Protein 8HBT (pdb70)

Sequence (431 aa):
MSSLRLVSSSTIQAANSQLIDLTVWDLIGLERESIQQGLLYHHPNQVDTPNQIQHLKHSLSSTLSFFPPFAGRLVITEYEDNTATCFIACNNAGALFVHAVAENTTISDILQPNKYVPPIVNSLFSLNGVKNREGTIQPLLVVQVTELVDGIFIGLTVNHVVADGKSFWLFVNSWAEISRGFQKPSKLPTLERWFLNDTDHPIRFSFSMKFQSGQLTTRFFHFTRENIAHLKSKANGEVTGNTERRISSLQALLAHVWRSVVRCERIDPQEVLYYILLIDARTRLIPPLEDDYFGNAGDAGVVIMKAGELLEGGLGNVAWNMNKVISLNSDEKIKNRYKSWLRTPQLPSMGMHTTFASQLLIIANSPRFNVYGNDFGWGKPLAVRSSAENKRDCKIVLFAGAEEGSIDIEVCLPYEILEALGNDAEFLDNH

Foldseek 3Di:
DKDKDWDDKDFAFAPAPDKAAFAQLLVLQQQDFWFKKKFFAFAPDDDPVVVVLVLLRVLLNPLCNLVLQQQWFKDWDADPVQKIFIITDSPRVGEMEIEMETGPAAPCNQVPPQDFGDLVLLVQDPPQPDGLNVRNPHGQKYWYWYDDPGTIMTMITHRQSFFAQQQVLLSLQQSLCSLQPDPGRPDGADRHDDDPDPVCPPQIAHEDPFACFVQKTKGKFKFDLVNLVVQLCQLCVLVVVPDPSPLDSVLSLVLLVLLLLLVLQDDDQQAKAKEWDWAFQQVAAVVHHDPRHGGGGTDIQIQIDRNNCSHVVGSNVSSVSVVVSNVVPHNVVSNVVSVVCSVHVYNDDPDDYDHFQRRYEYEGHDQPRDQQSSRSNSHTGPDMDGSRSGQGHFYWYWYNDPDDNMIMIMTITRPSSVVSLVVDVSNPTDD

Structure (mmCIF, N/CA/C/O backbone):
data_8HBT
#
_entry.id   8HBT
#
_cell.length_a   136.020
_cell.length_b   136.020
_cell.length_c   192.120
_cell.angle_alpha   90.00
_cell.angle_beta   90.00
_cell.angle_gamma   120.00
#
_symmetry.space_group_name_H-M   'H 3 2'
#
loop_
_entity.id
_entity.type
_entity.pdbx_description
1 polymer AmAT7-3-A310G
2 non-polymer 'Astragaloside IV'
3 water water
#
loop_
_atom_site.group_PDB
_atom_site.id
_atom_site.type_symbol
_atom_site.label_atom_id
_atom_site.label_alt_id
_atom_site.label_comp_id
_atom_site.label_asym_id
_atom_site.label_entity_id
_atom_site.label_seq_id
_atom_site.pdbx_PDB_ins_code
_atom_site.Cartn_x
_atom_site.Cartn_y
_atom_site.Cartn_z
_atom_site.occupancy
_atom_site.B_iso_or_equiv
_atom_site.auth_seq_id
_atom_site.auth_comp_id
_atom_site.auth_asym_id
_atom_site.auth_atom_id
_atom_site.pdbx_PDB_model_num
ATOM 1 N N . MET A 1 1 ? 28.638 47.375 61.663 1.00 55.13 1 MET A N 1
ATOM 2 C CA . MET A 1 1 ? 27.870 47.915 60.531 1.00 55.01 1 MET A CA 1
ATOM 3 C C . MET A 1 1 ? 27.516 46.793 59.553 1.00 51.45 1 MET A C 1
ATOM 4 O O . MET A 1 1 ? 28.326 45.909 59.303 1.00 50.61 1 MET A O 1
ATOM 9 N N . SER A 1 2 ? 26.305 46.807 59.016 1.00 45.93 2 SER A N 1
ATOM 10 C CA . SER A 1 2 ? 25.891 45.717 58.151 1.00 47.35 2 SER A CA 1
ATOM 11 C C . SER A 1 2 ? 26.332 45.987 56.707 1.00 49.27 2 SER A C 1
ATOM 12 O O . SER A 1 2 ? 26.601 47.129 56.318 1.00 49.03 2 SER A O 1
ATOM 15 N N . SER A 1 3 ? 26.443 44.912 55.923 1.00 44.64 3 SER A N 1
ATOM 16 C CA . SER A 1 3 ? 26.853 45.043 54.527 1.00 45.61 3 SER A CA 1
ATOM 17 C C . SER A 1 3 ? 26.267 43.888 53.738 1.00 45.67 3 SER A C 1
ATOM 18 O O . SER A 1 3 ? 25.725 42.934 54.299 1.00 46.60 3 SER A O 1
ATOM 21 N N . LEU A 1 4 ? 26.387 43.981 52.414 1.00 46.46 4 LEU A N 1
ATOM 22 C CA . LEU A 1 4 ? 25.865 42.950 51.531 1.00 44.56 4 LEU A CA 1
ATOM 23 C C . LEU A 1 4 ? 26.835 42.754 50.377 1.00 50.87 4 LEU A C 1
ATOM 24 O O . LEU A 1 4 ? 27.222 43.730 49.727 1.00 47.29 4 LEU A O 1
ATOM 29 N N . ARG A 1 5 ? 27.237 41.502 50.141 1.00 48.58 5 ARG A N 1
ATOM 30 C CA . ARG A 1 5 ? 28.197 41.170 49.100 1.00 49.40 5 ARG A CA 1
ATOM 31 C C . ARG A 1 5 ? 27.796 39.845 48.465 1.00 51.30 5 ARG A C 1
ATOM 32 O O . ARG A 1 5 ? 27.058 39.046 49.053 1.00 47.26 5 ARG A O 1
ATOM 40 N N . LEU A 1 6 ? 28.282 39.627 47.242 1.00 51.63 6 LEU A N 1
ATOM 41 C CA . LEU A 1 6 ? 28.075 38.374 46.528 1.00 50.79 6 LEU A CA 1
ATOM 42 C C . LEU A 1 6 ? 29.277 37.470 46.750 1.00 50.99 6 LEU A C 1
ATOM 43 O O . LEU A 1 6 ? 30.419 37.877 46.521 1.00 57.85 6 LEU A O 1
ATOM 48 N N . VAL A 1 7 ? 29.020 36.242 47.178 1.00 50.48 7 VAL A N 1
ATOM 49 C CA . VAL A 1 7 ? 30.104 35.285 47.369 1.00 50.26 7 VAL A CA 1
ATOM 50 C C . VAL A 1 7 ? 30.396 34.516 46.079 1.00 52.83 7 VAL A C 1
ATOM 51 O O . VAL A 1 7 ? 31.555 34.296 45.725 1.00 51.29 7 VAL A O 1
ATOM 55 N N . SER A 1 8 ? 29.367 34.109 45.349 1.00 46.71 8 SER A N 1
ATOM 56 C CA . SER A 1 8 ? 29.580 33.311 44.155 1.00 48.41 8 SER A CA 1
ATOM 57 C C . SER A 1 8 ? 28.340 33.376 43.281 1.00 50.24 8 SER A C 1
ATOM 58 O O . SER A 1 8 ? 27.228 33.640 43.750 1.00 45.18 8 SER A O 1
ATOM 61 N N . SER A 1 9 ? 28.554 33.105 42.002 1.00 44.79 9 SER A N 1
ATOM 62 C CA . SER A 1 9 ? 27.489 32.960 41.030 1.00 46.43 9 SER A CA 1
ATOM 63 C C . SER A 1 9 ? 27.813 31.739 40.179 1.00 52.53 9 SER A C 1
ATOM 64 O O . SER A 1 9 ? 28.918 31.643 39.643 1.00 53.92 9 SER A O 1
ATOM 67 N N . SER A 1 10 ? 26.871 30.800 40.071 1.00 49.81 10 SER A N 1
ATOM 68 C CA . SER A 1 10 ? 27.126 29.528 39.407 1.00 46.84 10 SER A CA 1
ATOM 69 C C . SER A 1 10 ? 25.987 29.160 38.474 1.00 49.04 10 SER A C 1
ATOM 70 O O . SER A 1 10 ? 24.817 29.404 38.779 1.00 46.81 10 SER A O 1
ATOM 73 N N . THR A 1 11 ? 26.341 28.537 37.352 1.00 49.22 11 THR A N 1
ATOM 74 C CA . THR A 1 11 ? 25.356 28.008 36.423 1.00 46.19 11 THR A CA 1
ATOM 75 C C . THR A 1 11 ? 24.864 26.659 36.928 1.00 49.94 11 THR A C 1
ATOM 76 O O . THR A 1 11 ? 25.667 25.806 37.317 1.00 50.39 11 THR A O 1
ATOM 80 N N . ILE A 1 12 ? 23.546 26.468 36.931 1.00 46.30 12 ILE A N 1
ATOM 81 C CA . ILE A 1 12 ? 22.929 25.221 37.374 1.00 48.16 12 ILE A CA 1
ATOM 82 C C . ILE A 1 12 ? 22.152 24.651 36.200 1.00 48.84 12 ILE A C 1
ATOM 83 O O . ILE A 1 12 ? 21.158 25.247 35.762 1.00 48.46 12 ILE A O 1
ATOM 88 N N . GLN A 1 13 ? 22.590 23.504 35.695 1.00 46.84 13 GLN A N 1
ATOM 89 C CA . GLN A 1 13 ? 21.881 22.825 34.623 1.00 50.65 13 GLN A CA 1
ATOM 90 C C . GLN A 1 13 ? 20.990 21.725 35.176 1.00 52.77 13 GLN A C 1
ATOM 91 O O . GLN A 1 13 ? 21.129 21.290 36.327 1.00 53.55 13 GLN A O 1
ATOM 97 N N . ALA A 1 14 ? 20.062 21.278 34.333 1.00 49.58 14 ALA A N 1
ATOM 98 C CA . ALA A 1 14 ? 19.156 20.213 34.736 1.00 53.43 14 ALA A CA 1
ATOM 99 C C . ALA A 1 14 ? 19.949 18.935 34.952 1.00 59.89 14 ALA A C 1
ATOM 100 O O . ALA A 1 14 ? 20.807 18.583 34.134 1.00 61.86 14 ALA A O 1
ATOM 102 N N . ALA A 1 15 ? 19.676 18.254 36.072 1.00 62.45 15 ALA A N 1
ATOM 103 C CA . ALA A 1 15 ? 20.416 17.041 36.410 1.00 62.63 15 ALA A CA 1
ATOM 104 C C . ALA A 1 15 ? 20.324 16.009 35.294 1.00 64.15 15 ALA A C 1
ATOM 105 O O . ALA A 1 15 ? 21.307 15.326 34.989 1.00 67.54 15 ALA A O 1
ATOM 107 N N . ASN A 1 16 ? 19.150 15.886 34.677 1.00 65.09 16 ASN A N 1
ATOM 108 C CA . ASN A 1 16 ? 18.966 15.068 33.480 1.00 76.00 16 ASN A CA 1
ATOM 109 C C . ASN A 1 16 ? 17.615 15.353 32.826 1.00 73.72 16 ASN A C 1
ATOM 110 O O . ASN A 1 16 ? 17.534 16.085 31.840 1.00 75.09 16 ASN A O 1
ATOM 115 N N . SER A 1 23 ? 17.701 20.174 20.487 1.00 82.64 23 SER A N 1
ATOM 116 C CA . SER A 1 23 ? 16.703 19.428 21.251 1.00 85.00 23 SER A CA 1
ATOM 117 C C . SER A 1 23 ? 15.327 20.126 21.289 1.00 78.07 23 SER A C 1
ATOM 118 O O . SER A 1 23 ? 14.965 20.865 20.375 1.00 77.32 23 SER A O 1
ATOM 121 N N . GLN A 1 24 ? 14.569 19.884 22.355 1.00 78.97 24 GLN A N 1
ATOM 122 C CA . GLN A 1 24 ? 13.148 20.198 22.372 1.00 74.63 24 GLN A CA 1
ATOM 123 C C . GLN A 1 24 ? 12.886 21.706 22.376 1.00 70.50 24 GLN A C 1
ATOM 124 O O . GLN A 1 24 ? 13.714 22.518 22.799 1.00 66.04 24 GLN A O 1
ATOM 130 N N . LEU A 1 25 ? 11.705 22.067 21.879 1.00 71.07 25 LEU A N 1
ATOM 131 C CA . LEU A 1 25 ? 11.230 23.440 21.803 1.00 64.03 25 LEU A CA 1
ATOM 132 C C . LEU A 1 25 ? 9.847 23.521 22.434 1.00 61.56 25 LEU A C 1
ATOM 133 O O . LEU A 1 25 ? 9.126 22.525 22.528 1.00 61.96 25 LEU A O 1
ATOM 138 N N . ILE A 1 26 ? 9.478 24.722 22.864 1.00 55.41 26 ILE A N 1
ATOM 139 C CA . ILE A 1 26 ? 8.133 24.992 23.357 1.00 51.91 26 ILE A CA 1
ATOM 140 C C . ILE A 1 26 ? 7.618 26.221 22.633 1.00 51.97 26 ILE A C 1
ATOM 141 O O . ILE A 1 26 ? 8.275 27.268 22.637 1.00 53.89 26 ILE A O 1
ATOM 146 N N . ASP A 1 27 ? 6.454 26.097 22.011 1.00 49.55 27 ASP A N 1
ATOM 147 C CA . ASP A 1 27 ? 5.834 27.237 21.361 1.00 51.02 27 ASP A CA 1
ATOM 148 C C . ASP A 1 27 ? 5.049 28.044 22.385 1.00 49.92 27 ASP A C 1
ATOM 149 O O . ASP A 1 27 ? 4.413 27.488 23.283 1.00 49.67 27 ASP A O 1
ATOM 154 N N . LEU A 1 28 ? 5.106 29.360 22.246 1.00 49.67 28 LEU A N 1
ATOM 155 C CA . LEU A 1 28 ? 4.510 30.282 23.198 1.00 48.54 28 LEU A CA 1
ATOM 156 C C . LEU A 1 28 ? 3.202 30.812 22.638 1.00 48.08 28 LEU A C 1
ATOM 157 O O . LEU A 1 28 ? 3.079 31.051 21.432 1.00 47.11 28 LEU A O 1
ATOM 162 N N . THR A 1 29 ? 2.227 30.989 23.506 1.00 44.08 29 THR A N 1
ATOM 163 C CA . THR A 1 29 ? 0.927 31.464 23.068 1.00 44.92 29 THR A CA 1
ATOM 164 C C . THR A 1 29 ? 0.727 32.914 23.512 1.00 43.82 29 THR A C 1
ATOM 165 O O . THR A 1 29 ? 1.605 33.526 24.133 1.00 41.37 29 THR A O 1
ATOM 169 N N . VAL A 1 30 ? -0.445 33.461 23.169 1.00 41.26 30 VAL A N 1
ATOM 170 C CA . VAL A 1 30 ? -0.705 34.893 23.355 1.00 40.77 30 VAL A CA 1
ATOM 171 C C . VAL A 1 30 ? -0.459 35.319 24.807 1.00 42.59 30 VAL A C 1
ATOM 172 O O . VAL A 1 30 ? 0.194 36.340 25.069 1.00 42.95 30 VAL A O 1
ATOM 176 N N . TRP A 1 31 ? -0.981 34.550 25.770 1.00 41.38 31 TRP A N 1
ATOM 177 C CA . TRP A 1 31 ? -0.770 34.887 27.183 1.00 41.49 31 TRP A CA 1
ATOM 178 C C . TRP A 1 31 ? 0.709 35.032 27.511 1.00 43.22 31 TRP A C 1
ATOM 179 O O . TRP A 1 31 ? 1.091 35.879 28.330 1.00 43.52 31 TRP A O 1
ATOM 190 N N . ASP A 1 32 ? 1.560 34.198 26.899 1.00 38.54 32 ASP A N 1
ATOM 191 C CA . ASP A 1 32 ? 2.985 34.251 27.210 1.00 38.69 32 ASP A CA 1
ATOM 192 C C . ASP A 1 32 ? 3.642 35.455 26.555 1.00 39.97 32 ASP A C 1
ATOM 193 O O . ASP A 1 32 ? 4.457 36.146 27.178 1.00 39.97 32 ASP A O 1
ATOM 198 N N . LEU A 1 33 ? 3.306 35.715 25.291 1.00 41.4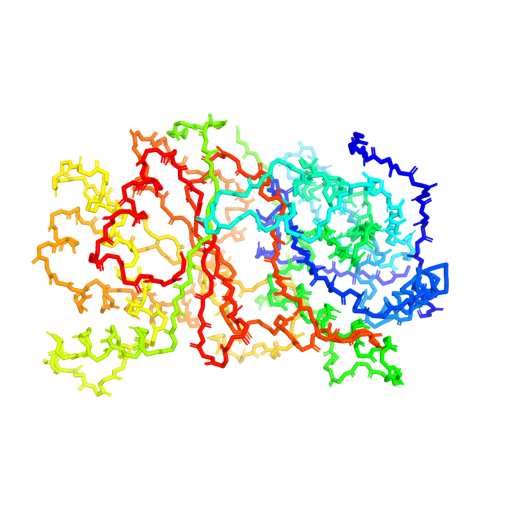1 33 LEU A N 1
ATOM 199 C CA . LEU A 1 33 ? 3.962 36.779 24.540 1.00 40.86 33 LEU A CA 1
ATOM 200 C C . LEU A 1 33 ? 3.726 38.148 25.163 1.00 39.37 33 LEU A C 1
ATOM 201 O O . LEU A 1 33 ? 4.588 39.033 25.078 1.00 36.92 33 LEU A O 1
ATOM 206 N N . ILE A 1 34 ? 2.554 38.346 25.767 1.00 39.22 34 ILE A N 1
ATOM 207 C CA . ILE A 1 34 ? 2.180 39.642 26.323 1.00 41.27 34 ILE A CA 1
ATOM 208 C C . ILE A 1 34 ? 3.195 40.115 27.366 1.00 44.76 34 ILE A C 1
ATOM 209 O O . ILE A 1 34 ? 3.382 41.323 27.559 1.00 42.10 34 ILE A O 1
ATOM 214 N N . GLY A 1 35 ? 3.916 39.186 27.998 1.00 40.55 35 GLY A N 1
ATOM 215 C CA . GLY A 1 35 ? 4.903 39.558 28.994 1.00 44.86 35 GLY A CA 1
ATOM 216 C C . GLY A 1 35 ? 6.288 39.892 28.481 1.00 42.42 35 GLY A C 1
ATOM 217 O O . GLY A 1 35 ? 7.159 40.226 29.288 1.00 39.87 35 GLY A O 1
ATOM 218 N N . LEU A 1 36 ? 6.527 39.853 27.163 1.00 38.98 36 LEU A N 1
ATOM 219 C CA . LEU A 1 36 ? 7.897 39.933 26.660 1.00 35.69 36 LEU A CA 1
ATOM 220 C C . LEU A 1 36 ? 8.570 41.249 27.031 1.00 36.97 36 LEU A C 1
ATOM 221 O O . LEU A 1 36 ? 9.783 41.282 27.262 1.00 41.59 36 LEU A O 1
ATOM 226 N N . GLU A 1 37 ? 7.826 42.354 27.025 1.00 36.27 37 GLU A N 1
ATOM 227 C CA . GLU A 1 37 ? 8.407 43.655 27.339 1.00 40.82 37 GLU A CA 1
ATOM 228 C C . GLU A 1 37 ? 8.159 44.085 28.787 1.00 43.40 37 GLU A C 1
ATOM 229 O O . GLU A 1 37 ? 8.415 45.243 29.130 1.00 43.51 37 GLU A O 1
ATOM 235 N N . ARG A 1 38 ? 7.675 43.186 29.638 1.00 42.98 38 ARG A N 1
ATOM 236 C CA . ARG A 1 38 ? 7.416 43.503 31.044 1.00 46.46 38 ARG A CA 1
ATOM 237 C C . ARG A 1 38 ? 8.440 42.819 31.951 1.00 44.29 38 ARG A C 1
ATOM 238 O O . ARG A 1 38 ? 9.467 42.303 31.490 1.00 39.05 38 ARG A O 1
ATOM 246 N N . GLU A 1 39 ? 8.167 42.836 33.257 1.00 44.22 39 GLU A N 1
ATOM 247 C CA . GLU A 1 39 ? 9.141 42.436 34.259 1.00 44.91 39 GLU A CA 1
ATOM 248 C C . GLU A 1 39 ? 9.009 40.960 34.611 1.00 40.90 39 GLU A C 1
ATOM 249 O O . GLU A 1 39 ? 8.009 40.297 34.318 1.00 38.81 39 GLU A O 1
ATOM 255 N N . SER A 1 40 ? 10.048 40.466 35.277 1.00 38.39 40 SER A N 1
ATOM 256 C CA . SER A 1 40 ? 10.104 39.129 35.845 1.00 43.47 40 SER A CA 1
ATOM 257 C C . SER A 1 40 ? 9.254 39.050 37.113 1.00 40.59 40 SER A C 1
ATOM 258 O O . SER A 1 40 ? 8.910 40.063 37.718 1.00 41.32 40 SER A O 1
ATOM 261 N N . ILE A 1 41 ? 8.897 37.826 37.501 1.00 41.45 41 ILE A N 1
ATOM 262 C CA . ILE A 1 41 ? 8.336 37.583 38.835 1.00 40.54 41 ILE A CA 1
ATOM 263 C C . ILE A 1 41 ? 9.484 37.448 39.820 1.00 38.58 41 ILE A C 1
ATOM 264 O O . ILE A 1 41 ? 10.414 36.665 39.593 1.00 39.11 41 ILE A O 1
ATOM 269 N N . GLN A 1 42 ? 9.435 38.212 40.917 1.00 34.80 42 GLN A N 1
ATOM 270 C CA . GLN A 1 42 ? 10.526 38.229 41.885 1.00 35.40 42 GLN A CA 1
ATOM 271 C C . GLN A 1 42 ? 9.889 38.065 43.261 1.00 38.40 42 GLN A C 1
ATOM 272 O O . GLN A 1 42 ? 9.409 39.043 43.832 1.00 36.80 42 GLN A O 1
ATOM 278 N N . GLN A 1 43 ? 9.838 36.832 43.747 1.00 36.07 43 GLN A N 1
ATOM 279 C CA . GLN A 1 43 ? 9.324 36.533 45.086 1.00 36.46 43 GLN A CA 1
ATOM 280 C C . GLN A 1 43 ? 10.289 35.592 45.792 1.00 38.11 43 GLN A C 1
ATOM 281 O O . GLN A 1 43 ? 10.986 34.807 45.146 1.00 35.18 43 GLN A O 1
ATOM 287 N N . GLY A 1 44 ? 10.330 35.674 47.130 1.00 37.04 44 GLY A N 1
ATOM 288 C CA . GLY A 1 44 ? 11.268 34.844 47.864 1.00 37.13 44 GLY A CA 1
ATOM 289 C C . GLY A 1 44 ? 10.792 34.581 49.283 1.00 42.31 44 GLY A C 1
ATOM 290 O O . GLY A 1 44 ? 9.857 35.214 49.780 1.00 35.99 44 GLY A O 1
ATOM 291 N N . LEU A 1 45 ? 11.483 33.646 49.939 1.00 39.31 45 LEU A N 1
ATOM 292 C CA . LEU A 1 45 ? 11.060 33.078 51.212 1.00 40.31 45 LEU A CA 1
ATOM 293 C C . LEU A 1 45 ? 12.117 33.321 52.286 1.00 41.53 45 LEU A C 1
ATOM 294 O O . LEU A 1 45 ? 13.311 33.085 52.058 1.00 42.12 45 LEU A O 1
ATOM 299 N N . LEU A 1 46 ? 11.667 33.773 53.456 1.00 41.57 46 LEU A N 1
ATOM 300 C CA . LEU A 1 46 ? 12.513 34.104 54.594 1.00 42.44 46 LEU A CA 1
ATOM 301 C C . LEU A 1 46 ? 12.390 33.013 55.654 1.00 44.36 46 LEU A C 1
ATOM 302 O O . LEU A 1 46 ? 11.277 32.615 56.004 1.00 42.88 46 LEU A O 1
ATOM 307 N N . TYR A 1 47 ? 13.530 32.531 56.155 1.00 43.44 47 TYR A N 1
ATOM 308 C CA . TYR A 1 47 ? 13.585 31.434 57.118 1.00 44.51 47 TYR A CA 1
ATOM 309 C C . TYR A 1 47 ? 14.398 31.855 58.328 1.00 44.62 47 TYR A C 1
ATOM 310 O O . TYR A 1 47 ? 15.395 32.570 58.201 1.00 43.25 47 TYR A O 1
ATOM 319 N N . HIS A 1 48 ? 13.984 31.394 59.497 1.00 48.09 48 HIS A N 1
ATOM 320 C CA . HIS A 1 48 ? 14.713 31.645 60.732 1.00 45.33 48 HIS A CA 1
ATOM 321 C C . HIS A 1 48 ? 15.464 30.381 61.140 1.00 46.02 48 HIS A C 1
ATOM 322 O O . HIS A 1 48 ? 14.923 29.274 61.067 1.00 48.09 48 HIS A O 1
ATOM 329 N N . HIS A 1 49 ? 16.718 30.546 61.542 1.00 42.68 49 HIS A N 1
ATOM 330 C CA . HIS A 1 49 ? 17.497 29.414 62.032 1.00 49.08 49 HIS A CA 1
ATOM 331 C C . HIS A 1 49 ? 17.611 29.440 63.558 1.00 50.34 49 HIS A C 1
ATOM 332 O O . HIS A 1 49 ? 18.588 29.981 64.087 1.00 49.44 49 HIS A O 1
ATOM 339 N N . PRO A 1 50 ? 16.655 28.862 64.296 1.00 50.14 50 PRO A N 1
ATOM 340 C CA . PRO A 1 50 ? 16.773 28.874 65.772 1.00 54.01 50 PRO A CA 1
ATOM 341 C C . PRO A 1 50 ? 18.058 28.241 66.279 1.00 56.22 50 PRO A C 1
ATOM 342 O O . PRO A 1 50 ? 18.687 28.775 67.203 1.00 56.68 50 PRO A O 1
ATOM 346 N N . ASN A 1 51 ? 18.473 27.125 65.689 1.00 53.87 51 ASN A N 1
ATOM 347 C CA . ASN A 1 51 ? 19.713 26.454 66.051 1.00 54.76 51 ASN A CA 1
ATOM 348 C C . ASN A 1 51 ? 20.791 26.731 65.020 1.00 59.74 51 ASN A C 1
ATOM 349 O O . ASN A 1 51 ? 20.547 27.316 63.961 1.00 54.61 51 ASN A O 1
ATOM 354 N N . GLN A 1 52 ? 21.996 26.269 65.330 1.00 56.65 52 GLN A N 1
ATOM 355 C CA . GLN A 1 52 ? 23.091 26.431 64.389 1.00 61.43 52 GLN A CA 1
ATOM 356 C C . GLN A 1 52 ? 22.895 25.518 63.181 1.00 60.26 52 GLN A C 1
ATOM 357 O O . GLN A 1 52 ? 22.319 24.428 63.272 1.00 60.17 52 GLN A O 1
ATOM 363 N N . VAL A 1 53 ? 23.363 25.987 62.035 1.00 57.60 53 VAL A N 1
ATOM 364 C CA . VAL A 1 53 ? 23.200 25.289 60.767 1.00 57.27 53 VAL A CA 1
ATOM 365 C C . VAL A 1 53 ? 24.565 25.188 60.106 1.00 58.06 53 VAL A C 1
ATOM 366 O O . VAL A 1 53 ? 25.348 26.145 60.132 1.00 61.08 53 VAL A O 1
ATOM 370 N N . ASP A 1 54 ? 24.862 24.026 59.535 1.00 55.58 54 ASP A N 1
ATOM 371 C CA . ASP A 1 54 ? 26.017 23.898 58.653 1.00 59.00 54 ASP A CA 1
ATOM 372 C C . ASP A 1 54 ? 25.658 24.603 57.348 1.00 59.32 54 ASP A C 1
ATOM 373 O O . ASP A 1 54 ? 24.995 24.034 56.478 1.00 57.51 54 ASP A O 1
ATOM 378 N N . THR A 1 55 ? 26.081 25.858 57.219 1.00 59.54 55 THR A N 1
ATOM 379 C CA . THR A 1 55 ? 25.668 26.713 56.113 1.00 59.98 55 THR A CA 1
ATOM 380 C C . THR A 1 55 ? 26.276 26.301 54.775 1.00 60.41 55 THR A C 1
ATOM 381 O O . THR A 1 55 ? 25.555 26.286 53.768 1.00 61.79 55 THR A O 1
ATOM 385 N N . PRO A 1 56 ? 27.575 25.975 54.689 1.00 62.92 56 PRO A N 1
ATOM 386 C CA . PRO A 1 56 ? 28.075 25.460 53.401 1.00 58.68 56 PRO A CA 1
ATOM 387 C C . PRO A 1 56 ? 27.319 24.230 52.939 1.00 59.55 56 PRO A C 1
ATOM 388 O O . PRO A 1 56 ? 27.056 24.075 51.740 1.00 56.36 56 PRO A O 1
ATOM 392 N N . ASN A 1 57 ? 26.927 23.361 53.869 1.00 55.73 57 ASN A N 1
ATOM 393 C CA . ASN A 1 57 ? 26.170 22.182 53.474 1.00 58.39 57 ASN A CA 1
ATOM 394 C C . ASN A 1 57 ? 24.763 22.557 53.026 1.00 55.65 57 ASN A C 1
ATOM 395 O O . ASN A 1 57 ? 24.220 21.950 52.098 1.00 53.49 57 ASN A O 1
ATOM 400 N N . GLN A 1 58 ? 24.159 23.556 53.670 1.00 53.81 58 GLN A N 1
ATOM 401 C CA . GLN A 1 58 ? 22.832 24.005 53.258 1.00 54.10 58 GLN A CA 1
ATOM 402 C C . GLN A 1 58 ? 22.854 24.586 51.848 1.00 52.07 58 GLN A C 1
ATOM 403 O O . GLN A 1 58 ? 21.985 24.276 51.025 1.00 50.44 58 GLN A O 1
ATOM 409 N N . ILE A 1 59 ? 23.833 25.449 51.563 1.00 52.09 59 ILE A N 1
ATOM 410 C CA . ILE A 1 59 ? 23.930 26.075 50.246 1.00 53.11 59 ILE A CA 1
ATOM 411 C C . ILE A 1 59 ? 24.149 25.017 49.175 1.00 53.06 59 ILE A C 1
ATOM 412 O O . ILE A 1 59 ? 23.495 25.023 48.124 1.00 52.43 59 ILE A O 1
ATOM 417 N N . GLN A 1 60 ? 25.076 24.089 49.430 1.00 53.06 60 GLN A N 1
ATOM 418 C CA . GLN A 1 60 ? 25.315 22.996 48.495 1.00 52.89 60 GLN A CA 1
ATOM 419 C C . GLN A 1 60 ? 24.058 22.157 48.277 1.00 52.91 60 GLN A C 1
ATOM 420 O O . GLN A 1 60 ? 23.771 21.744 47.145 1.00 52.45 60 GLN A O 1
ATOM 426 N N . HIS A 1 61 ? 23.289 21.902 49.343 1.00 48.26 61 HIS A N 1
ATOM 427 C CA . HIS A 1 61 ? 22.075 21.092 49.214 1.00 51.05 61 HIS A CA 1
ATOM 428 C C . HIS A 1 61 ? 21.021 21.805 48.374 1.00 45.85 61 HIS A C 1
ATOM 429 O O . HIS A 1 61 ? 20.297 21.165 47.602 1.00 49.36 61 HIS A O 1
ATOM 436 N N . LEU A 1 62 ? 20.909 23.125 48.521 1.00 44.56 62 LEU A N 1
ATOM 437 C CA . LEU A 1 62 ? 19.982 23.872 47.676 1.00 48.51 62 LEU A CA 1
ATOM 438 C C . LEU A 1 62 ? 20.434 23.836 46.224 1.00 46.35 62 LEU A C 1
ATOM 439 O O . LEU A 1 62 ? 19.612 23.647 45.317 1.00 49.82 62 LEU A O 1
ATOM 444 N N . LYS A 1 63 ? 21.744 23.963 45.986 1.00 48.28 63 LYS A N 1
ATOM 445 C CA . LYS A 1 63 ? 22.264 23.923 44.619 1.00 52.71 63 LYS A CA 1
ATOM 446 C C . LYS A 1 63 ? 21.933 22.600 43.942 1.00 53.78 63 LYS A C 1
ATOM 447 O O . LYS A 1 63 ? 21.408 22.578 42.823 1.00 46.32 63 LYS A O 1
ATOM 453 N N . HIS A 1 64 ? 22.232 21.477 44.610 1.00 54.94 64 HIS A N 1
ATOM 454 C CA . HIS A 1 64 ? 22.021 20.178 43.968 1.00 56.48 64 HIS A CA 1
ATOM 455 C C . HIS A 1 64 ? 20.539 19.844 43.838 1.00 52.04 64 HIS A C 1
ATOM 456 O O . HIS A 1 64 ? 20.123 19.256 42.834 1.00 55.11 64 HIS A O 1
ATOM 463 N N . SER A 1 65 ? 19.724 20.183 44.846 1.00 49.48 65 SER A N 1
ATOM 464 C CA . SER A 1 65 ? 18.293 19.928 44.713 1.00 47.07 65 SER A CA 1
ATOM 465 C C . SER A 1 65 ? 17.665 20.815 43.645 1.00 48.20 65 SER A C 1
ATOM 466 O O . SER A 1 65 ? 16.675 20.417 43.020 1.00 45.62 65 SER A O 1
ATOM 469 N N . LEU A 1 66 ? 18.203 22.019 43.437 1.00 47.49 66 LEU A N 1
ATOM 470 C CA . LEU A 1 66 ? 17.729 22.849 42.330 1.00 49.15 66 LEU A CA 1
ATOM 471 C C . LEU A 1 66 ? 17.981 22.159 40.994 1.00 47.92 66 LEU A C 1
ATOM 472 O O . LEU A 1 66 ? 17.088 22.076 40.140 1.00 48.03 66 LEU A O 1
ATOM 477 N N . SER A 1 67 ? 19.193 21.632 40.805 1.00 49.51 67 SER A N 1
ATOM 478 C CA . SER A 1 67 ? 19.507 20.920 39.572 1.00 49.39 67 SER A CA 1
ATOM 479 C C . SER A 1 67 ? 18.604 19.704 39.383 1.00 50.59 67 SER A C 1
ATOM 480 O O . SER A 1 67 ? 18.172 19.413 38.263 1.00 49.88 67 SER A O 1
ATOM 483 N N . SER A 1 68 ? 18.293 18.989 40.470 1.00 51.42 68 SER A N 1
ATOM 484 C CA . SER A 1 68 ? 17.406 17.833 40.356 1.00 51.56 68 SER A CA 1
ATOM 485 C C . SER A 1 68 ? 15.994 18.253 39.969 1.00 48.31 68 SER A C 1
ATOM 486 O O . SER A 1 68 ? 15.311 17.543 39.224 1.00 50.66 68 SER A O 1
ATOM 489 N N . THR A 1 69 ? 15.531 19.394 40.480 1.00 45.86 69 THR A N 1
ATOM 490 C CA . THR A 1 69 ? 14.181 19.845 40.162 1.00 45.97 69 THR A CA 1
ATOM 491 C C . THR A 1 69 ? 14.086 20.324 38.726 1.00 47.95 69 THR A C 1
ATOM 492 O O . THR A 1 69 ? 13.046 20.147 38.083 1.00 48.74 69 THR A O 1
ATOM 496 N N . LEU A 1 70 ? 15.168 20.908 38.205 1.00 48.76 70 LEU A N 1
ATOM 497 C CA . LEU A 1 70 ? 15.161 21.417 36.842 1.00 46.63 70 LEU A CA 1
ATOM 498 C C . LEU A 1 70 ? 14.957 20.301 35.824 1.00 48.96 70 LEU A C 1
ATOM 499 O O . LEU A 1 70 ? 14.452 20.562 34.732 1.00 49.32 70 LEU A O 1
ATOM 504 N N . SER A 1 71 ? 15.315 19.054 36.165 1.00 49.96 71 SER A N 1
ATOM 505 C CA . SER A 1 71 ? 15.025 17.935 35.266 1.00 53.94 71 SER A CA 1
ATOM 506 C C . SER A 1 71 ? 13.539 17.838 34.962 1.00 54.00 71 SER A C 1
ATOM 507 O O . SER A 1 71 ? 13.154 17.458 33.848 1.00 51.81 71 SER A O 1
ATOM 510 N N . PHE A 1 72 ? 12.691 18.184 35.929 1.00 47.30 72 PHE A N 1
ATOM 511 C CA . PHE A 1 72 ? 11.248 18.114 35.748 1.00 49.21 72 PHE A CA 1
ATOM 512 C C . PHE A 1 72 ? 10.653 19.389 35.172 1.00 49.80 72 PHE A C 1
ATOM 513 O O . PHE A 1 72 ? 9.500 19.366 34.727 1.00 49.72 72 PHE A O 1
ATOM 521 N N . PHE A 1 73 ? 11.402 20.493 35.179 1.00 48.18 73 PHE A N 1
ATOM 522 C CA . PHE A 1 73 ? 10.966 21.764 34.595 1.00 49.54 73 PHE A CA 1
ATOM 523 C C . PHE A 1 73 ? 12.053 22.296 33.661 1.00 51.10 73 PHE A C 1
ATOM 524 O O . PHE A 1 73 ? 12.680 23.321 33.945 1.00 47.81 73 PHE A O 1
ATOM 532 N N . PRO A 1 74 ? 12.296 21.626 32.533 1.00 49.31 74 PRO A N 1
ATOM 533 C CA . PRO A 1 74 ? 13.394 22.036 31.628 1.00 51.48 74 PRO A CA 1
ATOM 534 C C . PRO A 1 74 ? 13.285 23.471 31.123 1.00 50.84 74 PRO A C 1
ATOM 535 O O . PRO A 1 74 ? 14.325 24.069 30.803 1.00 51.85 74 PRO A O 1
ATOM 539 N N . PRO A 1 75 ? 12.080 24.060 30.971 1.00 48.56 75 PRO A N 1
ATOM 540 C CA . PRO A 1 75 ? 12.046 25.477 30.552 1.00 47.45 75 PRO A CA 1
ATOM 541 C C . PRO A 1 75 ? 12.885 26.403 31.419 1.00 48.47 75 PRO A C 1
ATOM 542 O O . PRO A 1 75 ? 13.516 27.324 30.881 1.00 48.28 75 PRO A O 1
ATOM 546 N N . PHE A 1 76 ? 12.935 26.178 32.741 1.00 45.81 76 PHE A N 1
ATOM 547 C CA . PHE A 1 76 ? 13.718 27.055 33.600 1.00 46.06 76 PHE A CA 1
ATOM 548 C C . PHE A 1 76 ? 15.218 26.896 33.385 1.00 44.96 76 PHE A C 1
ATOM 549 O O . PHE A 1 76 ? 15.985 27.768 33.802 1.00 42.27 76 PHE A O 1
ATOM 557 N N . ALA A 1 77 ? 15.661 25.834 32.719 1.00 44.80 77 ALA A N 1
ATOM 558 C CA . ALA A 1 77 ? 17.064 25.724 32.346 1.00 44.60 77 ALA A CA 1
ATOM 559 C C . ALA A 1 77 ? 17.345 26.149 30.899 1.00 45.97 77 ALA A C 1
ATOM 560 O O . ALA A 1 77 ? 18.506 26.106 30.472 1.00 44.93 77 ALA A O 1
ATOM 562 N N . GLY A 1 78 ? 16.335 26.579 30.141 1.00 42.66 78 GLY A N 1
ATOM 563 C CA . GLY A 1 78 ? 16.501 26.907 28.729 1.00 39.94 78 GLY A CA 1
ATOM 564 C C . GLY A 1 78 ? 16.719 28.387 28.464 1.00 41.87 78 GLY A C 1
ATOM 565 O O . GLY A 1 78 ? 17.118 29.156 29.347 1.00 41.30 78 GLY A O 1
ATOM 566 N N . ARG A 1 79 ? 16.487 28.791 27.210 1.00 45.02 79 ARG A N 1
ATOM 567 C CA . ARG A 1 79 ? 16.585 30.188 26.801 1.00 41.51 79 ARG A CA 1
ATOM 568 C C . ARG A 1 79 ? 15.456 30.505 25.833 1.00 43.59 79 ARG A C 1
ATOM 569 O O . ARG A 1 79 ? 14.873 29.612 25.215 1.00 44.88 79 ARG A O 1
ATOM 577 N N . LEU A 1 80 ? 15.153 31.793 25.700 1.00 42.53 80 LEU A N 1
ATOM 578 C CA . LEU A 1 80 ? 14.215 32.224 24.682 1.00 44.08 80 LEU A CA 1
ATOM 579 C C . LEU A 1 80 ? 14.940 32.326 23.342 1.00 44.18 80 LEU A C 1
ATOM 580 O O . LEU A 1 80 ? 16.145 32.600 23.287 1.00 42.83 80 LEU A O 1
ATOM 585 N N . VAL A 1 81 ? 14.197 32.088 22.258 1.00 40.86 81 VAL A N 1
ATOM 586 C CA . VAL A 1 81 ? 14.697 32.267 20.886 1.00 43.70 81 VAL A CA 1
ATOM 587 C C . VAL A 1 81 ? 13.780 33.261 20.190 1.00 40.68 81 VAL A C 1
ATOM 588 O O . VAL A 1 81 ? 12.609 32.958 19.927 1.00 44.80 81 VAL A O 1
ATOM 592 N N . ILE A 1 82 ? 14.291 34.449 19.905 1.00 37.99 82 ILE A N 1
ATOM 593 C CA . ILE A 1 82 ? 13.509 35.481 19.244 1.00 39.98 82 ILE A CA 1
ATOM 594 C C . ILE A 1 82 ? 14.092 35.684 17.854 1.00 45.58 82 ILE A C 1
ATOM 595 O O . ILE A 1 82 ? 15.313 35.817 17.698 1.00 43.61 82 ILE A O 1
ATOM 600 N N . THR A 1 83 ? 13.223 35.679 16.853 1.00 43.03 83 THR A N 1
ATOM 601 C CA . THR A 1 83 ? 13.584 35.991 15.473 1.00 42.22 83 THR A CA 1
ATOM 602 C C . THR A 1 83 ? 12.819 37.234 15.051 1.00 41.75 83 THR A C 1
ATOM 603 O O . THR A 1 83 ? 11.585 37.231 15.058 1.00 41.54 83 THR A O 1
ATOM 607 N N . GLU A 1 84 ? 13.543 38.300 14.711 1.00 39.11 84 GLU A N 1
ATOM 608 C CA . GLU A 1 84 ? 12.922 39.544 14.282 1.00 40.41 84 GLU A CA 1
ATOM 609 C C . GLU A 1 84 ? 12.982 39.657 12.763 1.00 47.29 84 GLU A C 1
ATOM 610 O O . GLU A 1 84 ? 14.018 39.373 12.156 1.00 43.77 84 GLU A O 1
ATOM 616 N N . TYR A 1 85 ? 11.875 40.078 12.158 1.00 45.03 85 TYR A N 1
ATOM 617 C CA . TYR A 1 85 ? 11.747 40.112 10.706 1.00 44.84 85 TYR A CA 1
ATOM 618 C C . TYR A 1 85 ? 11.659 41.543 10.193 1.00 48.28 85 TYR A C 1
ATOM 619 O O . TYR A 1 85 ? 11.292 42.481 10.914 1.00 43.49 85 TYR A O 1
ATOM 628 N N . GLU A 1 86 ? 11.961 41.678 8.897 1.00 47.21 86 GLU A N 1
ATOM 629 C CA . GLU A 1 86 ? 12.091 42.987 8.273 1.00 46.09 86 GLU A CA 1
ATOM 630 C C . GLU A 1 86 ? 10.795 43.776 8.335 1.00 44.11 86 GLU A C 1
ATOM 631 O O . GLU A 1 86 ? 10.822 45.009 8.442 1.00 45.42 86 GLU A O 1
ATOM 637 N N . ASP A 1 87 ? 9.656 43.098 8.259 1.00 44.19 87 ASP A N 1
ATOM 638 C CA . ASP A 1 87 ? 8.376 43.782 8.350 1.00 48.03 87 ASP A CA 1
ATOM 639 C C . ASP A 1 87 ? 7.994 44.128 9.793 1.00 50.41 87 ASP A C 1
ATOM 640 O O . ASP A 1 87 ? 6.803 44.284 10.069 1.00 52.17 87 ASP A O 1
ATOM 645 N N . ASN A 1 88 ? 8.969 44.218 10.702 1.00 49.86 88 ASN A N 1
ATOM 646 C CA . ASN A 1 88 ? 8.749 44.614 12.097 1.00 54.26 88 ASN A CA 1
ATOM 647 C C . ASN A 1 88 ? 7.799 43.674 12.844 1.00 51.48 88 ASN A C 1
ATOM 648 O O . ASN A 1 88 ? 7.050 44.097 13.731 1.00 53.61 88 ASN A O 1
ATOM 653 N N . THR A 1 89 ? 7.839 42.392 12.520 1.00 48.12 89 THR A N 1
ATOM 654 C CA . THR A 1 89 ? 7.209 41.361 13.323 1.00 49.51 89 THR A CA 1
ATOM 655 C C . THR A 1 89 ? 8.292 40.444 13.874 1.00 49.83 89 THR A C 1
ATOM 656 O O . THR A 1 89 ? 9.477 40.588 13.558 1.00 48.50 89 THR A O 1
ATOM 660 N N . ALA A 1 90 ? 7.876 39.503 14.719 1.00 47.00 90 ALA A N 1
ATOM 661 C CA . ALA A 1 90 ? 8.821 38.629 15.399 1.00 42.37 90 ALA A CA 1
ATOM 662 C C . ALA A 1 90 ? 8.110 37.354 15.817 1.00 41.06 90 ALA A C 1
ATOM 663 O O . ALA A 1 90 ? 6.880 37.301 15.906 1.00 45.64 90 ALA A O 1
ATOM 665 N N . THR A 1 91 ? 8.904 36.322 16.062 1.00 42.49 91 THR A N 1
ATOM 666 C CA . THR A 1 91 ? 8.439 35.105 16.697 1.00 39.64 91 THR A CA 1
ATOM 667 C C . THR A 1 91 ? 9.279 34.856 17.941 1.00 42.92 91 THR A C 1
ATOM 668 O O . THR A 1 91 ? 10.370 35.408 18.099 1.00 44.66 91 THR A O 1
ATOM 672 N N . CYS A 1 92 ? 8.779 33.981 18.804 1.00 42.46 92 CYS A N 1
ATOM 673 C CA . CYS A 1 92 ? 9.473 33.674 20.048 1.00 43.62 92 CYS A CA 1
ATOM 674 C C . CYS A 1 92 ? 9.118 32.254 20.462 1.00 45.00 92 CYS A C 1
ATOM 675 O O . CYS A 1 92 ? 7.957 31.843 20.363 1.00 47.83 92 CYS A O 1
ATOM 678 N N . PHE A 1 93 ? 10.114 31.496 20.906 1.00 43.41 93 PHE A N 1
ATOM 679 C CA . PHE A 1 93 ? 9.819 30.241 21.582 1.00 46.79 93 PHE A CA 1
ATOM 680 C C . PHE A 1 93 ? 10.866 29.990 22.660 1.00 46.96 93 PHE A C 1
ATOM 681 O O . PHE A 1 93 ? 11.853 30.725 22.782 1.00 47.20 93 PHE A O 1
ATOM 689 N N . ILE A 1 94 ? 10.630 28.949 23.457 1.00 43.74 94 ILE A N 1
ATOM 690 C CA . ILE A 1 94 ? 11.576 28.495 24.466 1.00 47.88 94 ILE A CA 1
ATOM 691 C C . ILE A 1 94 ? 12.351 27.319 23.892 1.00 49.50 94 ILE A C 1
ATOM 692 O O . ILE A 1 94 ? 11.756 26.307 23.508 1.00 47.36 94 ILE A O 1
ATOM 697 N N . ALA A 1 95 ? 13.677 27.437 23.864 1.00 47.07 95 ALA A N 1
ATOM 698 C CA . ALA A 1 95 ? 14.550 26.307 23.578 1.00 50.07 95 ALA A CA 1
ATOM 699 C C . ALA A 1 95 ? 14.999 25.679 24.891 1.00 49.93 95 ALA A C 1
ATOM 700 O O . ALA A 1 95 ? 15.644 26.337 25.718 1.00 49.02 95 ALA A O 1
ATOM 702 N N . CYS A 1 96 ? 14.648 24.408 25.087 1.00 49.47 96 CYS A N 1
ATOM 703 C CA . CYS A 1 96 ? 15.069 23.656 26.261 1.00 48.89 96 CYS A CA 1
ATOM 704 C C . CYS A 1 96 ? 16.479 23.116 26.002 1.00 48.65 96 CYS A C 1
ATOM 705 O O . CYS A 1 96 ? 16.709 21.918 25.830 1.00 53.96 96 CYS A O 1
ATOM 708 N N . ASN A 1 97 ? 17.451 24.027 25.971 1.00 45.44 97 ASN A N 1
ATOM 709 C CA . ASN A 1 97 ? 18.815 23.679 25.590 1.00 47.20 97 ASN A CA 1
ATOM 710 C C . ASN A 1 97 ? 19.732 23.443 26.788 1.00 47.66 97 ASN A C 1
ATOM 711 O O . ASN A 1 97 ? 20.940 23.283 26.608 1.00 45.33 97 ASN A O 1
ATOM 716 N N . ASN A 1 98 ? 19.186 23.428 28.005 1.00 50.22 98 ASN A N 1
ATOM 717 C CA . ASN A 1 98 ? 19.961 23.208 29.228 1.00 44.85 98 ASN A CA 1
ATOM 718 C C . ASN A 1 98 ? 21.177 24.128 29.334 1.00 47.97 98 ASN A C 1
ATOM 719 O O . ASN A 1 98 ? 22.214 23.745 29.875 1.00 47.92 98 ASN A O 1
ATOM 724 N N . ALA A 1 99 ? 21.051 25.364 28.831 1.00 47.73 99 ALA A N 1
ATOM 725 C CA . ALA A 1 99 ? 22.068 26.374 29.131 1.00 45.53 99 ALA A CA 1
ATOM 726 C C . ALA A 1 99 ? 22.161 26.651 30.633 1.00 50.77 99 ALA A C 1
ATOM 727 O O . ALA A 1 99 ? 23.237 26.999 31.135 1.00 49.80 99 ALA A O 1
ATOM 729 N N . GLY A 1 100 ? 21.061 26.530 31.356 1.00 44.91 100 GLY A N 1
ATOM 730 C CA . GLY A 1 100 ? 21.155 26.497 32.805 1.00 48.25 100 GLY A CA 1
ATOM 731 C C . GLY A 1 100 ? 20.560 27.730 33.473 1.00 47.96 100 GLY A C 1
ATOM 732 O O . GLY A 1 100 ? 20.538 28.838 32.910 1.00 44.06 100 GLY A O 1
ATOM 733 N N . ALA A 1 101 ? 20.074 27.533 34.701 1.00 49.10 101 ALA A N 1
ATOM 734 C CA . ALA A 1 101 ? 19.677 28.628 35.566 1.00 42.02 101 ALA A CA 1
ATOM 735 C C . ALA A 1 101 ? 20.915 29.238 36.219 1.00 46.61 101 ALA A C 1
ATOM 736 O O . ALA A 1 101 ? 22.043 28.774 36.030 1.00 48.26 101 ALA A O 1
ATOM 738 N N . LEU A 1 102 ? 20.704 30.276 37.027 1.00 41.97 102 LEU A N 1
ATOM 739 C CA . LEU A 1 102 ? 21.782 30.958 37.722 1.00 42.92 102 LEU A CA 1
ATOM 740 C C . LEU A 1 102 ? 21.536 30.883 39.226 1.00 40.84 102 LEU A C 1
ATOM 741 O O . LEU A 1 102 ? 20.433 31.186 39.692 1.00 39.34 102 LEU A O 1
ATOM 746 N N . PHE A 1 103 ? 22.556 30.487 39.981 1.00 41.62 103 PHE A N 1
ATOM 747 C CA . PHE A 1 103 ? 22.463 30.393 41.439 1.00 40.93 103 PHE A CA 1
ATOM 748 C C . PHE A 1 103 ? 23.434 31.401 42.036 1.00 42.28 103 PHE A C 1
ATOM 749 O O . PHE A 1 103 ? 24.645 31.300 41.815 1.00 42.59 103 PHE A O 1
ATOM 757 N N . VAL A 1 104 ? 22.907 32.368 42.788 1.00 40.26 104 VAL A N 1
ATOM 758 C CA . VAL A 1 104 ? 23.705 33.447 43.357 1.00 38.30 104 VAL A CA 1
ATOM 759 C C . VAL A 1 104 ? 23.739 33.266 44.873 1.00 41.50 104 VAL A C 1
ATOM 760 O O . VAL A 1 104 ? 22.689 33.173 45.514 1.00 42.13 104 VAL A O 1
ATOM 764 N N . HIS A 1 105 ? 24.940 33.196 45.435 1.00 41.85 105 HIS A N 1
ATOM 765 C CA . HIS A 1 105 ? 25.157 33.050 46.874 1.00 41.67 105 HIS A CA 1
ATOM 766 C C . HIS A 1 105 ? 25.647 34.389 47.406 1.00 44.57 105 HIS A C 1
ATOM 767 O O . HIS A 1 105 ? 26.708 34.869 46.992 1.00 44.70 105 HIS A O 1
ATOM 774 N N . ALA A 1 106 ? 24.868 35.002 48.299 1.00 40.95 106 ALA A N 1
ATOM 775 C CA . ALA A 1 106 ? 25.180 36.313 48.849 1.00 41.56 106 ALA A CA 1
ATOM 776 C C . ALA A 1 106 ? 25.245 36.244 50.372 1.00 42.97 106 ALA A C 1
ATOM 777 O O . ALA A 1 106 ? 24.630 35.372 50.995 1.00 39.70 106 ALA A O 1
ATOM 779 N N . VAL A 1 107 ? 25.978 37.180 50.973 1.00 41.63 107 VAL A N 1
ATOM 780 C CA . VAL A 1 107 ? 26.085 37.259 52.430 1.00 45.56 107 VAL A CA 1
ATOM 781 C C . VAL A 1 107 ? 25.744 38.675 52.876 1.00 45.43 107 VAL A C 1
ATOM 782 O O . VAL A 1 107 ? 26.398 39.641 52.459 1.00 42.06 107 VAL A O 1
ATOM 786 N N . ALA A 1 108 ? 24.744 38.792 53.748 1.00 42.97 108 ALA A N 1
ATOM 787 C CA . ALA A 1 108 ? 24.358 40.065 54.350 1.00 41.91 108 ALA A CA 1
ATOM 788 C C . ALA A 1 108 ? 24.908 40.073 55.774 1.00 45.69 108 ALA A C 1
ATOM 789 O O . ALA A 1 108 ? 24.242 39.635 56.710 1.00 42.81 108 ALA A O 1
ATOM 791 N N . GLU A 1 109 ? 26.132 40.576 55.928 1.00 47.79 109 GLU A N 1
ATOM 792 C CA . GLU A 1 109 ? 26.790 40.633 57.232 1.00 47.50 109 GLU A CA 1
ATOM 793 C C . GLU A 1 109 ? 26.037 41.537 58.198 1.00 46.46 109 GLU A C 1
ATOM 794 O O . GLU A 1 109 ? 25.673 42.668 57.855 1.00 43.27 109 GLU A O 1
ATOM 800 N N . ASN A 1 110 ? 25.839 41.049 59.430 1.00 47.13 110 ASN A N 1
ATOM 801 C CA . ASN A 1 110 ? 25.225 41.845 60.498 1.00 41.41 110 ASN A CA 1
ATOM 802 C C . ASN A 1 110 ? 23.797 42.256 60.157 1.00 43.98 110 ASN A C 1
ATOM 803 O O . ASN A 1 110 ? 23.317 43.291 60.628 1.00 46.17 110 ASN A O 1
ATOM 808 N N . THR A 1 111 ? 23.122 41.473 59.318 1.00 41.62 111 THR A N 1
ATOM 809 C CA . THR A 1 111 ? 21.745 41.730 58.914 1.00 40.79 111 THR A CA 1
ATOM 810 C C . THR A 1 111 ? 20.870 40.580 59.389 1.00 41.37 111 THR A C 1
ATOM 811 O O . THR A 1 111 ? 21.248 39.408 59.256 1.00 41.68 111 THR A O 1
ATOM 815 N N . THR A 1 112 ? 19.699 40.910 59.929 1.00 38.58 112 THR A N 1
ATOM 816 C CA . THR A 1 112 ? 18.862 39.919 60.583 1.00 44.61 112 THR A CA 1
ATOM 817 C C . THR A 1 112 ? 17.479 39.847 59.946 1.00 47.44 112 THR A C 1
ATOM 818 O O . THR A 1 112 ? 17.061 40.741 59.206 1.00 45.67 112 THR A O 1
ATOM 822 N N . ILE A 1 113 ? 16.762 38.768 60.293 1.00 47.18 113 ILE A N 1
ATOM 823 C CA . ILE A 1 113 ? 15.328 38.607 60.058 1.00 46.03 113 ILE A CA 1
ATOM 824 C C . ILE A 1 113 ? 14.573 39.905 60.323 1.00 50.69 113 ILE A C 1
ATOM 825 O O . ILE A 1 113 ? 13.887 40.423 59.439 1.00 44.47 113 ILE A O 1
ATOM 830 N N . SER A 1 114 ? 14.657 40.421 61.557 1.00 42.93 114 SER A N 1
ATOM 831 C CA . SER A 1 114 ? 13.881 41.608 61.911 1.00 46.83 114 SER A CA 1
ATOM 832 C C . SER A 1 114 ? 14.305 42.860 61.143 1.00 47.64 114 SER A C 1
ATOM 833 O O . SER A 1 114 ? 13.490 43.777 60.980 1.00 47.76 114 SER A O 1
ATOM 836 N N . ASP A 1 115 ? 15.561 42.942 60.700 1.00 43.90 115 ASP A N 1
ATOM 837 C CA . ASP A 1 115 ? 15.937 44.017 59.787 1.00 48.66 115 ASP A CA 1
ATOM 838 C C . ASP A 1 115 ? 15.109 43.944 58.504 1.00 47.48 115 ASP A C 1
ATOM 839 O O . ASP A 1 115 ? 14.710 44.972 57.948 1.00 49.50 115 ASP A O 1
ATOM 844 N N . ILE A 1 116 ? 14.812 42.731 58.043 1.00 44.81 116 ILE A N 1
ATOM 845 C CA . ILE A 1 116 ? 14.101 42.559 56.779 1.00 48.19 116 ILE A CA 1
ATOM 846 C C . ILE A 1 116 ? 12.602 42.787 56.950 1.00 52.70 116 ILE A C 1
ATOM 847 O O . ILE A 1 116 ? 11.962 43.404 56.092 1.00 50.26 116 ILE A O 1
ATOM 852 N N . LEU A 1 117 ? 12.024 42.311 58.059 1.00 49.16 117 LEU A N 1
ATOM 853 C CA . LEU A 1 117 ? 10.612 42.519 58.387 1.00 49.73 117 LEU A CA 1
ATOM 854 C C . LEU A 1 117 ? 10.508 43.650 59.403 1.00 55.87 117 LEU A C 1
ATOM 855 O O . LEU A 1 117 ? 10.294 43.427 60.595 1.00 66.73 117 LEU A O 1
ATOM 860 N N . GLN A 1 118 ? 10.670 44.872 58.935 1.00 57.79 118 GLN A N 1
ATOM 861 C CA . GLN A 1 118 ? 10.515 46.011 59.822 1.00 59.07 118 GLN A CA 1
ATOM 862 C C . GLN A 1 118 ? 9.122 45.988 60.441 1.00 69.35 118 GLN A C 1
ATOM 863 O O . GLN A 1 118 ? 8.132 45.776 59.721 1.00 65.57 118 GLN A O 1
ATOM 869 N N . PRO A 1 119 ? 9.000 46.184 61.781 1.00 74.32 119 PRO A N 1
ATOM 870 C CA . PRO A 1 119 ? 7.726 45.926 62.480 1.00 73.85 119 PRO A CA 1
ATOM 871 C C . PRO A 1 119 ? 6.526 46.711 61.964 1.00 72.41 119 PRO A C 1
ATOM 872 O O . PRO A 1 119 ? 6.442 47.925 62.178 1.00 75.51 119 PRO A O 1
ATOM 876 N N . ASN A 1 120 ? 5.584 46.022 61.308 1.00 75.76 120 ASN A N 1
ATOM 877 C CA . ASN A 1 120 ? 4.355 46.644 60.794 1.00 77.95 120 ASN A CA 1
ATOM 878 C C . ASN A 1 120 ? 4.659 47.945 60.052 1.00 77.12 120 ASN A C 1
ATOM 879 O O . ASN A 1 120 ? 3.918 48.929 60.137 1.00 80.58 120 ASN A O 1
ATOM 881 N N . LYS A 1 121 ? 5.775 47.956 59.329 1.00 66.21 121 LYS A N 1
ATOM 882 C CA . LYS A 1 121 ? 6.220 49.168 58.664 1.00 64.40 121 LYS A CA 1
ATOM 883 C C . LYS A 1 121 ? 6.300 48.965 57.156 1.00 65.55 121 LYS A C 1
ATOM 884 O O . LYS A 1 121 ? 5.611 48.116 56.575 1.00 61.34 121 LYS A O 1
ATOM 890 N N . TYR A 1 122 ? 7.170 49.730 56.526 1.00 57.19 122 TYR A N 1
ATOM 891 C CA . TYR A 1 122 ? 7.347 49.685 55.090 1.00 55.58 122 TYR A CA 1
ATOM 892 C C . TYR A 1 122 ? 8.437 48.679 54.741 1.00 52.78 122 TYR A C 1
ATOM 893 O O . TYR A 1 122 ? 9.226 48.271 55.593 1.00 52.16 122 TYR A O 1
ATOM 902 N N . VAL A 1 123 ? 8.441 48.232 53.489 1.00 44.92 123 VAL A N 1
ATOM 903 C CA . VAL A 1 123 ? 9.452 47.267 53.076 1.00 45.22 123 VAL A CA 1
ATOM 904 C C . VAL A 1 123 ? 10.782 48.005 53.009 1.00 45.24 123 VAL A C 1
ATOM 905 O O . VAL A 1 123 ? 10.892 49.013 52.299 1.00 48.56 123 VAL A O 1
ATOM 909 N N . PRO A 1 124 ? 11.793 47.582 53.755 1.00 47.15 124 PRO A N 1
ATOM 910 C CA . PRO A 1 124 ? 13.056 48.318 53.767 1.00 46.11 124 PRO A CA 1
ATOM 911 C C . PRO A 1 124 ? 13.790 48.147 52.447 1.00 45.15 124 PRO A C 1
ATOM 912 O O . PRO A 1 124 ? 13.541 47.188 51.703 1.00 41.43 124 PRO A O 1
ATOM 916 N N . PRO A 1 125 ? 14.695 49.065 52.118 1.00 43.89 125 PRO A N 1
ATOM 917 C CA . PRO A 1 125 ? 15.397 48.958 50.825 1.00 49.51 125 PRO A CA 1
ATOM 918 C C . PRO A 1 125 ? 16.237 47.699 50.685 1.00 47.28 125 PRO A C 1
ATOM 919 O O . PRO A 1 125 ? 16.463 47.248 49.558 1.00 47.23 125 PRO A O 1
ATOM 923 N N . ILE A 1 126 ? 16.682 47.092 51.789 1.00 45.04 126 ILE A N 1
ATOM 924 C CA . ILE A 1 126 ? 17.532 45.902 51.701 1.00 45.88 126 ILE A CA 1
ATOM 925 C C . ILE A 1 126 ? 16.822 44.771 50.963 1.00 39.65 126 ILE A C 1
ATOM 926 O O . ILE A 1 126 ? 17.470 43.920 50.342 1.00 42.91 126 ILE A O 1
ATOM 931 N N . VAL A 1 127 ? 15.488 44.746 51.007 1.00 37.85 127 VAL A N 1
ATOM 932 C CA . VAL A 1 127 ? 14.734 43.628 50.440 1.00 37.38 127 VAL A CA 1
ATOM 933 C C . VAL A 1 127 ? 14.962 43.536 48.927 1.00 42.42 127 VAL A C 1
ATOM 934 O O . VAL A 1 127 ? 15.113 42.441 48.366 1.00 35.81 127 VAL A O 1
ATOM 938 N N . ASN A 1 128 ? 15.032 44.686 48.257 1.00 37.59 128 ASN A N 1
ATOM 939 C CA . ASN A 1 128 ? 15.252 44.696 46.813 1.00 44.33 128 ASN A CA 1
ATOM 940 C C . ASN A 1 128 ? 16.614 44.099 46.450 1.00 43.46 128 ASN A C 1
ATOM 941 O O . ASN A 1 128 ? 16.757 43.487 45.389 1.00 43.14 128 ASN A O 1
ATOM 946 N N . SER A 1 129 ? 17.613 44.214 47.327 1.00 41.09 129 SER A N 1
ATOM 947 C CA . SER A 1 129 ? 18.913 43.611 47.034 1.00 42.48 129 SER A CA 1
ATOM 948 C C . SER A 1 129 ? 18.978 42.116 47.332 1.00 39.04 129 SER A C 1
ATOM 949 O O . SER A 1 129 ? 20.034 41.510 47.114 1.00 40.45 129 SER A O 1
ATOM 952 N N . LEU A 1 130 ? 17.892 41.499 47.806 1.00 39.41 130 LEU A N 1
ATOM 953 C CA . LEU A 1 130 ? 17.863 40.050 48.001 1.00 39.02 130 LEU A CA 1
ATOM 954 C C . LEU A 1 130 ? 17.532 39.282 46.724 1.00 42.27 130 LEU A C 1
ATOM 955 O O . LEU A 1 130 ? 17.392 38.047 46.773 1.00 37.09 130 LEU A O 1
ATOM 960 N N . PHE A 1 131 ? 17.402 39.986 45.594 1.00 38.96 131 PHE A N 1
ATOM 961 C CA . PHE A 1 131 ? 17.090 39.394 44.303 1.00 38.58 131 PHE A CA 1
ATOM 962 C C . PHE A 1 131 ? 18.118 39.878 43.295 1.00 40.03 131 PHE A C 1
ATOM 963 O O . PHE A 1 131 ? 18.643 40.991 43.411 1.00 37.00 131 PHE A O 1
ATOM 971 N N . SER A 1 132 ? 18.382 39.040 42.300 1.00 38.52 132 SER A N 1
ATOM 972 C CA . SER A 1 132 ? 19.342 39.340 41.254 1.00 40.07 132 SER A CA 1
ATOM 973 C C . SER A 1 132 ? 18.618 39.578 39.931 1.00 41.24 132 SER A C 1
ATOM 974 O O . SER A 1 132 ? 17.474 39.155 39.738 1.00 37.99 132 SER A O 1
ATOM 977 N N . LEU A 1 133 ? 19.296 40.286 39.025 1.00 44.01 133 LEU A N 1
ATOM 978 C CA . LEU A 1 133 ? 18.749 40.656 37.717 1.00 44.74 133 LEU A CA 1
ATOM 979 C C . LEU A 1 133 ? 17.521 41.554 37.835 1.00 47.43 133 LEU A C 1
ATOM 980 O O . LEU A 1 133 ? 16.607 41.460 37.009 1.00 43.09 133 LEU A O 1
ATOM 985 N N . ASN A 1 134 ? 17.483 42.418 38.860 1.00 39.15 134 ASN A N 1
ATOM 986 C CA . ASN A 1 134 ? 16.414 43.405 38.967 1.00 39.69 134 ASN A CA 1
ATOM 987 C C . ASN A 1 134 ? 16.392 44.293 37.723 1.00 42.23 134 ASN A C 1
ATOM 988 O O . ASN A 1 134 ? 17.437 44.720 37.230 1.00 40.12 134 ASN A O 1
ATOM 993 N N . GLY A 1 135 ? 15.191 44.580 37.230 1.00 42.10 135 GLY A N 1
ATOM 994 C CA . GLY A 1 135 ? 15.008 45.493 36.119 1.00 43.50 135 GLY A CA 1
ATOM 995 C C . GLY A 1 135 ? 15.113 44.883 34.736 1.00 44.67 135 GLY A C 1
ATOM 996 O O . GLY A 1 135 ? 14.881 45.597 33.752 1.00 45.37 135 GLY A O 1
ATOM 997 N N . VAL A 1 136 ? 15.459 43.604 34.618 1.00 41.26 136 VAL A N 1
ATOM 998 C CA . VAL A 1 136 ? 15.666 42.994 33.306 1.00 47.71 136 VAL A CA 1
ATOM 999 C C . VAL A 1 136 ? 14.328 42.550 32.724 1.00 48.43 136 VAL A C 1
ATOM 1000 O O . VAL A 1 136 ? 13.589 41.791 33.358 1.00 43.65 136 VAL A O 1
ATOM 1004 N N . LYS A 1 137 ? 14.027 42.990 31.498 1.00 44.88 137 LYS A N 1
ATOM 1005 C CA . LYS A 1 137 ? 12.768 42.600 30.878 1.00 42.34 137 LYS A CA 1
ATOM 1006 C C . LYS A 1 137 ? 12.835 41.157 30.380 1.00 40.89 137 LYS A C 1
ATOM 1007 O O . LYS A 1 137 ? 13.904 40.609 30.097 1.00 41.77 137 LYS A O 1
ATOM 1013 N N . ASN A 1 138 ? 11.657 40.563 30.214 1.00 34.78 138 ASN A N 1
ATOM 1014 C CA . ASN A 1 138 ? 11.583 39.144 29.914 1.00 37.84 138 ASN A CA 1
ATOM 1015 C C . ASN A 1 138 ? 12.168 38.805 28.539 1.00 40.28 138 ASN A C 1
ATOM 1016 O O . ASN A 1 138 ? 12.786 37.747 28.382 1.00 38.39 138 ASN A O 1
ATOM 1021 N N . ARG A 1 139 ? 12.032 39.694 27.550 1.00 35.68 139 ARG A N 1
ATOM 1022 C CA . ARG A 1 139 ? 12.629 39.420 26.243 1.00 42.12 139 ARG A CA 1
ATOM 1023 C C . ARG A 1 139 ? 14.144 39.311 26.301 1.00 44.10 139 ARG A C 1
ATOM 1024 O O . ARG A 1 139 ? 14.742 38.835 25.333 1.00 40.55 139 ARG A O 1
ATOM 1032 N N . GLU A 1 140 ? 14.788 39.722 27.402 1.00 39.39 140 GLU A N 1
ATOM 1033 C CA . GLU A 1 140 ? 16.235 39.560 27.440 1.00 40.74 140 GLU A CA 1
ATOM 1034 C C . GLU A 1 140 ? 16.640 38.132 27.768 1.00 39.24 140 GLU A C 1
ATOM 1035 O O . GLU A 1 140 ? 17.839 37.835 27.789 1.00 40.86 140 GLU A O 1
ATOM 1041 N N . GLY A 1 141 ? 15.666 37.240 27.984 1.00 37.49 141 GLY A N 1
ATOM 1042 C CA . GLY A 1 141 ? 15.908 35.819 28.160 1.00 38.81 141 GLY A CA 1
ATOM 1043 C C . GLY A 1 141 ? 16.496 35.097 26.959 1.00 43.34 141 GLY A C 1
ATOM 1044 O O . GLY A 1 141 ? 16.759 33.892 27.054 1.00 42.54 141 GLY A O 1
ATOM 1045 N N . THR A 1 142 ? 16.682 35.781 25.823 1.00 41.64 142 THR A N 1
ATOM 1046 C CA . THR A 1 142 ? 17.460 35.193 24.736 1.00 41.25 142 THR A CA 1
ATOM 1047 C C . THR A 1 142 ? 18.869 34.863 25.193 1.00 42.16 142 THR A C 1
ATOM 1048 O O . THR A 1 142 ? 19.461 33.885 24.725 1.00 45.94 142 THR A O 1
ATOM 1052 N N . ILE A 1 143 ? 19.409 35.662 26.116 1.00 40.65 143 ILE A N 1
ATOM 1053 C CA . ILE A 1 143 ? 20.751 35.488 26.647 1.00 41.34 143 ILE A CA 1
ATOM 1054 C C . ILE A 1 143 ? 20.743 35.232 28.150 1.00 41.36 143 ILE A C 1
ATOM 1055 O O . ILE A 1 143 ? 21.510 34.399 28.646 1.00 41.54 143 ILE A O 1
ATOM 1060 N N . GLN A 1 144 ? 19.892 35.935 28.896 1.00 41.80 144 GLN A N 1
ATOM 1061 C CA . GLN A 1 144 ? 19.873 35.818 30.354 1.00 39.78 144 GLN A CA 1
ATOM 1062 C C . GLN A 1 144 ? 19.158 34.541 30.791 1.00 42.90 144 GLN A C 1
ATOM 1063 O O . GLN A 1 144 ? 18.229 34.084 30.119 1.00 40.61 144 GLN A O 1
ATOM 1069 N N . PRO A 1 145 ? 19.548 33.965 31.933 1.00 42.93 145 PRO A N 1
ATOM 1070 C CA . PRO A 1 145 ? 18.830 32.788 32.442 1.00 37.71 145 PRO A CA 1
ATOM 1071 C C . PRO A 1 145 ? 17.357 33.104 32.630 1.00 36.70 145 PRO A C 1
ATOM 1072 O O . PRO A 1 145 ? 16.973 34.245 32.888 1.00 38.65 145 PRO A O 1
ATOM 1076 N N . LEU A 1 146 ? 16.523 32.083 32.472 1.00 37.27 146 LEU A N 1
ATOM 1077 C CA . LEU A 1 146 ? 15.097 32.250 32.709 1.00 37.71 146 LEU A CA 1
ATOM 1078 C C . LEU A 1 146 ? 14.737 32.103 34.186 1.00 40.20 146 LEU A C 1
ATOM 1079 O O . LEU A 1 146 ? 13.614 32.444 34.581 1.00 38.84 146 LEU A O 1
ATOM 1084 N N . LEU A 1 147 ? 15.667 31.617 34.999 1.00 38.56 147 LEU A N 1
ATOM 1085 C CA . LEU A 1 147 ? 15.474 31.465 36.440 1.00 38.41 147 LEU A CA 1
ATOM 1086 C C . LEU A 1 147 ? 16.777 31.839 37.116 1.00 38.09 147 LEU A C 1
ATOM 1087 O O . LEU A 1 147 ? 17.828 31.276 36.791 1.00 39.65 147 LEU A O 1
ATOM 1092 N N . VAL A 1 148 ? 16.716 32.794 38.036 1.00 39.19 148 VAL A N 1
ATOM 1093 C CA . VAL A 1 148 ? 17.832 33.128 38.910 1.00 37.24 148 VAL A CA 1
ATOM 1094 C C . VAL A 1 148 ? 17.386 32.887 40.351 1.00 42.83 148 VAL A C 1
ATOM 1095 O O . VAL A 1 148 ? 16.300 33.323 40.748 1.00 40.72 148 VAL A O 1
ATOM 1099 N N . VAL A 1 149 ? 18.209 32.184 41.125 1.00 40.13 149 VAL A N 1
ATOM 1100 C CA . VAL A 1 149 ? 17.967 31.972 42.550 1.00 41.40 149 VAL A CA 1
ATOM 1101 C C . VAL A 1 149 ? 19.078 32.677 43.307 1.00 41.80 149 VAL A C 1
ATOM 1102 O O . VAL A 1 149 ? 20.262 32.403 43.067 1.00 42.73 149 VAL A O 1
ATOM 1106 N N . GLN A 1 150 ? 18.712 33.582 44.215 1.00 35.93 150 GLN A N 1
ATOM 1107 C CA . GLN A 1 150 ? 19.680 34.189 45.114 1.00 39.63 150 GLN A CA 1
ATOM 1108 C C . GLN A 1 150 ? 19.402 33.713 46.541 1.00 40.37 150 GLN A C 1
ATOM 1109 O O . GLN A 1 150 ? 18.295 33.896 47.059 1.00 40.25 150 GLN A O 1
ATOM 1115 N N . VAL A 1 151 ? 20.393 33.092 47.167 1.00 39.02 151 VAL A N 1
ATOM 1116 C CA . VAL A 1 151 ? 20.289 32.685 48.568 1.00 42.04 151 VAL A CA 1
ATOM 1117 C C . VAL A 1 151 ? 21.200 33.596 49.362 1.00 37.97 151 VAL A C 1
ATOM 1118 O O . VAL A 1 151 ? 22.413 33.625 49.125 1.00 43.02 151 VAL A O 1
ATOM 1122 N N . THR A 1 152 ? 20.619 34.376 50.264 1.00 37.84 152 THR A N 1
ATOM 1123 C CA . THR A 1 152 ? 21.360 35.359 51.036 1.00 37.66 152 THR A CA 1
ATOM 1124 C C . THR A 1 152 ? 21.446 34.876 52.479 1.00 41.79 152 THR A C 1
ATOM 1125 O O . THR A 1 152 ? 20.422 34.532 53.075 1.00 37.17 152 THR A O 1
ATOM 1129 N N . GLU A 1 153 ? 22.663 34.846 53.024 1.00 40.88 153 GLU A N 1
ATOM 1130 C CA . GLU A 1 153 ? 22.871 34.491 54.422 1.00 43.59 153 GLU A CA 1
ATOM 1131 C C . GLU A 1 153 ? 22.618 35.699 55.295 1.00 41.81 153 GLU A C 1
ATOM 1132 O O . GLU A 1 153 ? 23.098 36.801 54.998 1.00 40.20 153 GLU A O 1
ATOM 1138 N N . LEU A 1 154 ? 21.887 35.478 56.383 1.00 40.81 154 LEU A N 1
ATOM 1139 C CA . LEU A 1 154 ? 21.617 36.464 57.417 1.00 41.81 154 LEU A CA 1
ATOM 1140 C C . LEU A 1 154 ? 22.179 35.950 58.733 1.00 42.59 154 LEU A C 1
ATOM 1141 O O . LEU A 1 154 ? 22.549 34.783 58.857 1.00 42.81 154 LEU A O 1
ATOM 1146 N N . VAL A 1 155 ? 22.228 36.825 59.732 1.00 42.70 155 VAL A N 1
ATOM 1147 C CA . VAL A 1 155 ? 22.747 36.404 61.034 1.00 46.00 155 VAL A CA 1
ATOM 1148 C C . VAL A 1 155 ? 21.920 35.240 61.582 1.00 45.03 155 VAL A C 1
ATOM 1149 O O . VAL A 1 155 ? 22.470 34.217 62.001 1.00 43.22 155 VAL A O 1
ATOM 1153 N N . ASP A 1 156 ? 20.588 35.340 61.502 1.00 41.36 156 ASP A N 1
ATOM 1154 C CA . ASP A 1 156 ? 19.712 34.368 62.152 1.00 43.46 156 ASP A CA 1
ATOM 1155 C C . ASP A 1 156 ? 18.889 33.537 61.165 1.00 45.66 156 ASP A C 1
ATOM 1156 O O . ASP A 1 156 ? 17.897 32.914 61.566 1.00 40.94 156 ASP A O 1
ATOM 1161 N N . GLY A 1 157 ? 19.278 33.484 59.892 1.00 41.91 157 GLY A N 1
ATOM 1162 C CA . GLY A 1 157 ? 18.514 32.689 58.950 1.00 38.96 157 GLY A CA 1
ATOM 1163 C C . GLY A 1 157 ? 19.034 32.874 57.534 1.00 42.12 157 GLY A C 1
ATOM 1164 O O . GLY A 1 157 ? 20.205 33.204 57.332 1.00 43.14 157 GLY A O 1
ATOM 1165 N N . ILE A 1 158 ? 18.142 32.652 56.560 1.00 41.91 158 ILE A N 1
ATOM 1166 C CA . ILE A 1 158 ? 18.466 32.838 55.144 1.00 38.61 158 ILE A CA 1
ATOM 1167 C C . ILE A 1 158 ? 17.244 33.358 54.401 1.00 42.40 158 ILE A C 1
ATOM 1168 O O . ILE A 1 158 ? 16.107 33.230 54.859 1.00 42.68 158 ILE A O 1
ATOM 1173 N N . PHE A 1 159 ? 17.494 33.906 53.205 1.00 43.91 159 PHE A N 1
ATOM 1174 C CA . PHE A 1 159 ? 16.440 34.306 52.279 1.00 43.28 159 PHE A CA 1
ATOM 1175 C C . PHE A 1 159 ? 16.702 33.658 50.929 1.00 42.25 159 PHE A C 1
ATOM 1176 O O . PHE A 1 159 ? 17.831 33.694 50.424 1.00 40.82 159 PHE A O 1
ATOM 1184 N N . ILE A 1 160 ? 15.669 33.054 50.358 1.00 40.40 160 ILE A N 1
ATOM 1185 C CA . ILE A 1 160 ? 15.753 32.377 49.076 1.00 39.63 160 ILE A CA 1
ATOM 1186 C C . ILE A 1 160 ? 14.925 33.212 48.108 1.00 41.87 160 ILE A C 1
ATOM 1187 O O . ILE A 1 160 ? 13.691 33.180 48.163 1.00 42.39 160 ILE A O 1
ATOM 1192 N N . GLY A 1 161 ? 15.586 33.979 47.238 1.00 39.34 161 GLY A N 1
ATOM 1193 C CA . GLY A 1 161 ? 14.865 34.856 46.325 1.00 39.98 161 GLY A CA 1
ATOM 1194 C C . GLY A 1 161 ? 14.981 34.474 44.860 1.00 41.10 161 GLY A C 1
ATOM 1195 O O . GLY A 1 161 ? 16.085 34.405 44.319 1.00 39.22 161 GLY A O 1
ATOM 1196 N N . LEU A 1 162 ? 13.849 34.228 44.209 1.00 40.78 162 LEU A N 1
ATOM 1197 C CA . LEU A 1 162 ? 13.816 33.744 42.839 1.00 40.54 162 LEU A CA 1
ATOM 1198 C C . LEU A 1 162 ? 13.421 34.874 41.895 1.00 40.73 162 LEU A C 1
ATOM 1199 O O . LEU A 1 162 ? 12.506 35.655 42.188 1.00 38.88 162 LEU A O 1
ATOM 1204 N N . THR A 1 163 ? 14.125 34.953 40.768 1.00 39.89 163 THR A N 1
ATOM 1205 C CA . THR A 1 163 ? 13.776 35.827 39.646 1.00 39.13 163 THR A CA 1
ATOM 1206 C C . THR A 1 163 ? 13.388 34.926 38.479 1.00 40.20 163 THR A C 1
ATOM 1207 O O . THR A 1 163 ? 14.229 34.183 37.961 1.00 36.53 163 THR A O 1
ATOM 1211 N N . VAL A 1 164 ? 12.116 34.975 38.081 1.00 38.64 164 VAL A N 1
ATOM 1212 C CA . VAL A 1 164 ? 11.549 34.049 37.104 1.00 38.20 164 VAL A CA 1
ATOM 1213 C C . VAL A 1 164 ? 11.022 34.836 35.906 1.00 36.49 164 VAL A C 1
ATOM 1214 O O . VAL A 1 164 ? 10.250 35.790 36.065 1.00 36.38 164 VAL A O 1
ATOM 1218 N N . ASN A 1 165 ? 11.426 34.419 34.711 1.00 37.45 165 ASN A N 1
ATOM 1219 C CA . ASN A 1 165 ? 10.980 35.064 33.476 1.00 35.57 165 ASN A CA 1
ATOM 1220 C C . ASN A 1 165 ? 9.472 34.879 33.302 1.00 35.54 165 ASN A C 1
ATOM 1221 O O . ASN A 1 165 ? 8.975 33.749 33.255 1.00 35.57 165 ASN A O 1
ATOM 1226 N N . HIS A 1 166 ? 8.737 35.987 33.236 1.00 34.48 166 HIS A N 1
ATOM 1227 C CA . HIS A 1 166 ? 7.278 35.920 33.199 1.00 35.78 166 HIS A CA 1
ATOM 1228 C C . HIS A 1 166 ? 6.730 35.401 31.865 1.00 41.00 166 HIS A C 1
ATOM 1229 O O . HIS A 1 166 ? 5.539 35.068 31.794 1.00 43.14 166 HIS A O 1
ATOM 1236 N N . VAL A 1 167 ? 7.547 35.313 30.810 1.00 39.26 167 VAL A N 1
ATOM 1237 C CA . VAL A 1 167 ? 7.071 34.666 29.582 1.00 40.37 167 VAL A CA 1
ATOM 1238 C C . VAL A 1 167 ? 7.009 33.154 29.779 1.00 42.27 167 VAL A C 1
ATOM 1239 O O . VAL A 1 167 ? 6.135 32.472 29.221 1.00 40.09 167 VAL A O 1
ATOM 1243 N N . VAL A 1 168 ? 7.904 32.614 30.607 1.00 38.40 168 VAL A N 1
ATOM 1244 C CA . VAL A 1 168 ? 7.923 31.179 30.864 1.00 40.48 168 VAL A CA 1
ATOM 1245 C C . VAL A 1 168 ? 6.811 30.761 31.827 1.00 44.04 168 VAL A C 1
ATOM 1246 O O . VAL A 1 168 ? 6.170 29.721 31.633 1.00 45.63 168 VAL A O 1
ATOM 1250 N N . ALA A 1 169 ? 6.554 31.550 32.880 1.00 44.79 169 ALA A N 1
ATOM 1251 C CA . ALA A 1 169 ? 5.693 31.100 33.967 1.00 43.18 169 ALA A CA 1
ATOM 1252 C C . ALA A 1 169 ? 4.880 32.245 34.556 1.00 43.80 169 ALA A C 1
ATOM 1253 O O . ALA A 1 169 ? 5.396 33.353 34.723 1.00 41.75 169 ALA A O 1
ATOM 1255 N N . ASP A 1 170 ? 3.617 31.967 34.896 1.00 42.02 170 ASP A N 1
ATOM 1256 C CA . ASP A 1 170 ? 2.806 32.891 35.680 1.00 39.80 170 ASP A CA 1
ATOM 1257 C C . ASP A 1 170 ? 3.007 32.619 37.175 1.00 41.33 170 ASP A C 1
ATOM 1258 O O . ASP A 1 170 ? 3.854 31.820 37.578 1.00 39.81 170 ASP A O 1
ATOM 1263 N N . GLY A 1 171 ? 2.207 33.277 38.014 1.00 41.71 171 GLY A N 1
ATOM 1264 C CA . GLY A 1 171 ? 2.329 33.071 39.450 1.00 40.03 171 GLY A CA 1
ATOM 1265 C C . GLY A 1 171 ? 2.062 31.632 39.851 1.00 43.67 171 GLY A C 1
ATOM 1266 O O . GLY A 1 171 ? 2.819 31.042 40.624 1.00 41.95 171 GLY A O 1
ATOM 1267 N N . LYS A 1 172 ? 0.985 31.041 39.321 1.00 41.24 172 LYS A N 1
ATOM 1268 C CA . LYS A 1 172 ? 0.676 29.660 39.676 1.00 45.22 172 LYS A CA 1
ATOM 1269 C C . LYS A 1 172 ? 1.847 28.737 39.368 1.00 45.29 172 LYS A C 1
ATOM 1270 O O . LYS A 1 172 ? 2.217 27.893 40.199 1.00 43.85 172 LYS A O 1
ATOM 1276 N N . SER A 1 173 ? 2.465 28.910 38.194 1.00 41.61 173 SER A N 1
ATOM 1277 C CA . SER A 1 173 ? 3.567 28.048 37.783 1.00 42.67 173 SER A CA 1
ATOM 1278 C C . SER A 1 173 ? 4.827 28.352 38.566 1.00 39.65 173 SER A C 1
ATOM 1279 O O . SER A 1 173 ? 5.632 27.451 38.823 1.00 41.16 173 SER A O 1
ATOM 1282 N N . PHE A 1 174 ? 5.046 29.627 38.897 1.00 39.88 174 PHE A N 1
ATOM 1283 C CA . PHE A 1 174 ? 6.134 29.992 39.801 1.00 39.33 174 PHE A CA 1
ATOM 1284 C C . PHE A 1 174 ? 6.073 29.163 41.079 1.00 43.03 174 PHE A C 1
ATOM 1285 O O . PHE A 1 174 ? 7.076 28.576 41.509 1.00 40.83 174 PHE A O 1
ATOM 1293 N N . TRP A 1 175 ? 4.899 29.110 41.705 1.00 40.12 175 TRP A N 1
ATOM 1294 C CA . TRP A 1 175 ? 4.809 28.457 43.007 1.00 41.31 175 TRP A CA 1
ATOM 1295 C C . TRP A 1 175 ? 4.691 26.946 42.879 1.00 44.70 175 TRP A C 1
ATOM 1296 O O . TRP A 1 175 ? 5.047 26.234 43.821 1.00 45.21 175 TRP A O 1
ATOM 1307 N N . LEU A 1 176 ? 4.248 26.445 41.722 1.00 41.25 176 LEU A N 1
ATOM 1308 C CA . LEU A 1 176 ? 4.402 25.024 41.434 1.00 43.74 176 LEU A CA 1
ATOM 1309 C C . LEU A 1 176 ? 5.871 24.623 41.494 1.00 46.86 176 LEU A C 1
ATOM 1310 O O . LEU A 1 176 ? 6.234 23.622 42.130 1.00 47.53 176 LEU A O 1
ATOM 1315 N N . PHE A 1 177 ? 6.739 25.414 40.862 1.00 43.06 177 PHE A N 1
ATOM 1316 C CA . PHE A 1 177 ? 8.159 25.092 40.866 1.00 42.27 177 PHE A CA 1
ATOM 1317 C C . PHE A 1 177 ? 8.743 25.175 42.269 1.00 44.03 177 PHE A C 1
ATOM 1318 O O . PHE A 1 177 ? 9.536 24.315 42.668 1.00 44.25 177 PHE A O 1
ATOM 1326 N N . VAL A 1 178 ? 8.397 26.219 43.024 1.00 41.66 178 VAL A N 1
ATOM 1327 C CA . VAL A 1 178 ? 8.958 26.342 44.364 1.00 42.96 178 VAL A CA 1
ATOM 1328 C C . VAL A 1 178 ? 8.493 25.176 45.232 1.00 42.07 178 VAL A C 1
ATOM 1329 O O . VAL A 1 178 ? 9.298 24.554 45.930 1.00 42.38 178 VAL A O 1
ATOM 1333 N N . ASN A 1 179 ? 7.196 24.842 45.173 1.00 43.48 179 ASN A N 1
ATOM 1334 C CA . ASN A 1 179 ? 6.688 23.697 45.924 1.00 45.85 179 ASN A CA 1
ATOM 1335 C C . ASN A 1 179 ? 7.448 22.430 45.556 1.00 46.92 179 ASN A C 1
ATOM 1336 O O . ASN A 1 179 ? 7.788 21.622 46.428 1.00 46.88 179 ASN A O 1
ATOM 1341 N N . SER A 1 180 ? 7.716 22.239 44.263 1.00 44.28 180 SER A N 1
ATOM 1342 C CA . SER A 1 180 ? 8.364 21.017 43.789 1.00 47.41 180 SER A CA 1
ATOM 1343 C C . SER A 1 180 ? 9.837 20.978 44.187 1.00 50.17 180 SER A C 1
ATOM 1344 O O . SER A 1 180 ? 10.365 19.915 44.541 1.00 47.61 180 SER A O 1
ATOM 1347 N N . TRP A 1 181 ? 10.522 22.121 44.102 1.00 45.48 181 TRP A N 1
ATOM 1348 C CA . TRP A 1 181 ? 11.901 22.200 44.565 1.00 42.73 181 TRP A CA 1
ATOM 1349 C C . TRP A 1 181 ? 11.995 21.879 46.059 1.00 46.11 181 TRP A C 1
ATOM 1350 O O . TRP A 1 181 ? 12.869 21.114 46.486 1.00 47.10 181 TRP A O 1
ATOM 1361 N N . ALA A 1 182 ? 11.094 22.436 46.868 1.00 42.97 182 ALA A N 1
ATOM 1362 C CA . ALA A 1 182 ? 11.124 22.129 48.299 1.00 48.90 182 ALA A CA 1
ATOM 1363 C C . ALA A 1 182 ? 10.938 20.635 48.553 1.00 48.83 182 ALA A C 1
ATOM 1364 O O . ALA A 1 182 ? 11.615 20.060 49.413 1.00 50.67 182 ALA A O 1
ATOM 1366 N N . GLU A 1 183 ? 10.040 19.985 47.801 1.00 46.95 183 GLU A N 1
ATOM 1367 C CA . GLU A 1 183 ? 9.808 18.553 47.975 1.00 52.53 183 GLU A CA 1
ATOM 1368 C C . GLU A 1 183 ? 11.066 17.748 47.674 1.00 55.77 183 GLU A C 1
ATOM 1369 O O . GLU A 1 183 ? 11.465 16.871 48.453 1.00 54.88 183 GLU A O 1
ATOM 1375 N N . ILE A 1 184 ? 11.689 18.026 46.530 1.00 52.47 184 ILE A N 1
ATOM 1376 C CA . ILE A 1 184 ? 12.920 17.341 46.144 1.00 53.01 184 ILE A CA 1
ATOM 1377 C C . ILE A 1 184 ? 13.984 17.533 47.210 1.00 50.86 184 ILE A C 1
ATOM 1378 O O . ILE A 1 184 ? 14.683 16.586 47.588 1.00 54.49 184 ILE A O 1
ATOM 1383 N N . SER A 1 185 ? 14.118 18.763 47.714 1.00 50.09 185 SER A N 1
ATOM 1384 C CA . SER A 1 185 ? 15.072 19.051 48.782 1.00 49.25 185 SER A CA 1
ATOM 1385 C C . SER A 1 185 ? 14.757 18.267 50.057 1.00 53.37 185 SER A C 1
ATOM 1386 O O . SER A 1 185 ? 15.674 17.857 50.774 1.00 48.57 185 SER A O 1
ATOM 1389 N N . ARG A 1 186 ? 13.467 18.071 50.367 1.00 53.41 186 ARG A N 1
ATOM 1390 C CA . ARG A 1 186 ? 13.043 17.299 51.538 1.00 56.39 186 ARG A CA 1
ATOM 1391 C C . ARG A 1 186 ? 13.316 15.816 51.399 1.00 55.23 186 ARG A C 1
ATOM 1392 O O . ARG A 1 186 ? 13.123 15.083 52.369 1.00 63.75 186 ARG A O 1
ATOM 1400 N N . GLY A 1 187 ? 13.703 15.349 50.220 1.00 55.42 187 GLY A N 1
ATOM 1401 C CA . GLY A 1 187 ? 13.920 13.938 49.993 1.00 54.56 187 GLY A CA 1
ATOM 1402 C C . GLY A 1 187 ? 12.994 13.294 48.983 1.00 61.70 187 GLY A C 1
ATOM 1403 O O . GLY A 1 187 ? 13.160 12.100 48.706 1.00 63.50 187 GLY A O 1
ATOM 1404 N N . PHE A 1 188 ? 12.029 14.022 48.420 1.00 58.54 188 PHE A N 1
ATOM 1405 C CA . PHE A 1 188 ? 11.142 13.397 47.449 1.00 58.05 188 PHE A CA 1
ATOM 1406 C C . PHE A 1 188 ? 11.938 12.916 46.249 1.00 62.07 188 PHE A C 1
ATOM 1407 O O . PHE A 1 188 ? 12.913 13.540 45.824 1.00 63.15 188 PHE A O 1
ATOM 1415 N N . GLN A 1 189 ? 11.512 11.784 45.707 1.00 63.38 189 GLN A N 1
ATOM 1416 C CA . GLN A 1 189 ? 12.131 11.264 44.501 1.00 64.97 189 GLN A CA 1
ATOM 1417 C C . GLN A 1 189 ? 11.746 12.109 43.293 1.00 68.04 189 GLN A C 1
ATOM 1418 O O . GLN A 1 189 ? 12.615 12.570 42.541 1.00 67.04 189 GLN A O 1
ATOM 1424 N N . LYS A 1 190 ? 10.448 12.328 43.103 1.00 68.04 190 LYS A N 1
ATOM 1425 C CA . LYS A 1 190 ? 9.855 13.150 42.064 1.00 62.95 190 LYS A CA 1
ATOM 1426 C C . LYS A 1 190 ? 8.917 14.156 42.721 1.00 64.24 190 LYS A C 1
ATOM 1427 O O . LYS A 1 190 ? 8.400 13.902 43.812 1.00 61.19 190 LYS A O 1
ATOM 1433 N N . PRO A 1 191 ? 8.695 15.308 42.094 1.00 62.65 191 PRO A N 1
ATOM 1434 C CA . PRO A 1 191 ? 7.678 16.230 42.614 1.00 58.54 191 PRO A CA 1
ATOM 1435 C C . PRO A 1 191 ? 6.305 15.569 42.638 1.00 57.11 191 PRO A C 1
ATOM 1436 O O . PRO A 1 191 ? 5.993 14.703 41.820 1.00 61.57 191 PRO A O 1
ATOM 1440 N N . SER A 1 192 ? 5.475 15.978 43.598 1.00 56.28 192 SER A N 1
ATOM 1441 C CA . SER A 1 192 ? 4.139 15.394 43.683 1.00 57.40 192 SER A CA 1
ATOM 1442 C C . SER A 1 192 ? 3.214 15.882 42.572 1.00 58.72 192 SER A C 1
ATOM 1443 O O . SER A 1 192 ? 2.257 15.180 42.227 1.00 57.49 192 SER A O 1
ATOM 1446 N N . LYS A 1 193 ? 3.472 17.055 42.002 1.00 54.39 193 LYS A N 1
ATOM 1447 C CA . LYS A 1 193 ? 2.706 17.564 40.871 1.00 54.83 193 LYS A CA 1
ATOM 1448 C C . LYS A 1 193 ? 3.661 17.763 39.703 1.00 57.96 193 LYS A C 1
ATOM 1449 O O . LYS A 1 193 ? 4.635 18.516 39.819 1.00 58.49 193 LYS A O 1
ATOM 1455 N N . LEU A 1 194 ? 3.394 17.076 38.590 1.00 54.58 194 LEU A N 1
ATOM 1456 C CA . LEU A 1 194 ? 4.234 17.210 37.407 1.00 54.60 194 LEU A CA 1
ATOM 1457 C C . LEU A 1 194 ? 3.635 18.219 36.443 1.00 54.21 194 LEU A C 1
ATOM 1458 O O . LEU A 1 194 ? 2.422 18.212 36.218 1.00 55.18 194 LEU A O 1
ATOM 1463 N N . PRO A 1 195 ? 4.458 19.079 35.847 1.00 54.50 195 PRO A N 1
ATOM 1464 C CA . PRO A 1 195 ? 3.920 20.112 34.958 1.00 52.90 195 PRO A CA 1
ATOM 1465 C C . PRO A 1 195 ? 3.439 19.538 33.640 1.00 54.07 195 PRO A C 1
ATOM 1466 O O . PRO A 1 195 ? 3.962 18.541 33.141 1.00 53.82 195 PRO A O 1
ATOM 1470 N N . THR A 1 196 ? 2.424 20.189 33.082 1.00 52.11 196 THR A N 1
ATOM 1471 C CA . THR A 1 196 ? 2.063 20.025 31.680 1.00 52.56 196 THR A CA 1
ATOM 1472 C C . THR A 1 196 ? 2.775 21.120 30.898 1.00 53.14 196 THR A C 1
ATOM 1473 O O . THR A 1 196 ? 2.542 22.307 31.143 1.00 49.82 196 THR A O 1
ATOM 1477 N N . LEU A 1 197 ? 3.650 20.732 29.969 1.00 52.04 197 LEU A N 1
ATOM 1478 C CA . LEU A 1 197 ? 4.534 21.707 29.345 1.00 52.38 197 LEU A CA 1
ATOM 1479 C C . LEU A 1 197 ? 4.105 22.134 27.950 1.00 53.47 197 LEU A C 1
ATOM 1480 O O . LEU A 1 197 ? 4.640 23.123 27.442 1.00 54.35 197 LEU A O 1
ATOM 1485 N N . GLU A 1 198 ? 3.165 21.438 27.320 1.00 52.45 198 GLU A N 1
ATOM 1486 C CA . GLU A 1 198 ? 2.666 21.883 26.028 1.00 56.10 198 GLU A CA 1
ATOM 1487 C C . GLU A 1 198 ? 1.606 22.956 26.238 1.00 56.62 198 GLU A C 1
ATOM 1488 O O . GLU A 1 198 ? 0.698 22.789 27.056 1.00 54.17 198 GLU A O 1
ATOM 1494 N N . ARG A 1 199 ? 1.716 24.056 25.499 1.00 52.61 199 ARG A N 1
ATOM 1495 C CA . ARG A 1 199 ? 0.892 25.226 25.761 1.00 51.41 199 ARG A CA 1
ATOM 1496 C C . ARG A 1 199 ? -0.279 25.298 24.787 1.00 55.71 199 ARG A C 1
ATOM 1497 O O . ARG A 1 199 ? -0.363 24.539 23.822 1.00 51.03 199 ARG A O 1
ATOM 1505 N N . TRP A 1 200 ? -1.202 26.217 25.064 1.00 53.42 200 TRP A N 1
ATOM 1506 C CA . TRP A 1 200 ? -2.521 26.192 24.442 1.00 51.97 200 TRP A CA 1
ATOM 1507 C C . TRP A 1 200 ? -2.581 27.077 23.204 1.00 54.69 200 TRP A C 1
ATOM 1508 O O . TRP A 1 200 ? -2.195 28.248 23.248 1.00 50.91 200 TRP A O 1
ATOM 1519 N N . PHE A 1 201 ? -3.095 26.512 22.112 1.00 54.27 201 PHE A N 1
ATOM 1520 C CA . PHE A 1 201 ? -3.452 27.262 20.918 1.00 56.63 201 PHE A CA 1
ATOM 15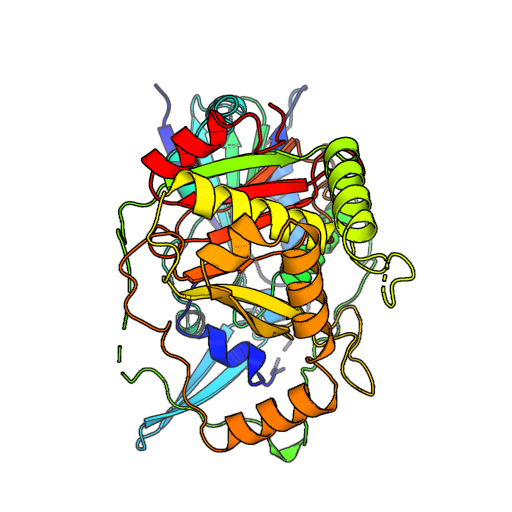21 C C . PHE A 1 201 ? -4.814 26.770 20.446 1.00 60.14 201 PHE A C 1
ATOM 1522 O O . PHE A 1 201 ? -5.131 25.584 20.575 1.00 58.84 201 PHE A O 1
ATOM 1530 N N . LEU A 1 202 ? -5.629 27.685 19.924 1.00 59.45 202 LEU A N 1
ATOM 1531 C CA . LEU A 1 202 ? -6.919 27.265 19.388 1.00 64.16 202 LEU A CA 1
ATOM 1532 C C . LEU A 1 202 ? -6.753 26.348 18.179 1.00 64.23 202 LEU A C 1
ATOM 1533 O O . LEU A 1 202 ? -7.593 25.473 17.947 1.00 65.48 202 LEU A O 1
ATOM 1538 N N . ASN A 1 203 ? -5.684 26.519 17.407 1.00 61.52 203 ASN A N 1
ATOM 1539 C CA . ASN A 1 203 ? -5.410 25.644 16.277 1.00 64.76 203 ASN A CA 1
ATOM 1540 C C . ASN A 1 203 ? -3.923 25.347 16.222 1.00 66.48 203 ASN A C 1
ATOM 1541 O O . ASN A 1 203 ? -3.098 26.229 16.486 1.00 64.20 203 ASN A O 1
ATOM 1546 N N . ASP A 1 204 ? -3.591 24.101 15.862 1.00 66.36 204 ASP A N 1
ATOM 1547 C CA . ASP A 1 204 ? -2.192 23.716 15.700 1.00 68.41 204 ASP A CA 1
ATOM 1548 C C . ASP A 1 204 ? -1.481 24.587 14.673 1.00 65.32 204 ASP A C 1
ATOM 1549 O O . AS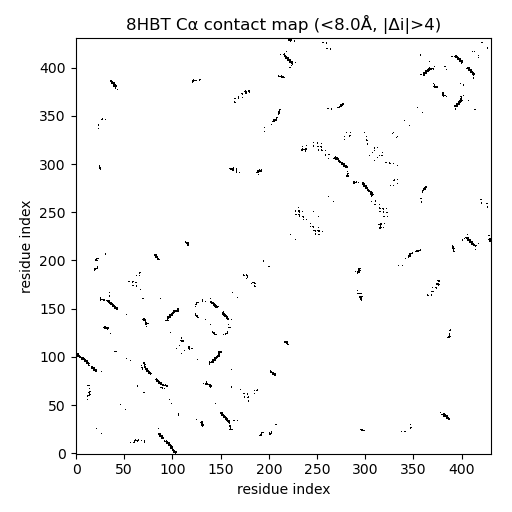P A 1 204 ? -0.257 24.740 14.735 1.00 67.32 204 ASP A O 1
ATOM 1551 N N . THR A 1 205 ? -2.224 25.177 13.733 1.00 63.05 205 THR A N 1
ATOM 1552 C CA . THR A 1 205 ? -1.613 26.014 12.707 1.00 64.25 205 THR A CA 1
ATOM 1553 C C . THR A 1 205 ? -1.215 27.395 13.214 1.00 61.98 205 THR A C 1
ATOM 1554 O O . THR A 1 205 ? -0.543 28.131 12.483 1.00 61.49 205 THR A O 1
ATOM 1558 N N . ASP A 1 206 ? -1.591 27.758 14.444 1.00 61.86 206 ASP A N 1
ATOM 1559 C CA . ASP A 1 206 ? -1.370 29.122 14.920 1.00 60.73 206 ASP A CA 1
ATOM 1560 C C . ASP A 1 206 ? 0.100 29.406 15.217 1.00 54.84 206 ASP A C 1
ATOM 1561 O O . ASP A 1 206 ? 0.555 30.543 15.041 1.00 54.34 206 ASP A O 1
ATOM 1566 N N . HIS A 1 207 ? 0.859 28.395 15.675 1.00 54.94 207 HIS A N 1
ATOM 1567 C CA . HIS A 1 207 ? 2.220 28.732 16.068 1.00 55.48 207 HIS A CA 1
ATOM 1568 C C . HIS A 1 207 ? 3.203 28.462 14.931 1.00 59.03 207 HIS A C 1
ATOM 1569 O O . HIS A 1 207 ? 2.977 27.570 14.109 1.00 57.74 207 HIS A O 1
ATOM 1576 N N . PRO A 1 208 ? 4.318 29.220 14.854 1.00 58.16 208 PRO A N 1
ATOM 1577 C CA . PRO A 1 208 ? 4.632 30.304 15.790 1.00 55.61 208 PRO A CA 1
ATOM 1578 C C . PRO A 1 208 ? 3.828 31.553 15.473 1.00 56.97 208 PRO A C 1
ATOM 1579 O O . PRO A 1 208 ? 3.654 31.894 14.290 1.00 47.44 208 PRO A O 1
ATOM 1583 N N . ILE A 1 209 ? 3.317 32.206 16.520 1.00 43.86 209 ILE A N 1
ATOM 1584 C CA . ILE A 1 209 ? 2.571 33.440 16.335 1.00 46.74 209 ILE A CA 1
ATOM 1585 C C . ILE A 1 209 ? 3.539 34.541 15.935 1.00 49.44 209 ILE A C 1
ATOM 1586 O O . ILE A 1 209 ? 4.584 34.727 16.571 1.00 47.37 209 ILE A O 1
ATOM 1591 N N . ARG A 1 210 ? 3.194 35.285 14.883 1.00 46.02 210 ARG A N 1
ATOM 1592 C CA . ARG A 1 210 ? 4.009 36.402 14.428 1.00 45.75 210 ARG A CA 1
ATOM 1593 C C . ARG A 1 210 ? 3.413 37.712 14.941 1.00 48.42 210 ARG A C 1
ATOM 1594 O O . ARG A 1 210 ? 2.320 38.109 14.524 1.00 49.29 210 ARG A O 1
ATOM 1602 N N . PHE A 1 211 ? 4.134 38.379 15.847 1.00 46.87 211 PHE A N 1
ATOM 1603 C CA . PHE A 1 211 ? 3.645 39.517 16.620 1.00 44.64 211 PHE A CA 1
ATOM 1604 C C . PHE A 1 211 ? 4.562 40.715 16.416 1.00 45.51 211 PHE A C 1
ATOM 1605 O O . PHE A 1 211 ? 5.688 40.588 15.930 1.00 49.53 211 PHE A O 1
ATOM 1613 N N . SER A 1 212 ? 4.095 41.886 16.835 1.00 41.09 212 SER A N 1
ATOM 1614 C CA . SER A 1 212 ? 4.913 43.092 16.849 1.00 43.16 212 SER A CA 1
ATOM 1615 C C . SER A 1 212 ? 5.149 43.576 18.279 1.00 49.40 212 SER A C 1
ATOM 1616 O O . SER A 1 212 ? 4.247 43.529 19.121 1.00 46.02 212 SER A O 1
ATOM 1619 N N . PHE A 1 213 ? 6.366 44.045 18.543 1.00 45.84 213 PHE A N 1
ATOM 1620 C CA . PHE A 1 213 ? 6.655 44.730 19.786 1.00 49.38 213 PHE A CA 1
ATOM 1621 C C . PHE A 1 213 ? 6.059 46.130 19.767 1.00 55.19 213 PHE A C 1
ATOM 1622 O O . PHE A 1 213 ? 5.524 46.596 18.757 1.00 48.56 213 PHE A O 1
ATOM 1630 N N . SER A 1 214 ? 6.143 46.778 20.926 1.00 54.68 214 SER A N 1
ATOM 1631 C CA . SER A 1 214 ? 6.369 48.224 21.101 1.00 62.27 214 SER A CA 1
ATOM 1632 C C . SER A 1 214 ? 5.294 49.019 20.371 1.00 62.92 214 SER A C 1
ATOM 1633 O O . SER A 1 214 ? 4.149 48.562 20.262 1.00 68.99 214 SER A O 1
ATOM 1636 N N . MET A 1 215 ? 5.640 50.219 19.915 1.00 68.03 215 MET A N 1
ATOM 1637 C CA . MET A 1 215 ? 4.646 51.195 19.475 1.00 70.04 215 MET A CA 1
ATOM 1638 C C . MET A 1 215 ? 5.288 52.329 18.683 1.00 76.82 215 MET A C 1
ATOM 1639 O O . MET A 1 215 ? 5.757 53.313 19.261 1.00 77.13 215 MET A O 1
ATOM 1644 N N . LYS A 1 221 ? 2.333 57.816 34.231 1.00 54.95 221 LYS A N 1
ATOM 1645 C CA . LYS A 1 221 ? 1.824 57.184 35.460 1.00 53.39 221 LYS A CA 1
ATOM 1646 C C . LYS A 1 221 ? 2.090 58.022 36.729 1.00 52.02 221 LYS A C 1
ATOM 1647 O O . LYS A 1 221 ? 3.231 58.347 37.054 1.00 49.99 221 LYS A O 1
ATOM 1653 N N . PHE A 1 222 ? 1.004 58.349 37.424 1.00 49.93 222 PHE A N 1
ATOM 1654 C CA . PHE A 1 222 ? 1.012 59.184 38.623 1.00 55.32 222 PHE A CA 1
ATOM 1655 C C . PHE A 1 222 ? 2.099 58.773 39.608 1.00 55.46 222 PHE A C 1
ATOM 1656 O O . PHE A 1 222 ? 2.138 57.623 40.058 1.00 52.69 222 PHE A O 1
ATOM 1664 N N . GLN A 1 223 ? 2.983 59.726 39.922 1.00 54.44 223 GLN A N 1
ATOM 1665 C CA . GLN A 1 223 ? 4.040 59.573 40.923 1.00 52.07 223 GLN A CA 1
ATOM 1666 C C . GLN A 1 223 ? 4.939 58.378 40.631 1.00 55.23 223 GLN A C 1
ATOM 1667 O O . GLN A 1 223 ? 5.461 57.742 41.553 1.00 55.50 223 GLN A O 1
ATOM 1673 N N . SER A 1 224 ? 5.122 58.075 39.344 1.00 50.87 224 SER A N 1
ATOM 1674 C CA . SER A 1 224 ? 6.026 57.012 38.925 1.00 51.26 224 SER A CA 1
ATOM 1675 C C . SER A 1 224 ? 7.432 57.271 39.459 1.00 55.41 224 SER A C 1
ATOM 1676 O O . SER A 1 224 ? 7.938 58.395 39.414 1.00 55.11 224 SER A O 1
ATOM 1679 N N . GLY A 1 225 ? 8.062 56.222 39.986 1.00 56.05 225 GLY A N 1
ATOM 1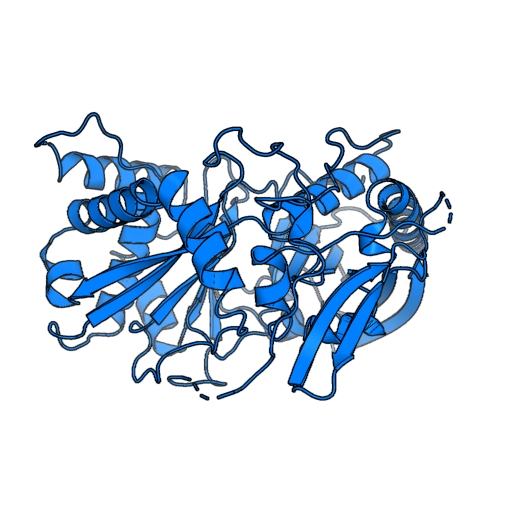680 C CA . GLY A 1 225 ? 9.321 56.359 40.686 1.00 54.38 225 GLY A CA 1
ATOM 1681 C C . GLY A 1 225 ? 9.221 56.762 42.149 1.00 57.15 225 GLY A C 1
ATOM 1682 O O . GLY A 1 225 ? 10.204 56.609 42.882 1.00 58.88 225 GLY A O 1
ATOM 1683 N N . GLN A 1 226 ? 8.075 57.272 42.605 1.00 54.98 226 GLN A N 1
ATOM 1684 C CA . GLN A 1 226 ? 7.932 57.776 43.968 1.00 59.46 226 GLN A CA 1
ATOM 1685 C C . GLN A 1 226 ? 7.058 56.891 44.858 1.00 57.06 226 GLN A C 1
ATOM 1686 O O . GLN A 1 226 ? 6.771 57.272 45.997 1.00 59.57 226 GLN A O 1
ATOM 1692 N N . LEU A 1 227 ? 6.619 55.731 44.377 1.00 53.08 227 LEU A N 1
ATOM 1693 C CA . LEU A 1 227 ? 5.740 54.901 45.188 1.00 53.57 227 LEU A CA 1
ATOM 1694 C C . LEU A 1 227 ? 6.551 54.138 46.229 1.00 50.56 227 LEU A C 1
ATOM 1695 O O . LEU A 1 227 ? 7.759 53.937 46.092 1.00 53.35 227 LEU A O 1
ATOM 1700 N N . THR A 1 228 ? 5.875 53.700 47.277 1.00 47.42 228 THR A N 1
ATOM 1701 C CA . THR A 1 228 ? 6.520 52.874 48.288 1.00 47.17 228 THR A CA 1
ATOM 1702 C C . THR A 1 228 ? 5.607 51.689 48.580 1.00 46.93 228 THR A C 1
ATOM 1703 O O . THR A 1 228 ? 4.486 51.606 48.067 1.00 46.16 228 THR A O 1
ATOM 1707 N N . THR A 1 229 ? 6.107 50.742 49.368 1.00 37.85 229 THR A N 1
ATOM 1708 C CA . THR A 1 229 ? 5.476 49.440 49.511 1.00 39.51 229 THR A CA 1
ATOM 1709 C C . THR A 1 229 ? 5.334 49.100 50.996 1.00 45.68 229 THR A C 1
ATOM 1710 O O . THR A 1 229 ? 6.264 49.315 51.776 1.00 45.34 229 THR A O 1
ATOM 1714 N N . ARG A 1 230 ? 4.162 48.590 51.380 1.00 41.77 230 ARG A N 1
ATOM 1715 C CA . ARG A 1 230 ? 3.841 48.237 52.757 1.00 44.84 230 ARG A CA 1
ATOM 1716 C C . ARG A 1 230 ? 2.945 47.006 52.753 1.00 45.48 230 ARG A C 1
ATOM 1717 O O . ARG A 1 230 ? 2.107 46.841 51.860 1.00 43.05 230 ARG A O 1
ATOM 1725 N N . PHE A 1 231 ? 3.130 46.139 53.751 1.00 43.32 231 PHE A N 1
ATOM 1726 C CA . PHE A 1 231 ? 2.307 44.946 53.923 1.00 42.59 231 PHE A CA 1
ATOM 1727 C C . PHE A 1 231 ? 1.189 45.193 54.924 1.00 45.69 231 PHE A C 1
ATOM 1728 O O . PHE A 1 231 ? 1.382 45.874 55.935 1.00 45.88 231 PHE A O 1
ATOM 1736 N N . PHE A 1 232 ? 0.030 44.615 54.648 1.00 45.61 232 PHE A N 1
ATOM 1737 C CA . PHE A 1 232 ? -1.107 44.641 55.555 1.00 48.21 232 PHE A CA 1
ATOM 1738 C C . PHE A 1 232 ? -1.600 43.217 55.714 1.00 47.91 232 PHE A C 1
ATOM 1739 O O . PHE A 1 232 ? -1.646 42.460 54.735 1.00 44.92 232 PHE A O 1
ATOM 1747 N N . HIS A 1 233 ? -1.970 42.857 56.942 1.00 41.96 233 HIS A N 1
ATOM 1748 C CA . HIS A 1 233 ? -2.367 41.498 57.278 1.00 47.07 233 HIS A CA 1
ATOM 1749 C C . HIS A 1 233 ? -3.867 41.428 57.558 1.00 46.96 233 HIS A C 1
ATOM 1750 O O . HIS A 1 233 ? -4.413 42.257 58.292 1.00 49.49 233 HIS A O 1
ATOM 1757 N N . PHE A 1 234 ? -4.531 40.420 57.001 1.00 44.47 234 PHE A N 1
ATOM 1758 C CA . PHE A 1 234 ? -5.965 40.243 57.197 1.00 42.94 234 PHE A CA 1
ATOM 1759 C C . PHE A 1 234 ? -6.208 38.858 57.774 1.00 44.66 234 PHE A C 1
ATOM 1760 O O . PHE A 1 234 ? -5.908 37.852 57.123 1.00 41.65 234 PHE A O 1
ATOM 1768 N N . THR A 1 235 ? -6.736 38.812 59.001 1.00 45.27 235 THR A N 1
ATOM 1769 C CA . THR A 1 235 ? -7.037 37.551 59.659 1.00 45.30 235 THR A CA 1
ATOM 1770 C C . THR A 1 235 ? -8.229 36.877 58.992 1.00 48.12 235 THR A C 1
ATOM 1771 O O . THR A 1 235 ? -9.055 37.524 58.345 1.00 45.10 235 THR A O 1
ATOM 1775 N N . ARG A 1 236 ? -8.324 35.558 59.185 1.00 48.35 236 ARG A N 1
ATOM 1776 C CA . ARG A 1 236 ? -9.470 34.796 58.687 1.00 51.90 236 ARG A CA 1
ATOM 1777 C C . ARG A 1 236 ? -10.790 35.383 59.169 1.00 55.83 236 ARG A C 1
ATOM 1778 O O . ARG A 1 236 ? -11.779 35.401 58.424 1.00 54.02 236 ARG A O 1
ATOM 1786 N N . GLU A 1 237 ? -10.823 35.852 60.419 1.00 53.29 237 GLU A N 1
ATOM 1787 C CA . GLU A 1 237 ? -12.054 36.370 61.006 1.00 56.37 237 GLU A CA 1
ATOM 1788 C C . GLU A 1 237 ? -12.514 37.627 60.284 1.00 54.84 237 GLU A C 1
ATOM 1789 O O . GLU A 1 237 ? -13.685 37.745 59.899 1.00 54.12 237 GLU A O 1
ATOM 1795 N N . ASN A 1 238 ? -11.604 38.591 60.109 1.00 52.87 238 ASN A N 1
ATOM 1796 C CA . ASN A 1 238 ? -11.963 39.825 59.416 1.00 56.24 238 ASN A CA 1
ATOM 1797 C C . ASN A 1 238 ? -12.398 39.545 57.982 1.00 51.44 238 ASN A C 1
ATOM 1798 O O . ASN A 1 238 ? -13.327 40.181 57.475 1.00 53.28 238 ASN A O 1
ATOM 1803 N N . ILE A 1 239 ? -11.755 38.583 57.318 1.00 52.13 239 ILE A N 1
ATOM 1804 C CA . ILE A 1 239 ? -12.179 38.200 55.972 1.00 46.95 239 ILE A CA 1
ATOM 1805 C C . ILE A 1 239 ? -13.592 37.625 56.003 1.00 52.08 239 ILE A C 1
ATOM 1806 O O . ILE A 1 239 ? -14.466 38.023 55.223 1.00 51.98 239 ILE A O 1
ATOM 1811 N N . ALA A 1 240 ? -13.831 36.660 56.892 1.00 52.12 240 ALA A N 1
ATOM 1812 C CA . ALA A 1 240 ? -15.169 36.089 57.032 1.00 52.02 240 ALA A CA 1
ATOM 1813 C C . ALA A 1 240 ? -16.200 37.167 57.357 1.00 50.99 240 ALA A C 1
ATOM 1814 O O . ALA A 1 240 ? -17.345 37.101 56.895 1.00 51.75 240 ALA A O 1
ATOM 1816 N N . HIS A 1 241 ? -15.807 38.170 58.142 1.00 51.57 241 HIS A N 1
ATOM 1817 C CA . HIS A 1 241 ? -16.696 39.293 58.426 1.00 50.08 241 HIS A CA 1
ATOM 1818 C C . HIS A 1 241 ? -17.084 40.040 57.151 1.00 53.32 241 HIS A C 1
ATOM 1819 O O . HIS A 1 241 ? -18.257 40.382 56.947 1.00 53.61 241 HIS A O 1
ATOM 1826 N N . LEU A 1 242 ? -16.109 40.307 56.275 1.00 50.56 242 LEU A N 1
ATOM 1827 C CA . LEU A 1 242 ? -16.403 41.069 55.062 1.00 49.32 242 LEU A CA 1
ATOM 1828 C C . LEU A 1 242 ? -17.255 40.267 54.079 1.00 48.81 242 LEU A C 1
ATOM 1829 O O . LEU A 1 242 ? -18.122 40.833 53.401 1.00 49.01 242 LEU A O 1
ATOM 1834 N N . LYS A 1 243 ? -17.028 38.953 53.983 1.00 48.86 243 LYS A N 1
ATOM 1835 C CA . LYS A 1 243 ? -17.854 38.127 53.099 1.00 50.49 243 LYS A CA 1
ATOM 1836 C C . LYS A 1 243 ? -19.319 38.168 53.525 1.00 54.59 243 LYS A C 1
ATOM 1837 O O . LYS A 1 243 ? -20.214 38.362 52.691 1.00 49.88 243 LYS A O 1
ATOM 1843 N N . SER A 1 244 ? -19.575 38.004 54.834 1.00 53.49 244 SER A N 1
ATOM 1844 C CA . SER A 1 244 ? -20.939 38.048 55.365 1.00 52.90 244 SER A CA 1
ATOM 1845 C C . SER A 1 244 ? -21.585 39.399 55.116 1.00 48.75 244 SER A C 1
ATOM 1846 O O . SER A 1 244 ? -22.725 39.477 54.647 1.00 57.04 244 SER A O 1
ATOM 1849 N N . LYS A 1 245 ? -20.876 40.477 55.455 1.00 49.81 245 LYS A N 1
ATOM 1850 C CA . LYS A 1 245 ? -21.369 41.820 55.171 1.00 50.95 245 LYS A CA 1
ATOM 1851 C C . LYS A 1 245 ? -21.724 41.972 53.694 1.00 54.01 245 LYS A C 1
ATOM 1852 O O . LYS A 1 245 ? -22.853 42.343 53.349 1.00 55.04 245 LYS A O 1
ATOM 1858 N N . ALA A 1 246 ? -20.778 41.660 52.803 1.00 51.43 246 ALA A N 1
ATOM 1859 C CA . ALA A 1 246 ? -21.018 41.855 51.375 1.00 50.00 246 ALA A CA 1
ATOM 1860 C C . ALA A 1 246 ? -22.219 41.045 50.896 1.00 50.86 246 ALA A C 1
ATOM 1861 O O . ALA A 1 246 ? -23.080 41.562 50.173 1.00 55.64 246 ALA A O 1
ATOM 1863 N N . ASN A 1 247 ? -22.293 39.772 51.282 1.00 48.97 247 ASN A N 1
ATOM 1864 C CA . ASN A 1 247 ? -23.423 38.947 50.868 1.00 54.29 247 ASN A CA 1
ATOM 1865 C C . ASN A 1 247 ? -24.717 39.375 51.556 1.00 59.25 247 ASN A C 1
ATOM 1866 O O . ASN A 1 247 ? -25.801 39.230 50.979 1.00 60.58 247 ASN A O 1
ATOM 1871 N N . GLY A 1 248 ? -24.626 39.904 52.779 1.00 56.19 248 GLY A N 1
ATOM 1872 C CA . GLY A 1 248 ? -25.811 40.397 53.460 1.00 60.50 248 GLY A CA 1
ATOM 1873 C C . GLY A 1 248 ? -26.407 41.636 52.828 1.00 61.12 248 GLY A C 1
ATOM 1874 O O . GLY A 1 248 ? -27.605 41.892 52.999 1.00 64.49 248 GLY A O 1
ATOM 1875 N N . GLU A 1 249 ? -25.600 42.407 52.098 1.00 60.63 249 GLU A N 1
ATOM 1876 C CA . GLU A 1 249 ? -26.063 43.627 51.445 1.00 61.05 249 GLU A CA 1
ATOM 1877 C C . GLU A 1 249 ? -26.688 43.381 50.081 1.00 59.08 249 GLU A C 1
ATOM 1878 O O . GLU A 1 249 ? -27.449 44.229 49.604 1.00 61.69 249 GLU A O 1
ATOM 1884 N N . VAL A 1 250 ? -26.386 42.247 49.468 1.00 61.40 250 VAL A N 1
ATOM 1885 C CA . VAL A 1 250 ? -27.035 41.842 48.190 1.00 65.87 250 VAL A CA 1
ATOM 1886 C C . VAL A 1 250 ? -27.791 40.573 48.557 1.00 68.59 250 VAL A C 1
ATOM 1887 O O . VAL A 1 250 ? -27.168 39.529 48.554 1.00 69.87 250 VAL A O 1
ATOM 1891 N N . THR A 1 251 ? -29.084 40.682 48.844 1.00 71.00 251 THR A N 1
ATOM 1892 C CA . THR A 1 251 ? -29.829 39.545 49.458 1.00 73.56 251 THR A CA 1
ATOM 1893 C C . THR A 1 251 ? -29.911 38.283 48.599 1.00 73.97 251 THR A C 1
ATOM 1894 O O . THR A 1 251 ? -30.820 38.174 47.797 1.00 76.62 251 THR A O 1
ATOM 1898 N N . GLY A 1 253 ? -31.542 40.391 46.754 1.00 70.30 253 GLY A N 1
ATOM 1899 C CA . GLY A 1 253 ? -32.107 39.929 45.474 1.00 70.97 253 GLY A CA 1
ATOM 1900 C C . GLY A 1 253 ? -31.110 39.076 44.712 1.00 75.09 253 GLY A C 1
ATOM 1901 O O . GLY A 1 253 ? -30.056 39.597 44.396 1.00 70.82 253 GLY A O 1
ATOM 1902 N N . ASN A 1 254 ? -31.439 37.801 44.488 1.00 80.01 254 ASN A N 1
ATOM 1903 C CA . ASN A 1 254 ? -30.669 36.805 43.683 1.00 80.17 254 ASN A CA 1
ATOM 1904 C C . ASN A 1 254 ? -29.336 36.384 44.314 1.00 82.14 254 ASN A C 1
ATOM 1905 O O . ASN A 1 254 ? -28.370 36.406 43.587 1.00 87.90 254 ASN A O 1
ATOM 1910 N N . THR A 1 255 ? -29.255 36.003 45.602 1.00 81.71 255 THR A N 1
ATOM 1911 C CA . THR A 1 255 ? -27.966 35.614 46.160 1.00 81.95 255 THR A CA 1
ATOM 1912 C C . THR A 1 255 ? -28.154 34.360 47.001 1.00 85.77 255 THR A C 1
ATOM 1913 O O . THR A 1 255 ? -29.083 34.271 47.812 1.00 82.25 255 THR A O 1
ATOM 1917 N N . GLU A 1 256 ? -27.297 33.379 46.745 1.00 88.99 256 GLU A N 1
ATOM 1918 C CA . GLU A 1 256 ? -27.127 32.175 47.545 1.00 80.56 256 GLU A CA 1
ATOM 1919 C C . GLU A 1 256 ? -25.810 32.308 48.294 1.00 76.66 256 GLU A C 1
ATOM 1920 O O . GLU A 1 256 ? -25.066 31.345 48.499 1.00 72.83 256 GLU A O 1
ATOM 1926 N N . ARG A 1 257 ? -25.511 33.556 48.646 1.00 72.94 257 ARG A N 1
ATOM 1927 C CA . ARG A 1 257 ? -24.259 33.956 49.262 1.00 69.72 257 ARG A CA 1
ATOM 1928 C C . ARG A 1 257 ? -23.059 33.499 48.440 1.00 67.47 257 ARG A C 1
ATOM 1929 O O . ARG A 1 257 ? -22.173 32.788 48.913 1.00 68.19 257 ARG A O 1
ATOM 1937 N N . ARG A 1 258 ? -23.043 33.950 47.188 1.00 66.20 258 ARG A N 1
ATOM 1938 C CA . ARG A 1 258 ? -22.030 33.561 46.222 1.00 69.24 258 ARG A CA 1
ATOM 1939 C C . ARG A 1 258 ? -20.941 34.608 46.018 1.00 62.59 258 ARG A C 1
ATOM 1940 O O . ARG A 1 258 ? -20.078 34.422 45.158 1.00 59.54 258 ARG A O 1
ATOM 1948 N N . ILE A 1 259 ? -20.952 35.697 46.775 1.00 57.50 259 ILE A N 1
ATOM 1949 C CA . ILE A 1 259 ? -19.784 36.567 46.827 1.00 54.96 259 ILE A CA 1
ATOM 1950 C C . ILE A 1 259 ? -18.725 35.873 47.675 1.00 54.02 259 ILE A C 1
ATOM 1951 O O . ILE A 1 259 ? -18.971 35.549 48.842 1.00 53.65 259 ILE A O 1
ATOM 1956 N N . SER A 1 260 ? -17.550 35.645 47.091 1.00 49.79 260 SER A N 1
ATOM 1957 C CA . SER A 1 260 ? -16.494 34.865 47.718 1.00 50.03 260 SER A CA 1
ATOM 1958 C C . SER A 1 260 ? -15.717 35.707 48.728 1.00 48.55 260 SER A C 1
ATOM 1959 O O . SER A 1 260 ? -15.823 36.936 48.768 1.00 48.89 260 SER A O 1
ATOM 1962 N N . SER A 1 261 ? -14.904 35.027 49.541 1.00 47.06 261 SER A N 1
ATOM 1963 C CA . SER A 1 261 ? -14.079 35.740 50.517 1.00 49.81 261 SER A CA 1
ATOM 1964 C C . SER A 1 261 ? -13.118 36.701 49.834 1.00 50.36 261 SER A C 1
ATOM 1965 O O . SER A 1 261 ? -12.918 37.828 50.304 1.00 45.51 261 SER A O 1
ATOM 1968 N N . LEU A 1 262 ? -12.513 36.272 48.717 1.00 46.86 262 LEU A N 1
ATOM 1969 C CA . LEU A 1 262 ? -11.538 37.118 48.040 1.00 46.00 262 LEU A CA 1
ATOM 1970 C C . LEU A 1 262 ? -12.211 38.325 47.407 1.00 46.03 262 LEU A C 1
ATOM 1971 O O . LEU A 1 262 ? -11.692 39.443 47.489 1.00 44.91 262 LEU A O 1
ATOM 1976 N N . GLN A 1 263 ? -13.371 38.120 46.779 1.00 45.86 263 GLN A N 1
ATOM 1977 C CA . GLN A 1 263 ? -14.091 39.236 46.180 1.00 44.49 263 GLN A CA 1
ATOM 1978 C C . GLN A 1 263 ? -14.438 40.294 47.216 1.00 48.05 263 GLN A C 1
ATOM 1979 O O . GLN A 1 263 ? -14.263 41.494 46.968 1.00 48.57 263 GLN A O 1
ATOM 1985 N N . ALA A 1 264 ? -14.910 39.874 48.395 1.00 45.99 264 ALA A N 1
ATOM 1986 C CA . ALA A 1 264 ? -15.281 40.841 49.422 1.00 45.75 264 ALA A CA 1
ATOM 1987 C C . ALA A 1 264 ? -14.062 41.610 49.912 1.00 46.37 264 ALA A C 1
ATOM 1988 O O . ALA A 1 264 ? -14.111 42.835 50.073 1.00 45.27 264 ALA A O 1
ATOM 1990 N N . LEU A 1 265 ? -12.949 40.909 50.146 1.00 44.05 265 LEU A N 1
ATOM 1991 C CA . LEU A 1 265 ? -11.740 41.590 50.605 1.00 42.84 265 LEU A CA 1
ATOM 1992 C C . LEU A 1 265 ? -11.239 42.580 49.563 1.00 42.99 265 LEU A C 1
ATOM 1993 O O . LEU A 1 265 ? -10.926 43.732 49.884 1.00 42.91 265 LEU A O 1
ATOM 1998 N N . LEU A 1 266 ? -11.166 42.149 48.298 1.00 43.85 266 LEU A N 1
ATOM 1999 C CA . LEU A 1 266 ? -10.693 43.040 47.248 1.00 47.01 266 LEU A CA 1
ATOM 2000 C C . LEU A 1 266 ? -11.614 44.251 47.103 1.00 46.23 266 LEU A C 1
ATOM 2001 O O . LEU A 1 266 ? -11.142 45.377 46.906 1.00 43.99 266 LEU A O 1
ATOM 2006 N N . ALA A 1 267 ? -12.932 44.038 47.209 1.00 46.52 267 ALA A N 1
ATOM 2007 C CA . ALA A 1 267 ? -13.874 45.156 47.203 1.00 46.43 267 ALA A CA 1
ATOM 2008 C C . ALA A 1 267 ? -13.616 46.102 48.364 1.00 45.81 267 ALA A C 1
ATOM 2009 O O . ALA A 1 267 ? -13.663 47.327 48.198 1.00 45.02 267 ALA A O 1
ATOM 2011 N N . HIS A 1 268 ? -13.327 45.549 49.547 1.00 43.39 268 HIS A N 1
ATOM 2012 C CA . HIS A 1 268 ? -13.053 46.373 50.717 1.00 44.05 268 HIS A CA 1
ATOM 2013 C C . HIS A 1 268 ? -11.758 47.162 50.546 1.00 45.24 268 HIS A C 1
ATOM 2014 O O . HIS A 1 268 ? -11.710 48.360 50.836 1.00 44.55 268 HIS A O 1
ATOM 2021 N N . VAL A 1 269 ? -10.699 46.516 50.051 1.00 45.13 269 VAL A N 1
ATOM 2022 C CA . VAL A 1 269 ? -9.444 47.235 49.847 1.00 47.34 269 VAL A CA 1
ATOM 2023 C C . VAL A 1 269 ? -9.629 48.365 48.839 1.00 46.47 269 VAL A C 1
ATOM 2024 O O . VAL A 1 269 ? -9.125 49.479 49.037 1.00 45.08 269 VAL A O 1
ATOM 2028 N N . TRP A 1 270 ? -10.366 48.102 47.755 1.00 41.11 270 TRP A N 1
ATOM 2029 C CA . TRP A 1 270 ? -10.600 49.129 46.739 1.00 46.50 270 TRP A CA 1
ATOM 2030 C C . TRP A 1 270 ? -11.280 50.350 47.344 1.00 44.12 270 TRP A C 1
ATOM 2031 O O . TRP A 1 270 ? -10.805 51.482 47.191 1.00 42.41 270 TRP A O 1
ATOM 2042 N N . ARG A 1 271 ? -12.397 50.129 48.043 1.00 45.66 271 ARG A N 1
ATOM 2043 C CA . ARG A 1 271 ? -13.082 51.209 48.751 1.00 47.41 271 ARG A CA 1
ATOM 2044 C C . ARG A 1 271 ? -12.150 51.935 49.721 1.00 48.78 271 ARG A C 1
ATOM 2045 O O . ARG A 1 271 ? -12.138 53.171 49.767 1.00 47.52 271 ARG A O 1
ATOM 2053 N N . SER A 1 272 ? -11.347 51.194 50.492 1.00 42.65 272 SER A N 1
ATOM 2054 C CA . SER A 1 272 ? -10.486 51.849 51.477 1.00 47.72 272 SER A CA 1
ATOM 2055 C C . SER A 1 272 ? -9.427 52.728 50.818 1.00 45.38 272 SER A C 1
ATOM 2056 O O . SER A 1 272 ? -9.187 53.854 51.272 1.00 46.08 272 SER A O 1
ATOM 2059 N N . VAL A 1 273 ? -8.773 52.238 49.761 1.00 43.03 273 VAL A N 1
ATOM 2060 C CA . VAL A 1 273 ? -7.779 53.056 49.063 1.00 39.71 273 VAL A CA 1
ATOM 2061 C C . VAL A 1 273 ? -8.418 54.339 48.545 1.00 43.76 273 VAL A C 1
ATOM 2062 O O . VAL A 1 273 ? -7.890 55.440 48.731 1.00 44.92 273 VAL A O 1
ATOM 2066 N N . VAL A 1 274 ? -9.563 54.214 47.878 1.00 46.59 274 VAL A N 1
ATOM 2067 C CA . VAL A 1 274 ? -10.229 55.391 47.330 1.00 46.53 274 VAL A CA 1
ATOM 2068 C C . VAL A 1 274 ? -10.659 56.346 48.443 1.00 48.53 274 VAL A C 1
ATOM 2069 O O . VAL A 1 274 ? -10.488 57.566 48.332 1.00 50.32 274 VAL A O 1
ATOM 2073 N N . ARG A 1 275 ? -11.206 55.810 49.540 1.00 46.47 275 ARG A N 1
ATOM 2074 C CA . ARG A 1 275 ? -11.557 56.652 50.685 1.00 51.02 275 ARG A CA 1
ATOM 2075 C C . ARG A 1 275 ? -10.351 57.442 51.189 1.00 51.17 275 ARG A C 1
ATOM 2076 O O . ARG A 1 275 ? -10.443 58.656 51.406 1.00 52.45 275 ARG A O 1
ATOM 2084 N N . CYS A 1 276 ? -9.198 56.781 51.353 1.00 50.17 276 CYS A N 1
ATOM 2085 C CA . CYS A 1 276 ? -8.037 57.472 51.914 1.00 50.31 276 CYS A CA 1
ATOM 2086 C C . CYS A 1 276 ? -7.432 58.496 50.960 1.00 53.64 276 CYS A C 1
ATOM 2087 O O . CYS A 1 276 ? -6.813 59.460 51.424 1.00 53.65 276 CYS A O 1
ATOM 2090 N N . GLU A 1 277 ? -7.561 58.310 49.636 1.00 51.44 277 GLU A N 1
ATOM 2091 C CA . GLU A 1 277 ? -6.992 59.308 48.733 1.00 49.64 277 GLU A CA 1
ATOM 2092 C C . GLU A 1 277 ? -7.863 60.554 48.616 1.00 53.60 277 GLU A C 1
ATOM 2093 O O . GLU A 1 277 ? -7.350 61.609 48.232 1.00 57.66 277 GLU A O 1
ATOM 2099 N N . ARG A 1 278 ? -9.160 60.451 48.917 1.00 50.37 278 ARG A N 1
ATOM 2100 C CA . ARG A 1 278 ? -10.076 61.588 48.887 1.00 54.17 278 ARG A CA 1
ATOM 2101 C C . ARG A 1 278 ? -10.109 62.234 47.509 1.00 58.28 278 ARG A C 1
ATOM 2102 O O . ARG A 1 278 ? -9.403 63.216 47.255 1.00 58.61 278 ARG A O 1
ATOM 2110 N N . ILE A 1 279 ? -10.934 61.693 46.612 1.00 53.72 279 ILE A N 1
ATOM 2111 C CA . ILE A 1 279 ? -10.952 62.120 45.221 1.00 53.22 279 ILE A CA 1
ATOM 2112 C C . ILE A 1 279 ? -12.362 62.545 44.821 1.00 55.91 279 ILE A C 1
ATOM 2113 O O . ILE A 1 279 ? -13.350 62.236 45.490 1.00 57.26 279 ILE A O 1
ATOM 2118 N N . ASP A 1 280 ? -12.435 63.259 43.701 1.00 56.06 280 ASP A N 1
ATOM 2119 C CA . ASP A 1 280 ? -13.709 63.662 43.126 1.00 58.71 280 ASP A CA 1
ATOM 2120 C C . ASP A 1 280 ? -14.603 62.440 42.928 1.00 58.37 280 ASP A C 1
ATOM 2121 O O . ASP A 1 280 ? -14.168 61.449 42.322 1.00 56.74 280 ASP A O 1
ATOM 2126 N N . PRO A 1 281 ? -15.845 62.456 43.426 1.00 58.59 281 PRO A N 1
ATOM 2127 C CA . PRO A 1 281 ? -16.721 61.287 43.263 1.00 56.61 281 PRO A CA 1
ATOM 2128 C C . PRO A 1 281 ? -17.140 61.030 41.829 1.00 57.08 281 PRO A C 1
ATOM 2129 O O . PRO A 1 281 ? -17.816 60.024 41.574 1.00 56.52 281 PRO A O 1
ATOM 2133 N N . GLN A 1 282 ? -16.767 61.895 40.890 1.00 53.16 282 GLN A N 1
ATOM 2134 C CA . GLN A 1 282 ? -17.022 61.663 39.476 1.00 61.14 282 GLN A CA 1
ATOM 2135 C C . GLN A 1 282 ? -15.871 60.957 38.777 1.00 56.71 282 GLN A C 1
ATOM 2136 O O . GLN A 1 282 ? -15.983 60.659 37.585 1.00 57.67 282 GLN A O 1
ATOM 2142 N N . GLU A 1 283 ? -14.764 60.702 39.472 1.00 55.63 283 GLU A N 1
ATOM 2143 C CA . GLU A 1 283 ? -13.647 60.011 38.843 1.00 53.83 283 GLU A CA 1
ATOM 2144 C C . GLU A 1 283 ? -14.058 58.592 38.485 1.00 51.56 283 GLU A C 1
ATOM 2145 O O . GLU A 1 283 ? -14.805 57.937 39.217 1.00 52.02 283 GLU A O 1
ATOM 2151 N N . VAL A 1 284 ? -13.592 58.126 37.345 1.00 50.93 284 VAL A N 1
ATOM 2152 C CA . VAL A 1 284 ? -13.818 56.751 36.930 1.00 49.02 284 VAL A CA 1
ATOM 2153 C C . VAL A 1 284 ? -12.592 55.937 37.313 1.00 44.37 284 VAL A C 1
ATOM 2154 O O . VAL A 1 284 ? -11.455 56.393 37.145 1.00 47.80 284 VAL A O 1
ATOM 2158 N N . LEU A 1 285 ? -12.818 54.742 37.847 1.00 45.05 285 LEU A N 1
ATOM 2159 C CA . LEU A 1 285 ? -11.763 53.936 38.441 1.00 43.66 285 LEU A CA 1
ATOM 2160 C C . LEU A 1 285 ? -11.699 52.588 37.752 1.00 43.16 285 LEU A C 1
ATOM 2161 O O . LEU A 1 285 ? -12.737 52.011 37.410 1.00 41.03 285 LEU A O 1
ATOM 2166 N N . TYR A 1 286 ? -10.482 52.071 37.596 1.00 41.62 286 TYR A N 1
ATOM 2167 C CA . TYR A 1 286 ? -10.244 50.806 36.914 1.00 45.17 286 TYR A CA 1
ATOM 2168 C C . TYR A 1 286 ? -9.491 49.860 37.836 1.00 43.08 286 TYR A C 1
ATOM 2169 O O . TYR A 1 286 ? -8.400 50.191 38.302 1.00 44.02 286 TYR A O 1
ATOM 2178 N N . TYR A 1 287 ? -10.047 48.672 38.044 1.00 41.41 287 TYR A N 1
ATOM 2179 C CA . TYR A 1 287 ? -9.503 47.657 38.935 1.00 41.59 287 TYR A CA 1
ATOM 2180 C C . TYR A 1 287 ? -9.158 46.442 38.093 1.00 43.17 287 TYR A C 1
ATOM 2181 O O . TYR A 1 287 ? -10.051 45.836 37.493 1.00 42.41 287 TYR A O 1
ATOM 2190 N N . ILE A 1 288 ? -7.881 46.080 38.040 1.00 43.33 288 ILE A N 1
ATOM 2191 C CA . ILE A 1 288 ? -7.419 45.065 37.094 1.00 43.76 288 ILE A CA 1
ATOM 2192 C C . ILE A 1 288 ? -7.261 43.737 37.826 1.00 44.40 288 ILE A C 1
ATOM 2193 O O . ILE A 1 288 ? -6.334 43.560 38.624 1.00 46.45 288 ILE A O 1
ATOM 2198 N N . LEU A 1 289 ? -8.164 42.800 37.559 1.00 43.25 289 LEU A N 1
ATOM 2199 C CA . LEU A 1 289 ? -8.027 41.421 38.011 1.00 45.97 289 LEU A CA 1
ATOM 2200 C C . LEU A 1 289 ? -7.443 40.564 36.895 1.00 48.11 289 LEU A C 1
ATOM 2201 O O . LEU A 1 289 ? -7.681 40.815 35.712 1.00 50.58 289 LEU A O 1
ATOM 2206 N N . LEU A 1 290 ? -6.692 39.536 37.276 1.00 46.98 290 LEU A N 1
ATOM 2207 C CA . LEU A 1 290 ? -6.217 38.527 36.335 1.00 48.20 290 LEU A CA 1
ATOM 2208 C C . LEU A 1 290 ? -7.029 37.251 36.521 1.00 47.41 290 LEU A C 1
ATOM 2209 O O . LEU A 1 290 ? -6.982 36.638 37.591 1.00 50.01 290 LEU A O 1
ATOM 2214 N N . ILE A 1 291 ? -7.758 36.840 35.487 1.00 47.00 291 ILE A N 1
ATOM 2215 C CA . ILE A 1 291 ? -8.686 35.717 35.595 1.00 51.08 291 ILE A CA 1
ATOM 2216 C C . ILE A 1 291 ? -8.076 34.497 34.918 1.00 50.10 291 ILE A C 1
ATOM 2217 O O . ILE A 1 291 ? -7.780 34.527 33.717 1.00 47.39 291 ILE A O 1
ATOM 2222 N N . ASP A 1 292 ? -7.916 33.419 35.695 1.00 47.72 292 ASP A N 1
ATOM 2223 C CA . ASP A 1 292 ? -7.296 32.184 35.223 1.00 51.33 292 ASP A CA 1
ATOM 2224 C C . ASP A 1 292 ? -8.146 31.516 34.145 1.00 53.09 292 ASP A C 1
ATOM 2225 O O . ASP A 1 292 ? -9.352 31.311 34.318 1.00 51.34 292 ASP A O 1
ATOM 2230 N N . ALA A 1 293 ? -7.510 31.157 33.033 1.00 51.18 293 ALA A N 1
ATOM 2231 C CA . ALA A 1 293 ? -8.215 30.454 31.973 1.00 52.52 293 ALA A CA 1
ATOM 2232 C C . ALA A 1 293 ? -8.189 28.942 32.146 1.00 53.83 293 ALA A C 1
ATOM 2233 O O . ALA A 1 293 ? -8.952 28.252 31.464 1.00 52.39 293 ALA A O 1
ATOM 2235 N N . ARG A 1 294 ? -7.344 28.414 33.041 1.00 49.03 294 ARG A N 1
ATOM 2236 C CA . ARG A 1 294 ? -7.158 26.965 33.117 1.00 51.24 294 ARG A CA 1
ATOM 2237 C C . ARG A 1 294 ? -8.483 26.249 33.343 1.00 53.97 294 ARG A C 1
ATOM 2238 O O . ARG A 1 294 ? -8.836 25.325 32.602 1.00 54.68 294 ARG A O 1
ATOM 2246 N N . THR A 1 295 ? -9.237 26.674 34.357 1.00 52.46 295 THR A N 1
ATOM 2247 C CA . THR A 1 295 ? -10.503 26.039 34.694 1.00 54.27 295 THR A CA 1
ATOM 2248 C C . THR A 1 295 ? -11.669 26.509 33.827 1.00 54.39 295 THR A C 1
ATOM 2249 O O . THR A 1 295 ? -12.752 25.922 33.910 1.00 58.91 295 THR A O 1
ATOM 2253 N N . ARG A 1 296 ? -11.488 27.540 33.002 1.00 52.65 296 ARG A N 1
ATOM 2254 C CA . ARG A 1 296 ? -12.607 28.160 32.298 1.00 56.26 296 ARG A CA 1
ATOM 2255 C C . ARG A 1 296 ? -12.678 27.818 30.815 1.00 55.30 296 ARG A C 1
ATOM 2256 O O . ARG A 1 296 ? -13.723 28.045 30.195 1.00 56.36 296 ARG A O 1
ATOM 2264 N N . LEU A 1 297 ? -11.623 27.265 30.233 1.00 53.68 297 LEU A N 1
ATOM 2265 C CA . LEU A 1 297 ? -11.714 26.788 28.863 1.00 55.10 297 LEU A CA 1
ATOM 2266 C C . LEU A 1 297 ? -12.476 25.470 28.814 1.00 57.27 297 LEU A C 1
ATOM 2267 O O . LEU A 1 297 ? -12.511 24.712 29.784 1.00 58.92 297 LEU A O 1
ATOM 2272 N N . ILE A 1 298 ? -13.098 25.204 27.672 1.00 60.70 298 ILE A N 1
ATOM 2273 C CA . ILE A 1 298 ? -13.779 23.932 27.444 1.00 61.06 298 ILE A CA 1
ATOM 2274 C C . ILE A 1 298 ? -13.170 23.296 26.204 1.00 60.52 298 ILE A C 1
ATOM 2275 O O . ILE A 1 298 ? -13.304 23.854 25.107 1.00 61.77 298 ILE A O 1
ATOM 2280 N N . PRO A 1 299 ? -12.456 22.164 26.329 1.00 60.53 299 PRO A N 1
ATOM 2281 C CA . PRO A 1 299 ? -12.150 21.513 27.611 1.00 60.50 299 PRO A CA 1
ATOM 2282 C C . PRO A 1 299 ? -11.119 22.297 28.426 1.00 59.42 299 PRO A C 1
ATOM 2283 O O . PRO A 1 299 ? -10.331 23.050 27.851 1.00 58.52 299 PRO A O 1
ATOM 2287 N N . PRO A 1 300 ? -11.127 22.134 29.744 1.00 57.78 300 PRO A N 1
ATOM 2288 C CA . PRO A 1 300 ? -10.182 22.885 30.577 1.00 58.92 300 PRO A CA 1
ATOM 2289 C C . PRO A 1 300 ? -8.751 22.439 30.337 1.00 58.94 300 PRO A C 1
ATOM 2290 O O . PRO A 1 300 ? -8.483 21.336 29.859 1.00 59.41 300 PRO A O 1
ATOM 2294 N N . LEU A 1 301 ? -7.821 23.332 30.665 1.00 58.55 301 LEU A N 1
ATOM 2295 C CA . LEU A 1 301 ? -6.424 22.944 30.679 1.00 51.76 301 LEU A CA 1
ATOM 2296 C C . LEU A 1 301 ? -6.132 22.137 31.941 1.00 54.06 301 LEU A C 1
ATOM 2297 O O . LEU A 1 301 ? -6.922 22.101 32.887 1.00 54.19 301 LEU A O 1
ATOM 2302 N N . GLU A 1 302 ? -4.988 21.464 31.939 1.00 55.31 302 GLU A N 1
ATOM 2303 C CA . GLU A 1 302 ? -4.552 20.767 33.133 1.00 54.21 302 GLU A CA 1
ATOM 2304 C C . GLU A 1 302 ? -4.351 21.764 34.267 1.00 55.72 302 GLU A C 1
ATOM 2305 O O . GLU A 1 302 ? -3.942 22.907 34.052 1.00 51.73 302 GLU A O 1
ATOM 2311 N N . ASP A 1 303 ? -4.663 21.329 35.490 1.00 55.17 303 ASP A N 1
ATOM 2312 C CA . ASP A 1 303 ? -4.458 22.199 36.638 1.00 55.91 303 ASP A CA 1
ATOM 2313 C C . ASP A 1 303 ? -3.012 22.664 36.709 1.00 54.55 303 ASP A C 1
ATOM 2314 O O . ASP A 1 303 ? -2.739 23.817 37.057 1.00 50.93 303 ASP A O 1
ATOM 2319 N N . ASP A 1 304 ? -2.074 21.786 36.354 1.00 51.83 304 ASP A N 1
ATOM 2320 C CA . ASP A 1 304 ? -0.654 22.093 36.427 1.00 53.90 304 ASP A CA 1
ATOM 2321 C C . ASP A 1 304 ? -0.065 22.433 35.062 1.00 49.47 304 ASP A C 1
ATOM 2322 O O . ASP A 1 304 ? 1.147 22.286 34.858 1.00 48.77 304 ASP A O 1
ATOM 2327 N N . TYR A 1 305 ? -0.905 22.872 34.123 1.00 50.52 305 TYR A N 1
ATOM 2328 C CA . TYR A 1 305 ? -0.455 23.597 32.941 1.00 50.66 305 TYR A CA 1
ATOM 2329 C C . TYR A 1 305 ? 0.574 24.646 33.340 1.00 48.67 305 TYR A C 1
ATOM 2330 O O . TYR A 1 305 ? 0.314 25.499 34.193 1.00 47.09 305 TYR A O 1
ATOM 2339 N N . PHE A 1 306 ? 1.752 24.560 32.741 1.00 48.48 306 PHE A N 1
ATOM 2340 C CA . PHE A 1 306 ? 2.914 25.349 33.121 1.00 48.46 306 PHE A CA 1
ATOM 2341 C C . PHE A 1 306 ? 3.123 26.437 32.071 1.00 48.94 306 PHE A C 1
ATOM 2342 O O . PHE A 1 306 ? 3.541 26.147 30.946 1.00 46.67 306 PHE A O 1
ATOM 2350 N N . GLY A 1 307 ? 2.844 27.681 32.443 1.00 48.27 307 GLY A N 1
ATOM 2351 C CA . GLY A 1 307 ? 2.911 28.806 31.528 1.00 43.44 307 GLY A CA 1
ATOM 2352 C C . GLY A 1 307 ? 1.977 29.892 32.024 1.00 46.98 307 GLY A C 1
ATOM 2353 O O . GLY A 1 307 ? 1.556 29.878 33.176 1.00 46.58 307 GLY A O 1
ATOM 2354 N N . ASN A 1 308 ? 1.668 30.844 31.144 1.00 45.04 308 ASN A N 1
ATOM 2355 C CA . ASN A 1 308 ? 0.666 31.861 31.451 1.00 43.13 308 ASN A CA 1
ATOM 2356 C C . ASN A 1 308 ? -0.669 31.447 30.858 1.00 48.27 308 ASN A C 1
ATOM 2357 O O . ASN A 1 308 ? -0.726 30.920 29.743 1.00 48.25 308 ASN A O 1
ATOM 2362 N N . ALA A 1 309 ? -1.743 31.704 31.597 1.00 47.12 309 ALA A N 1
ATOM 2363 C CA . ALA A 1 309 ? -3.078 31.320 31.153 1.00 50.58 309 ALA A CA 1
ATOM 2364 C C . ALA A 1 309 ? -4.129 32.184 31.842 1.00 52.64 309 ALA A C 1
ATOM 2365 O O . ALA A 1 309 ? -5.022 31.700 32.528 1.00 59.49 309 ALA A O 1
ATOM 2367 N N . GLY A 1 310 ? -4.047 33.491 31.661 1.00 51.72 310 GLY A N 1
ATOM 2368 C CA . GLY A 1 310 ? -4.935 34.394 32.369 1.00 51.94 310 GLY A CA 1
ATOM 2369 C C . GLY A 1 310 ? -5.093 35.702 31.636 1.00 49.01 310 GLY A C 1
ATOM 2370 O O . GLY A 1 310 ? -4.186 36.156 30.932 1.00 50.21 310 GLY A O 1
ATOM 2371 N N . ASP A 1 311 ? -6.255 36.321 31.817 1.00 50.92 311 ASP A N 1
ATOM 2372 C CA . ASP A 1 311 ? -6.619 37.530 31.098 1.00 50.24 311 ASP A CA 1
ATOM 2373 C C . ASP A 1 311 ? -7.086 38.597 32.071 1.00 48.28 311 ASP A C 1
ATOM 2374 O O . ASP A 1 311 ? -7.769 38.300 33.058 1.00 48.17 311 ASP A O 1
ATOM 2379 N N . ALA A 1 312 ? -6.701 39.838 31.788 1.00 44.93 312 ALA A N 1
ATOM 2380 C CA . ALA A 1 312 ? -7.216 40.967 32.539 1.00 47.79 312 ALA A CA 1
ATOM 2381 C C . ALA A 1 312 ? -8.734 40.970 32.499 1.00 48.98 312 ALA A C 1
ATOM 2382 O O . ALA A 1 312 ? -9.342 40.811 31.436 1.00 48.68 312 ALA A O 1
ATOM 2384 N N . GLY A 1 313 ? -9.346 41.110 33.670 1.00 46.77 313 GLY A N 1
ATOM 2385 C CA . GLY A 1 313 ? -10.745 41.484 33.753 1.00 47.97 313 GLY A CA 1
ATOM 2386 C C . GLY A 1 313 ? -10.809 42.848 34.409 1.00 50.73 313 GLY A C 1
ATOM 2387 O O . GLY A 1 313 ? -10.297 43.014 35.523 1.00 45.03 313 GLY A O 1
ATOM 2388 N N . VAL A 1 314 ? -11.392 43.838 33.741 1.00 42.84 314 VAL A N 1
ATOM 2389 C CA . VAL A 1 314 ? -11.291 45.228 34.176 1.00 46.15 314 VAL A CA 1
ATOM 2390 C C . VAL A 1 314 ? -12.607 45.619 34.840 1.00 46.29 314 VAL A C 1
ATOM 2391 O O . VAL A 1 314 ? -13.650 45.683 34.185 1.00 43.23 314 VAL A O 1
ATOM 2395 N N . VAL A 1 315 ? -12.577 45.884 36.142 1.00 43.00 315 VAL A N 1
ATOM 2396 C CA . VAL A 1 315 ? -13.746 46.404 36.845 1.00 40.91 315 VAL A CA 1
ATOM 2397 C C . VAL A 1 315 ? -13.690 47.923 36.803 1.00 43.52 315 VAL A C 1
ATOM 2398 O O . VAL A 1 315 ? -12.646 48.528 37.081 1.00 45.82 3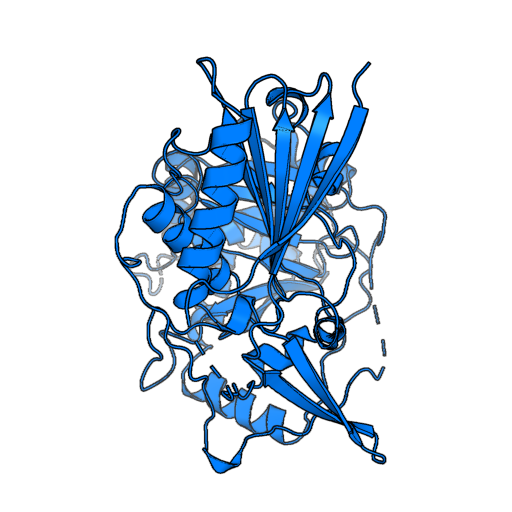15 VAL A O 1
ATOM 2402 N N . ILE A 1 316 ? -14.810 48.545 36.452 1.00 44.36 316 ILE A N 1
ATOM 2403 C CA . ILE A 1 316 ? -14.884 49.987 36.279 1.00 44.79 316 ILE A CA 1
ATOM 2404 C C . ILE A 1 316 ? -16.032 50.512 37.129 1.00 48.20 316 ILE A C 1
ATOM 2405 O O . ILE A 1 316 ? -17.144 49.977 37.070 1.00 47.67 316 ILE A O 1
ATOM 2410 N N . MET A 1 317 ? -15.762 51.547 37.926 1.00 45.86 317 MET A N 1
ATOM 2411 C CA . MET A 1 317 ? -16.791 52.155 38.756 1.00 46.62 317 MET A CA 1
ATOM 2412 C C . MET A 1 317 ? -16.46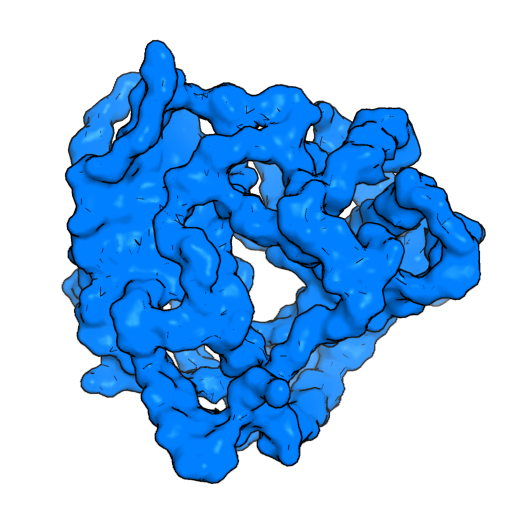6 53.621 38.984 1.00 48.90 317 MET A C 1
ATOM 2413 O O . MET A 1 317 ? -15.297 54.008 39.051 1.00 49.14 317 MET A O 1
ATOM 2418 N N . LYS A 1 318 ? -17.515 54.435 39.073 1.00 50.03 318 LYS A N 1
ATOM 2419 C CA . LYS A 1 318 ? -17.375 55.806 39.544 1.00 54.90 318 LYS A CA 1
ATOM 2420 C C . LYS A 1 318 ? -16.961 55.791 41.011 1.00 50.10 318 LYS A C 1
ATOM 2421 O O . LYS A 1 318 ? -17.432 54.956 41.783 1.00 49.29 318 LYS A O 1
ATOM 2427 N N . ALA A 1 319 ? -16.081 56.719 41.402 1.00 50.34 319 ALA A N 1
ATOM 2428 C CA . ALA A 1 319 ? -15.657 56.769 42.802 1.00 51.43 319 ALA A CA 1
ATOM 2429 C C . ALA A 1 319 ? -16.845 56.995 43.724 1.00 54.25 319 ALA A C 1
ATOM 2430 O O . ALA A 1 319 ? -16.909 56.420 44.819 1.00 50.56 319 ALA A O 1
ATOM 2432 N N . GLY A 1 320 ? -17.804 57.819 43.296 1.00 50.61 320 GLY A N 1
ATOM 2433 C CA . GLY A 1 320 ? -18.963 58.077 44.137 1.00 54.40 320 GLY A CA 1
ATOM 2434 C C . GLY A 1 320 ? -19.785 56.829 44.389 1.00 54.45 320 GLY A C 1
ATOM 2435 O O . GLY A 1 320 ? -20.193 56.564 45.523 1.00 54.15 320 GLY A O 1
ATOM 2436 N N . GLU A 1 321 ? -20.025 56.036 43.339 1.00 47.16 321 GLU A N 1
ATOM 2437 C CA . GLU A 1 321 ? -20.778 54.796 43.506 1.00 51.56 321 GLU A CA 1
ATOM 2438 C C . GLU A 1 321 ? -19.991 53.781 44.323 1.00 53.82 321 GLU A C 1
ATOM 2439 O O . GLU A 1 321 ? -20.563 53.071 45.161 1.00 52.29 321 GLU A O 1
ATOM 2445 N N . LEU A 1 322 ? -18.680 53.691 44.082 1.00 50.77 322 LEU A N 1
ATOM 2446 C CA . LEU A 1 322 ? -17.847 52.744 44.818 1.00 48.73 322 LEU A CA 1
ATOM 2447 C C . LEU A 1 322 ? -18.014 52.919 46.317 1.00 50.25 322 LEU A C 1
ATOM 2448 O O . LEU A 1 322 ? -18.198 51.948 47.055 1.00 48.80 322 LEU A O 1
ATOM 2453 N N . LEU A 1 323 ? -17.967 54.164 46.778 1.00 51.17 323 LEU A N 1
ATOM 2454 C CA . LEU A 1 323 ? -18.039 54.435 48.203 1.00 52.16 323 LEU A CA 1
ATOM 2455 C C . LEU A 1 323 ? -19.480 54.438 48.701 1.00 56.67 323 LEU A C 1
ATOM 2456 O O . LEU A 1 323 ? -19.805 53.781 49.696 1.00 57.58 323 LEU A O 1
ATOM 2461 N N . GLU A 1 324 ? -20.359 55.163 48.020 1.00 58.55 324 GLU A N 1
ATOM 2462 C CA . GLU A 1 324 ? -21.709 55.343 48.529 1.00 63.00 324 GLU A CA 1
ATOM 2463 C C . GLU A 1 324 ? -22.591 54.127 48.310 1.00 58.96 324 GLU A C 1
ATOM 2464 O O . GLU A 1 324 ? -23.607 53.995 48.994 1.00 58.95 324 GLU A O 1
ATOM 2470 N N . GLY A 1 325 ? -22.221 53.233 47.399 1.00 56.76 325 GLY A N 1
ATOM 2471 C CA . GLY A 1 325 ? -23.029 52.076 47.072 1.00 55.16 325 GLY A CA 1
ATOM 2472 C C . GLY A 1 325 ? -22.880 50.865 47.973 1.00 54.57 325 GLY A C 1
ATOM 2473 O O . GLY A 1 325 ? -23.630 49.897 47.816 1.00 56.24 325 GLY A O 1
ATOM 2474 N N . GLY A 1 326 ? -21.934 50.860 48.900 1.00 50.92 326 GLY A N 1
ATOM 2475 C CA . GLY A 1 326 ? -21.805 49.750 49.819 1.00 52.62 326 GLY A CA 1
ATOM 2476 C C . GLY A 1 326 ? -20.854 48.675 49.322 1.00 51.43 326 GLY A C 1
ATOM 2477 O O . GLY A 1 326 ? -20.630 48.495 48.125 1.00 53.00 326 GLY A O 1
ATOM 2478 N N . LEU A 1 327 ? -20.301 47.936 50.286 1.00 51.34 327 LEU A N 1
ATOM 2479 C CA . LEU A 1 327 ? -19.315 46.901 49.990 1.00 49.86 327 LEU A CA 1
ATOM 2480 C C . LEU A 1 327 ? -19.888 45.826 49.074 1.00 53.29 327 LEU A C 1
ATOM 2481 O O . LEU A 1 327 ? -19.231 45.397 48.118 1.00 50.42 327 LEU A O 1
ATOM 2486 N N . GLY A 1 328 ? -21.109 45.367 49.364 1.00 52.45 328 GLY A N 1
ATOM 2487 C CA . GLY A 1 328 ? -21.685 44.273 48.604 1.00 50.27 328 GLY A CA 1
ATOM 2488 C C . GLY A 1 328 ? -21.869 44.594 47.135 1.00 53.63 328 GLY A C 1
ATOM 2489 O O . GLY A 1 328 ? -21.729 43.716 46.284 1.00 52.88 328 GLY A O 1
ATOM 2490 N N . ASN A 1 329 ? -22.165 45.851 46.812 1.00 52.36 329 ASN A N 1
ATOM 2491 C CA . ASN A 1 329 ? -22.332 46.227 45.410 1.00 49.38 329 ASN A CA 1
ATOM 2492 C C . ASN A 1 329 ? -21.007 46.198 44.658 1.00 50.86 329 ASN A C 1
ATOM 2493 O O . ASN A 1 329 ? -20.963 45.814 43.480 1.00 52.11 329 ASN A O 1
ATOM 2498 N N . VAL A 1 330 ? -19.920 46.619 45.307 1.00 49.60 330 VAL A N 1
ATOM 2499 C CA . VAL A 1 330 ? -18.605 46.544 44.671 1.00 53.20 330 VAL A CA 1
ATOM 2500 C C . VAL A 1 330 ? -18.236 45.090 44.413 1.00 51.97 330 VAL A C 1
ATOM 2501 O O . VAL A 1 330 ? -17.881 44.707 43.291 1.00 52.13 330 VAL A O 1
ATOM 2505 N N . ALA A 1 331 ? -18.319 44.261 45.457 1.00 50.05 331 ALA A N 1
ATOM 2506 C CA . ALA A 1 331 ? -17.973 42.850 45.328 1.00 52.66 331 ALA A CA 1
ATOM 2507 C C . ALA A 1 331 ? -18.871 42.138 44.322 1.00 55.43 331 ALA A C 1
ATOM 2508 O O . ALA A 1 331 ? -18.412 41.242 43.604 1.00 58.22 331 ALA A O 1
ATOM 2510 N N . TRP A 1 332 ? -20.147 42.526 44.250 1.00 56.68 332 TRP A N 1
ATOM 2511 C CA . TRP A 1 332 ? -21.050 41.957 43.254 1.00 58.08 332 TRP A CA 1
ATOM 2512 C C . TRP A 1 332 ? -20.586 42.289 41.842 1.00 56.89 332 TRP A C 1
ATOM 2513 O O . TRP A 1 332 ? -20.650 41.439 40.948 1.00 60.40 332 TRP A O 1
ATOM 2524 N N . ASN A 1 333 ? -20.109 43.520 41.620 1.00 57.46 333 ASN A N 1
ATOM 2525 C CA . ASN A 1 333 ? -19.605 43.892 40.300 1.00 58.38 333 ASN A CA 1
ATOM 2526 C C . ASN A 1 333 ? -18.374 43.075 39.930 1.00 56.86 333 ASN A C 1
ATOM 2527 O O . ASN A 1 333 ? -18.237 42.629 38.785 1.00 58.87 333 ASN A O 1
ATOM 2532 N N . MET A 1 334 ? -17.459 42.886 40.880 1.00 56.68 334 MET A N 1
ATOM 2533 C CA . MET A 1 334 ? -16.293 42.039 40.641 1.00 58.42 334 MET A CA 1
ATOM 2534 C C . MET A 1 334 ? -16.708 40.624 40.275 1.00 57.17 334 MET A C 1
ATOM 2535 O O . MET A 1 334 ? -16.226 40.058 39.287 1.00 57.36 334 MET A O 1
ATOM 2540 N N . ASN A 1 335 ? -17.595 40.034 41.082 1.00 55.32 335 ASN A N 1
ATOM 2541 C CA . ASN A 1 335 ? -18.118 38.702 40.796 1.00 58.38 335 ASN A CA 1
ATOM 2542 C C . ASN A 1 335 ? -18.645 38.605 39.366 1.00 58.16 335 ASN A C 1
ATOM 2543 O O . ASN A 1 335 ? -18.476 37.578 38.698 1.00 58.29 335 ASN A O 1
ATOM 2548 N N . LYS A 1 336 ? -19.259 39.679 38.870 1.00 56.26 336 LYS A N 1
ATOM 2549 C CA . LYS A 1 336 ? -19.847 39.652 37.539 1.00 59.11 336 LYS A CA 1
ATOM 2550 C C . LYS A 1 336 ? -18.788 39.766 36.450 1.00 61.91 336 LYS A C 1
ATOM 2551 O O . LYS A 1 336 ? -18.887 39.098 35.415 1.00 60.03 336 LYS A O 1
ATOM 2557 N N . VAL A 1 337 ? -17.762 40.595 36.662 1.00 58.78 337 VAL A N 1
ATOM 2558 C CA . VAL A 1 337 ? -16.673 40.664 35.690 1.00 58.06 337 VAL A CA 1
ATOM 2559 C C . VAL A 1 337 ? -15.945 39.328 35.615 1.00 55.29 337 VAL A C 1
ATOM 2560 O O . VAL A 1 337 ? -15.513 38.900 34.544 1.00 58.00 337 VAL A O 1
ATOM 2564 N N . ILE A 1 338 ? -15.812 38.638 36.747 1.00 59.68 338 ILE A N 1
ATOM 2565 C CA . ILE A 1 338 ? -15.212 37.307 36.720 1.00 59.14 338 ILE A CA 1
ATOM 2566 C C . ILE A 1 338 ? -16.087 36.343 35.927 1.00 64.67 338 ILE A C 1
ATOM 2567 O O . ILE A 1 338 ? -15.590 35.556 35.111 1.00 65.34 338 ILE A O 1
ATOM 2572 N N . SER A 1 339 ? -17.406 36.413 36.125 1.00 65.20 339 SER A N 1
ATOM 2573 C CA . SER A 1 339 ? -18.316 35.498 35.444 1.00 62.66 339 SER A CA 1
ATOM 2574 C C . SER A 1 339 ? -18.360 35.714 33.936 1.00 61.47 339 SER A C 1
ATOM 2575 O O . SER A 1 339 ? -18.690 34.775 33.207 1.00 63.20 339 SER A O 1
ATOM 2578 N N . LEU A 1 340 ? -18.039 36.911 33.448 1.00 59.85 340 LEU A N 1
ATOM 2579 C CA . LEU A 1 340 ? -18.053 37.141 32.009 1.00 61.45 340 LEU A CA 1
ATOM 2580 C C . LEU A 1 340 ? -16.826 36.581 31.300 1.00 58.73 340 LEU A C 1
ATOM 2581 O O . LEU A 1 340 ? -16.802 36.580 30.071 1.00 60.66 340 LEU A O 1
ATOM 2586 N N . ASN A 1 341 ? -15.802 36.132 32.029 1.00 61.23 341 ASN A N 1
ATOM 2587 C CA . ASN A 1 341 ? -14.633 35.508 31.401 1.00 60.33 341 ASN A CA 1
ATOM 2588 C C . ASN A 1 341 ? -14.966 34.045 31.115 1.00 59.05 341 ASN A C 1
ATOM 2589 O O . ASN A 1 341 ? -14.519 33.117 31.789 1.00 59.90 341 ASN A O 1
ATOM 2594 N N . SER A 1 342 ? -15.787 33.857 30.094 1.00 57.52 342 SER A N 1
ATOM 2595 C CA . SER A 1 342 ? -16.295 32.550 29.727 1.00 57.00 342 SER A CA 1
ATOM 2596 C C . SER A 1 342 ? -15.422 31.927 28.640 1.00 58.06 342 SER A C 1
ATOM 2597 O O . SER A 1 342 ? -14.554 32.580 28.053 1.00 53.80 342 SER A O 1
ATOM 2600 N N . ASP A 1 343 ? -15.658 30.638 28.379 1.00 55.02 343 ASP A N 1
ATOM 2601 C CA . ASP A 1 343 ? -14.939 29.959 27.305 1.00 58.50 343 ASP A CA 1
ATOM 2602 C C . ASP A 1 343 ? -15.072 30.720 25.989 1.00 57.19 343 ASP A C 1
ATOM 2603 O O . ASP A 1 343 ? -14.103 30.844 25.227 1.00 53.11 343 ASP A O 1
ATOM 2608 N N . GLU A 1 344 ? -16.260 31.270 25.724 1.00 58.03 344 GLU A N 1
ATOM 2609 C CA . GLU A 1 344 ? -16.466 32.044 24.505 1.00 59.03 344 GLU A CA 1
ATOM 2610 C C . GLU A 1 344 ? -15.558 33.267 24.471 1.00 58.12 344 GLU A C 1
ATOM 2611 O O . GLU A 1 344 ? -14.892 33.534 23.461 1.00 57.26 344 GLU A O 1
ATOM 2617 N N . LYS A 1 345 ? -15.535 34.043 25.562 1.00 58.59 345 LYS A N 1
ATOM 2618 C CA . LYS A 1 345 ? -14.781 35.289 25.508 1.00 59.61 345 LYS A CA 1
ATOM 2619 C C . LYS A 1 345 ? -13.284 35.029 25.492 1.00 55.04 345 LYS A C 1
ATOM 2620 O O . LYS A 1 345 ? -12.542 35.772 24.843 1.00 55.87 345 LYS A O 1
ATOM 2626 N N . ILE A 1 346 ? -12.825 33.973 26.162 1.00 52.28 346 ILE A N 1
ATOM 2627 C CA . ILE A 1 346 ? -11.405 33.638 26.104 1.00 54.08 346 ILE A CA 1
ATOM 2628 C C . ILE A 1 346 ? -10.995 33.312 24.671 1.00 51.84 346 ILE A C 1
ATOM 2629 O O . ILE A 1 346 ? -9.985 33.815 24.166 1.00 49.30 346 ILE A O 1
ATOM 2634 N N . LYS A 1 347 ? -11.781 32.474 23.989 1.00 52.49 347 LYS A N 1
ATOM 2635 C CA . LYS A 1 347 ? -11.408 32.053 22.642 1.00 52.52 347 LYS A CA 1
ATOM 2636 C C . LYS A 1 347 ? -11.555 33.194 21.643 1.00 53.17 347 LYS A C 1
ATOM 2637 O O . LYS A 1 347 ? -10.702 33.372 20.767 1.00 51.80 347 LYS A O 1
ATOM 2643 N N . ASN A 1 348 ? -12.614 33.993 21.768 1.00 54.94 348 ASN A N 1
ATOM 2644 C CA . ASN A 1 348 ? -12.790 35.101 20.837 1.00 54.19 348 ASN A CA 1
ATOM 2645 C C . ASN A 1 348 ? -11.723 36.167 21.047 1.00 55.25 348 ASN A C 1
ATOM 2646 O O . ASN A 1 348 ? -11.246 36.771 20.081 1.00 51.47 348 ASN A O 1
ATOM 2651 N N . ARG A 1 349 ? -11.317 36.395 22.300 1.00 50.63 349 ARG A N 1
ATOM 2652 C CA . ARG A 1 349 ? -10.245 37.356 22.552 1.00 53.38 349 ARG A CA 1
ATOM 2653 C C . ARG A 1 349 ? -8.927 36.877 21.959 1.00 50.25 349 ARG A C 1
ATOM 2654 O O . ARG A 1 349 ? -8.172 37.670 21.379 1.00 47.20 349 ARG A O 1
ATOM 2662 N N . TYR A 1 350 ? -8.628 35.587 22.129 1.00 46.73 350 TYR A N 1
ATOM 2663 C CA . TYR A 1 350 ? -7.466 34.979 21.493 1.00 46.92 350 TYR A CA 1
ATOM 2664 C C . TYR A 1 350 ? -7.506 35.167 19.976 1.00 51.12 350 TYR A C 1
ATOM 2665 O O . TYR A 1 350 ? -6.555 35.682 19.381 1.00 50.38 350 TYR A O 1
ATOM 2674 N N . LYS A 1 351 ? -8.606 34.768 19.333 1.00 54.71 351 LYS A N 1
ATOM 2675 C CA . LYS A 1 351 ? -8.709 34.902 17.876 1.00 51.41 351 LYS A CA 1
ATOM 2676 C C . LYS A 1 351 ? -8.506 36.350 17.454 1.00 52.15 351 LYS A C 1
ATOM 2677 O O . LYS A 1 351 ? -7.731 36.649 16.540 1.00 54.76 351 LYS A O 1
ATOM 2683 N N . SER A 1 352 ? -9.159 37.271 18.160 1.00 56.19 352 SER A N 1
ATOM 2684 C CA . SER A 1 352 ? -9.021 38.687 17.850 1.00 56.43 352 SER A CA 1
ATOM 2685 C C . SER A 1 352 ? -7.582 39.167 18.034 1.00 57.04 352 SER A C 1
ATOM 2686 O O . SER A 1 352 ? -7.117 40.046 17.298 1.00 57.56 352 SER A O 1
ATOM 2689 N N . TRP A 1 353 ? -6.856 38.606 19.007 1.00 53.53 353 TRP A N 1
ATOM 2690 C CA . TRP A 1 353 ? -5.467 39.016 19.201 1.00 51.93 353 TRP A CA 1
ATOM 2691 C C . TRP A 1 353 ? -4.591 38.565 18.042 1.00 48.82 353 TRP A C 1
ATOM 2692 O O . TRP A 1 353 ? -3.726 39.317 17.582 1.00 48.41 353 TRP A O 1
ATOM 2703 N N . LEU A 1 354 ? -4.793 37.333 17.567 1.00 50.84 354 LEU A N 1
ATOM 2704 C CA . LEU A 1 354 ? -4.016 36.823 16.442 1.00 53.81 354 LEU A CA 1
ATOM 2705 C C . LEU A 1 354 ? -4.090 37.733 15.224 1.00 57.85 354 LEU A C 1
ATOM 2706 O O . LEU A 1 354 ? -3.129 37.815 14.449 1.00 55.45 354 LEU A O 1
ATOM 2711 N N . ARG A 1 355 ? -5.210 38.429 15.031 1.00 54.89 355 ARG A N 1
ATOM 2712 C CA . ARG A 1 355 ? -5.315 39.251 13.836 1.00 59.50 355 ARG A CA 1
ATOM 2713 C C . ARG A 1 355 ? -4.828 40.676 14.041 1.00 60.35 355 ARG A C 1
ATOM 2714 O O . ARG A 1 355 ? -4.638 41.389 13.053 1.00 60.23 355 ARG A O 1
ATOM 2722 N N . THR A 1 356 ? -4.611 41.108 15.283 1.00 60.88 356 THR A N 1
ATOM 2723 C CA . THR A 1 356 ? -3.848 42.324 15.570 1.00 60.27 356 THR A CA 1
ATOM 2724 C C . THR A 1 356 ? -2.824 41.980 16.641 1.00 56.77 356 THR A C 1
ATOM 2725 O O . THR A 1 356 ? -2.974 42.360 17.810 1.00 55.30 356 THR A O 1
ATOM 2729 N N . PRO A 1 357 ? -1.758 41.266 16.273 1.00 55.51 357 PRO A N 1
ATOM 2730 C CA . PRO A 1 357 ? -0.820 40.733 17.284 1.00 50.59 357 PRO A CA 1
ATOM 2731 C C . PRO A 1 357 ? 0.215 41.757 17.735 1.00 51.02 357 PRO A C 1
ATOM 2732 O O . PRO A 1 357 ? 1.414 41.649 17.471 1.00 55.44 357 PRO A O 1
ATOM 2736 N N . GLN A 1 358 ? -0.252 42.786 18.435 1.00 44.21 358 GLN A N 1
ATOM 2737 C CA . GLN A 1 358 ? 0.602 43.826 18.984 1.00 47.54 358 GLN A CA 1
ATOM 2738 C C . GLN A 1 358 ? 0.709 43.647 20.495 1.00 47.24 358 GLN A C 1
ATOM 2739 O O . GLN A 1 358 ? -0.310 43.571 21.189 1.00 47.12 358 GLN A O 1
ATOM 2745 N N . LEU A 1 359 ? 1.933 43.576 20.994 1.00 45.50 359 LEU A N 1
ATOM 2746 C CA . LEU A 1 359 ? 2.132 43.584 22.437 1.00 45.96 359 LEU A CA 1
ATOM 2747 C C . LEU A 1 359 ? 1.536 44.860 23.013 1.00 50.17 359 LEU A C 1
ATOM 2748 O O . LEU A 1 359 ? 1.591 45.918 22.372 1.00 48.11 359 LEU A O 1
ATOM 2753 N N . PRO A 1 360 ? 0.948 44.808 24.202 1.00 49.00 360 PRO A N 1
ATOM 2754 C CA . PRO A 1 360 ? 0.184 45.953 24.695 1.00 50.39 360 PRO A CA 1
ATOM 2755 C C . PRO A 1 360 ? 1.094 47.080 25.146 1.00 53.82 360 PRO A C 1
ATOM 2756 O O . PRO A 1 360 ? 2.254 46.878 25.509 1.00 51.69 360 PRO A O 1
ATOM 2760 N N . SER A 1 361 ? 0.539 48.286 25.103 1.00 53.72 361 SER A N 1
ATOM 2761 C CA . SER A 1 361 ? 1.045 49.350 25.948 1.00 62.11 361 SER A CA 1
ATOM 2762 C C . SER A 1 361 ? 0.487 49.176 27.362 1.00 65.76 361 SER A C 1
ATOM 2763 O O . SER A 1 361 ? -0.566 48.570 27.578 1.00 63.34 361 SER A O 1
ATOM 2766 N N . MET A 1 362 ? 1.192 49.715 28.331 1.00 65.55 362 MET A N 1
ATOM 2767 C CA . MET A 1 362 ? 0.683 49.599 29.687 1.00 67.27 362 MET A CA 1
ATOM 2768 C C . MET A 1 362 ? -0.315 50.697 30.043 1.00 66.93 362 MET A C 1
ATOM 2769 O O . MET A 1 362 ? -0.439 51.067 31.212 1.00 62.68 362 MET A O 1
ATOM 2774 N N . GLY A 1 363 ? -1.013 51.245 29.053 1.00 67.90 363 GLY A N 1
ATOM 2775 C CA . GLY A 1 363 ? -2.282 51.897 29.308 1.00 67.72 363 GLY A CA 1
ATOM 2776 C C . GLY A 1 363 ? -2.238 53.407 29.447 1.00 67.99 363 GLY A C 1
ATOM 2777 O O . GLY A 1 363 ? -1.288 54.097 29.065 1.00 70.68 363 GLY A O 1
ATOM 2778 N N . MET A 1 364 ? -3.320 53.918 30.029 1.00 63.45 364 MET A N 1
ATOM 2779 C CA . MET A 1 364 ? -3.611 55.342 30.071 1.00 63.06 364 MET A CA 1
ATOM 2780 C C . MET A 1 364 ? -2.592 56.104 30.912 1.00 60.04 364 MET A C 1
ATOM 2781 O O . MET A 1 364 ? -1.892 55.546 31.765 1.00 60.79 364 MET A O 1
ATOM 2786 N N . HIS A 1 365 ? -2.541 57.408 30.669 1.00 50.78 365 HIS A N 1
ATOM 2787 C CA . HIS A 1 365 ? -1.870 58.339 31.566 1.00 56.25 365 HIS A CA 1
ATOM 2788 C C . HIS A 1 365 ? -2.713 58.494 32.831 1.00 54.68 365 HIS A C 1
ATOM 2789 O O . HIS A 1 365 ? -3.903 58.812 32.754 1.00 55.61 365 HIS A O 1
ATOM 2796 N N . THR A 1 366 ? -2.129 58.240 33.996 1.00 53.33 366 THR A N 1
ATOM 2797 C CA . THR A 1 366 ? -2.876 58.333 35.245 1.00 51.89 366 THR A CA 1
ATOM 2798 C C . THR A 1 366 ? -2.472 59.587 36.005 1.00 50.90 366 THR A C 1
ATOM 2799 O O . THR A 1 366 ? -1.294 59.958 36.025 1.00 51.62 366 THR A O 1
ATOM 2803 N N . THR A 1 367 ? -3.460 60.232 36.631 1.00 49.38 367 THR A N 1
ATOM 2804 C CA . THR A 1 367 ? -3.255 61.474 37.365 1.00 50.17 367 THR A CA 1
ATOM 2805 C C . THR A 1 367 ? -3.571 61.367 38.854 1.00 52.95 367 THR A C 1
ATOM 2806 O O . THR A 1 367 ? -3.449 62.369 39.567 1.00 54.33 367 THR A O 1
ATOM 2810 N N . PHE A 1 368 ? -3.978 60.199 39.345 1.00 50.19 368 PHE A N 1
ATOM 2811 C CA . PHE A 1 368 ? -4.079 59.973 40.781 1.00 49.36 368 PHE A CA 1
ATOM 2812 C C . PHE A 1 368 ? -3.897 58.483 41.038 1.00 47.87 368 PHE A C 1
ATOM 2813 O O . PHE A 1 368 ? -3.897 57.666 40.112 1.00 46.84 368 PHE A O 1
ATOM 2821 N N . ALA A 1 369 ? -3.745 58.139 42.317 1.00 47.00 369 ALA A N 1
ATOM 2822 C CA . ALA A 1 369 ? -3.252 56.817 42.686 1.00 48.09 369 ALA A CA 1
ATOM 2823 C C . ALA A 1 369 ? -4.324 55.743 42.551 1.00 45.98 369 ALA A C 1
ATOM 2824 O O . ALA A 1 369 ? -4.032 54.631 42.098 1.00 50.01 369 ALA A O 1
ATOM 2826 N N . SER A 1 370 ? -5.563 56.053 42.937 1.00 43.74 370 SER A N 1
ATOM 2827 C CA . SER A 1 370 ? -6.661 55.099 42.834 1.00 47.78 370 SER A CA 1
ATOM 2828 C C . SER A 1 370 ? -7.142 54.876 41.405 1.00 46.99 370 SER A C 1
ATOM 2829 O O . SER A 1 370 ? -8.024 54.030 41.199 1.00 46.83 370 SER A O 1
ATOM 2832 N N . GLN A 1 371 ? -6.614 55.612 40.425 1.00 44.48 371 GLN A N 1
ATOM 2833 C CA . GLN A 1 371 ? -7.228 55.595 39.096 1.00 45.12 371 GLN A CA 1
ATOM 2834 C C . GLN A 1 371 ? -7.123 54.216 38.459 1.00 44.16 371 GLN A C 1
ATOM 2835 O O . GLN A 1 371 ? -8.120 53.659 37.985 1.00 45.70 371 GLN A O 1
ATOM 2841 N N . LEU A 1 372 ? -5.926 53.636 38.469 1.00 42.99 372 LEU A N 1
ATOM 2842 C CA . LEU A 1 372 ? -5.674 52.332 37.864 1.00 43.35 372 LEU A CA 1
ATOM 2843 C C . LEU A 1 372 ? -4.919 51.488 38.884 1.00 44.45 372 LEU A C 1
ATOM 2844 O O . LEU A 1 372 ? -3.759 51.777 39.193 1.00 44.83 372 LEU A O 1
ATOM 2849 N N . LEU A 1 373 ? -5.585 50.467 39.427 1.00 42.94 373 LEU A N 1
ATOM 2850 C CA . LEU A 1 373 ? -5.023 49.601 40.460 1.00 45.07 373 LEU A CA 1
ATOM 2851 C C . LEU A 1 373 ? -4.961 48.182 39.917 1.00 41.24 373 LEU A C 1
ATOM 2852 O O . LEU A 1 373 ? -5.981 47.640 39.473 1.00 42.72 373 LEU A O 1
ATOM 2857 N N . ILE A 1 374 ? -3.770 47.590 39.951 1.00 39.53 374 ILE A N 1
ATOM 2858 C CA . ILE A 1 374 ? -3.527 46.246 39.437 1.00 40.27 374 ILE A CA 1
ATOM 2859 C C . ILE A 1 374 ? -3.491 45.260 40.604 1.00 45.18 374 ILE A C 1
ATOM 2860 O O . ILE A 1 374 ? -2.823 45.510 41.612 1.00 42.78 374 ILE A O 1
ATOM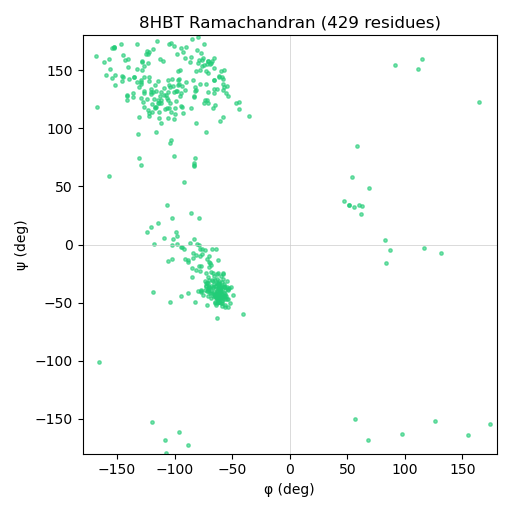 2865 N N . ILE A 1 375 ? -4.221 44.150 40.477 1.00 44.55 375 ILE A N 1
ATOM 2866 C CA . ILE A 1 375 ? -4.263 43.085 41.479 1.00 42.48 375 ILE A CA 1
ATOM 2867 C C . ILE A 1 375 ? -3.453 41.910 40.954 1.00 44.80 375 ILE A C 1
ATOM 2868 O O . ILE A 1 375 ? -3.752 41.391 39.874 1.00 44.98 375 ILE A O 1
ATOM 2873 N N . ALA A 1 376 ? -2.462 41.454 41.730 1.00 42.43 376 ALA A N 1
ATOM 2874 C CA . ALA A 1 376 ? -1.536 40.419 41.274 1.00 43.85 376 ALA A CA 1
ATOM 2875 C C . ALA A 1 376 ? -1.443 39.274 42.280 1.00 44.40 376 ALA A C 1
ATOM 2876 O O . ALA A 1 376 ? -1.731 39.442 43.469 1.00 39.87 376 ALA A O 1
ATOM 2878 N N . ASN A 1 377 ? -1.021 38.102 41.786 1.00 38.54 377 ASN A N 1
ATOM 2879 C CA . ASN A 1 377 ? -0.790 36.925 42.623 1.00 43.97 377 ASN A CA 1
ATOM 2880 C C . ASN A 1 377 ? -2.108 36.396 43.191 1.00 46.50 377 ASN A C 1
ATOM 2881 O O . ASN A 1 377 ? -3.181 36.818 42.755 1.00 43.40 377 ASN A O 1
ATOM 2886 N N . SER A 1 378 ? -2.049 35.478 44.168 1.00 43.16 378 SER A N 1
ATOM 2887 C CA . SER A 1 378 ? -3.270 34.861 44.681 1.00 42.19 378 SER A CA 1
ATOM 2888 C C . SER A 1 378 ? -3.016 34.279 46.063 1.00 44.79 378 SER A C 1
ATOM 2889 O O . SER A 1 378 ? -1.900 33.795 46.310 1.00 40.79 378 SER A O 1
ATOM 2892 N N . PRO A 1 379 ? -3.990 34.286 46.977 1.00 43.04 379 PRO A N 1
ATOM 2893 C CA . PRO A 1 379 ? -3.786 33.602 48.262 1.00 47.70 379 PRO A CA 1
ATOM 2894 C C . PRO A 1 379 ? -3.896 32.092 48.154 1.00 46.84 379 PRO A C 1
ATOM 2895 O O . PRO A 1 379 ? -3.661 31.400 49.149 1.00 43.72 379 PRO A O 1
ATOM 2899 N N . ARG A 1 380 ? -4.223 31.559 46.976 1.00 43.03 380 ARG A N 1
ATOM 2900 C CA . ARG A 1 380 ? -4.283 30.113 46.795 1.00 44.14 380 ARG A CA 1
ATOM 2901 C C . ARG A 1 380 ? -2.913 29.485 46.616 1.00 43.99 380 ARG A C 1
ATOM 2902 O O . ARG A 1 380 ? -2.780 28.268 46.774 1.00 49.16 380 ARG A O 1
ATOM 2910 N N . PHE A 1 381 ? -1.899 30.270 46.278 1.00 40.33 381 PHE A N 1
ATOM 2911 C CA . PHE A 1 381 ? -0.574 29.701 46.083 1.00 41.74 381 PHE A CA 1
ATOM 2912 C C . PHE A 1 381 ? 0.023 29.320 47.432 1.00 41.85 381 PHE A C 1
ATOM 2913 O O . PHE A 1 381 ? -0.078 30.072 48.403 1.00 41.01 381 PHE A O 1
ATOM 2921 N N . ASN A 1 382 ? 0.663 28.153 47.478 1.00 42.22 382 ASN A N 1
ATOM 2922 C CA . ASN A 1 382 ? 1.160 27.562 48.721 1.00 40.04 382 ASN A CA 1
ATOM 2923 C C . ASN A 1 382 ? 2.500 28.188 49.082 1.00 41.63 382 ASN A C 1
ATOM 2924 O O . ASN A 1 382 ? 3.533 27.858 48.492 1.00 41.77 382 ASN A O 1
ATOM 2929 N N . VAL A 1 383 ? 2.489 29.076 50.076 1.00 40.20 383 VAL A N 1
ATOM 2930 C CA . VAL A 1 383 ? 3.698 29.764 50.512 1.00 40.77 383 VAL A CA 1
ATOM 2931 C C . VAL A 1 383 ? 4.373 29.050 51.685 1.00 45.81 383 VAL A C 1
ATOM 2932 O O . VAL A 1 383 ? 5.600 28.906 51.712 1.00 41.76 383 VAL A O 1
ATOM 2936 N N . TYR A 1 384 ? 3.614 28.602 52.689 1.00 44.87 384 TYR A N 1
ATOM 2937 C CA . TYR A 1 384 ? 4.251 28.139 53.920 1.00 45.58 384 TYR A CA 1
ATOM 2938 C C . TYR A 1 384 ? 4.510 26.636 53.946 1.00 46.53 384 TYR A C 1
ATOM 2939 O O . TYR A 1 384 ? 5.137 26.154 54.892 1.00 50.79 384 TYR A O 1
ATOM 2948 N N . GLY A 1 385 ? 4.105 25.895 52.915 1.00 48.89 385 GLY A N 1
ATOM 2949 C CA . GLY A 1 385 ? 4.503 24.507 52.761 1.00 46.45 385 GLY A CA 1
ATOM 2950 C C . GLY A 1 385 ? 5.911 24.280 52.243 1.00 49.80 385 GLY A C 1
ATOM 2951 O O . GLY A 1 385 ? 6.350 23.128 52.162 1.00 49.35 385 GLY A O 1
ATOM 2952 N N . ASN A 1 386 ? 6.645 25.347 51.904 1.00 48.73 386 ASN A N 1
ATOM 2953 C CA . ASN A 1 386 ? 7.960 25.237 51.264 1.00 45.43 386 ASN A CA 1
ATOM 2954 C C . ASN A 1 386 ? 9.048 25.008 52.314 1.00 49.36 386 ASN A C 1
ATOM 2955 O O . ASN A 1 386 ? 9.915 25.847 52.586 1.00 44.01 386 ASN A O 1
ATOM 2960 N N . ASP A 1 387 ? 8.980 23.816 52.900 1.00 48.45 387 ASP A N 1
ATOM 2961 C CA . ASP A 1 387 ? 10.005 23.301 53.793 1.00 46.67 387 ASP A CA 1
ATOM 2962 C C . ASP A 1 387 ? 11.087 22.636 52.958 1.00 45.70 387 ASP A C 1
ATOM 2963 O O . ASP A 1 387 ? 10.814 21.668 52.245 1.00 48.64 387 ASP A O 1
ATOM 2968 N N . PHE A 1 388 ? 12.305 23.160 53.020 1.00 46.90 388 PHE A N 1
ATOM 2969 C CA . PHE A 1 388 ? 13.406 22.572 52.264 1.00 47.48 388 PHE A CA 1
ATOM 2970 C C . PHE A 1 388 ? 14.220 21.587 53.097 1.00 51.78 388 PHE A C 1
ATOM 2971 O O . PHE A 1 388 ? 15.177 20.998 52.578 1.00 47.79 388 PHE A O 1
ATOM 2979 N N . GLY A 1 389 ? 13.872 21.411 54.372 1.00 50.35 389 GLY A N 1
ATOM 2980 C CA . GLY A 1 389 ? 14.574 20.497 55.251 1.00 48.56 389 GLY A CA 1
ATOM 2981 C C . GLY A 1 389 ? 14.932 21.150 56.567 1.00 55.72 389 GLY A C 1
ATOM 2982 O O . GLY A 1 389 ? 15.417 20.489 57.492 1.00 53.50 389 GLY A O 1
ATOM 2983 N N . TRP A 1 390 ? 14.697 22.460 56.658 1.00 51.71 390 TRP A N 1
ATOM 2984 C CA . TRP A 1 390 ? 15.069 23.240 57.827 1.00 47.80 390 TRP A CA 1
ATOM 2985 C C . TRP A 1 390 ? 13.881 23.967 58.430 1.00 49.31 390 TRP A C 1
ATOM 2986 O O . TRP A 1 390 ? 14.073 24.831 59.292 1.00 46.27 390 TRP A O 1
ATOM 2997 N N . GLY A 1 391 ? 12.668 23.653 58.002 1.00 47.96 391 GLY A N 1
ATOM 2998 C CA . GLY A 1 391 ? 11.510 24.288 58.583 1.00 49.35 391 GLY A CA 1
ATOM 2999 C C . GLY A 1 391 ? 10.764 25.163 57.582 1.00 48.96 391 GLY A C 1
ATOM 3000 O O . GLY A 1 391 ? 11.302 25.577 56.548 1.00 50.83 391 GLY A O 1
ATOM 3001 N N . LYS A 1 392 ? 9.506 25.428 57.910 1.00 43.20 392 LYS A N 1
ATOM 3002 C CA . LYS A 1 392 ? 8.663 26.287 57.104 1.00 48.00 392 LYS A CA 1
ATOM 3003 C C . LYS A 1 392 ? 9.187 27.722 57.115 1.00 47.80 392 LYS A C 1
ATOM 3004 O O . LYS A 1 392 ? 9.825 28.154 58.081 1.00 41.22 392 LYS A O 1
ATOM 3010 N N . PRO A 1 393 ? 8.928 28.487 56.054 1.00 43.69 393 PRO A N 1
ATOM 3011 C CA . PRO A 1 393 ? 9.354 29.890 56.044 1.00 43.09 393 PRO A CA 1
ATOM 3012 C C . PRO A 1 393 ? 8.573 30.724 57.048 1.00 43.39 393 PRO A C 1
ATOM 3013 O O . PRO A 1 393 ? 7.438 30.417 57.423 1.00 42.02 393 PRO A O 1
ATOM 3017 N N . LEU A 1 394 ? 9.201 31.824 57.447 1.00 40.38 394 LEU A N 1
ATOM 3018 C CA . LEU A 1 394 ? 8.601 32.826 58.313 1.00 44.76 394 LEU A CA 1
ATOM 3019 C C . LEU A 1 394 ? 7.757 33.855 57.563 1.00 47.78 394 LEU A C 1
ATOM 3020 O O . LEU A 1 394 ? 6.825 34.425 58.149 1.00 40.32 394 LEU A O 1
ATOM 3025 N N . ALA A 1 395 ? 8.070 34.128 56.289 1.00 39.99 395 ALA A N 1
ATOM 3026 C CA . ALA A 1 395 ? 7.434 35.224 55.575 1.00 38.25 395 ALA A CA 1
ATOM 3027 C C . ALA A 1 395 ? 7.770 35.087 54.098 1.00 39.13 395 ALA A C 1
ATOM 3028 O O . ALA A 1 395 ? 8.704 34.375 53.724 1.00 36.88 395 ALA A O 1
ATOM 3030 N N . VAL A 1 396 ? 6.990 35.771 53.270 1.00 37.29 396 VAL A N 1
ATOM 3031 C CA . VAL A 1 396 ? 7.228 35.865 51.828 1.00 36.72 396 VAL A CA 1
ATOM 3032 C C . VAL A 1 396 ? 7.370 37.345 51.492 1.00 42.62 396 VAL A C 1
ATOM 3033 O O . VAL A 1 396 ? 6.692 38.192 52.091 1.00 39.96 396 VAL A O 1
ATOM 3037 N N . ARG A 1 397 ? 8.303 37.664 50.588 1.00 36.81 397 ARG A N 1
ATOM 3038 C CA . ARG A 1 397 ? 8.523 39.043 50.168 1.00 36.08 397 ARG A CA 1
ATOM 3039 C C . ARG A 1 397 ? 8.790 39.047 48.667 1.00 36.75 397 ARG A C 1
ATOM 3040 O O . ARG A 1 397 ? 9.285 38.066 48.113 1.00 34.70 397 ARG A O 1
ATOM 3048 N N . SER A 1 398 ? 8.466 40.152 48.019 1.00 35.17 398 SER A N 1
ATOM 3049 C CA . SER A 1 398 ? 8.855 40.352 46.628 1.00 38.70 398 SER A CA 1
ATOM 3050 C C . SER A 1 398 ? 10.007 41.345 46.581 1.00 42.08 398 SER A C 1
ATOM 3051 O O . SER A 1 398 ? 10.373 41.954 47.593 1.00 38.23 398 SER A O 1
ATOM 3054 N N . SER A 1 399 ? 10.582 41.521 45.384 1.00 37.87 399 SER A N 1
ATOM 3055 C CA . SER A 1 399 ? 11.712 42.430 45.259 1.00 36.70 399 SER A CA 1
ATOM 3056 C C . SER A 1 399 ? 11.308 43.881 45.460 1.00 39.00 399 SER A C 1
ATOM 3057 O O . SER A 1 399 ? 12.180 44.731 45.685 1.00 43.97 399 SER A O 1
ATOM 3060 N N . ALA A 1 400 ? 10.016 44.190 45.356 1.00 41.01 400 ALA A N 1
ATOM 3061 C CA . ALA A 1 400 ? 9.539 45.574 45.420 1.00 43.37 400 ALA A CA 1
ATOM 3062 C C . ALA A 1 400 ? 10.304 46.459 44.438 1.00 44.14 400 ALA A C 1
ATOM 3063 O O . ALA A 1 400 ? 10.583 47.627 44.705 1.00 47.73 400 ALA A O 1
ATOM 3065 N N . GLU A 1 401 ? 10.676 45.881 43.291 1.00 49.00 401 GLU A N 1
ATOM 3066 C CA . GLU A 1 401 ? 11.308 46.660 42.228 1.00 46.92 401 GLU A CA 1
ATOM 3067 C C . GLU A 1 401 ? 10.345 47.698 41.655 1.00 49.33 401 GLU A C 1
ATOM 3068 O O . GLU A 1 401 ? 10.758 48.805 41.292 1.00 51.86 401 GLU A O 1
ATOM 3074 N N . ASN A 1 402 ? 9.060 47.361 41.568 1.00 48.78 402 ASN A N 1
ATOM 3075 C CA . ASN A 1 402 ? 8.071 48.257 40.977 1.00 48.60 402 ASN A CA 1
ATOM 3076 C C . ASN A 1 402 ? 7.880 49.503 41.833 1.00 51.47 402 ASN A C 1
ATOM 3077 O O . ASN A 1 402 ? 7.446 49.413 42.989 1.00 51.54 402 ASN A O 1
ATOM 3082 N N . LYS A 1 403 ? 8.196 50.670 41.266 1.00 51.21 403 LYS A N 1
ATOM 3083 C CA . LYS A 1 403 ? 7.806 51.945 41.858 1.00 52.19 403 LYS A CA 1
ATOM 3084 C C . LYS A 1 403 ? 6.936 52.760 40.905 1.00 53.12 403 LYS A C 1
ATOM 3085 O O . LYS A 1 403 ? 6.733 53.958 41.126 1.00 53.81 403 LYS A O 1
ATOM 3091 N N . ARG A 1 404 ? 6.408 52.131 39.854 1.00 50.29 404 ARG A N 1
ATOM 3092 C CA . ARG A 1 404 ? 5.648 52.813 38.810 1.00 49.59 404 ARG A CA 1
ATOM 3093 C C . ARG A 1 404 ? 4.140 52.596 38.923 1.00 49.83 404 ARG A C 1
ATOM 3094 O O . ARG A 1 404 ? 3.367 53.561 38.870 1.00 49.33 404 ARG A O 1
ATOM 3102 N N . ASP A 1 405 ? 3.706 51.343 39.064 1.00 45.58 405 ASP A N 1
ATOM 3103 C CA . ASP A 1 405 ? 2.294 50.990 39.065 1.00 44.79 405 ASP A CA 1
ATOM 3104 C C . ASP A 1 405 ? 1.735 50.949 40.478 1.00 46.99 405 ASP A C 1
ATOM 3105 O O . ASP A 1 405 ? 2.364 50.392 41.385 1.00 44.73 405 ASP A O 1
ATOM 3110 N N . CYS A 1 406 ? 0.539 51.519 40.653 1.00 45.12 406 CYS A N 1
ATOM 3111 C CA . CYS A 1 406 ? -0.229 51.280 41.873 1.00 42.12 406 CYS A CA 1
ATOM 3112 C C . CYS A 1 406 ? -0.792 49.872 41.835 1.00 44.60 406 CYS A C 1
ATOM 3113 O O . CYS A 1 406 ? -1.492 49.503 40.888 1.00 43.81 406 CYS A O 1
ATOM 3116 N N . LYS A 1 407 ? -0.483 49.083 42.859 1.00 41.35 407 LYS A N 1
ATOM 3117 C CA . LYS A 1 407 ? -0.528 47.636 42.728 1.00 42.71 407 LYS A CA 1
ATOM 3118 C C . LYS A 1 407 ? -0.757 46.986 44.089 1.00 46.39 407 LYS A C 1
ATOM 3119 O O . LYS A 1 407 ? -0.234 47.449 45.108 1.00 42.42 407 LYS A O 1
ATOM 3125 N N . ILE A 1 408 ? -1.535 45.906 44.092 1.00 44.62 408 ILE A N 1
ATOM 3126 C CA . ILE A 1 408 ? -1.815 45.132 45.298 1.00 43.32 408 ILE A CA 1
ATOM 3127 C C . ILE A 1 408 ? -1.474 43.684 44.990 1.00 43.28 408 ILE A C 1
ATOM 3128 O O . ILE A 1 408 ? -2.056 43.092 44.074 1.00 42.65 408 ILE A O 1
ATOM 3133 N N . VAL A 1 409 ? -0.515 43.122 45.723 1.00 39.58 409 VAL A N 1
ATOM 3134 C CA . VAL A 1 409 ? -0.053 41.753 45.508 1.00 38.80 409 VAL A CA 1
ATOM 3135 C C . VAL A 1 409 ? -0.555 40.886 46.654 1.00 41.67 409 VAL A C 1
ATOM 3136 O O . VAL A 1 409 ? -0.343 41.219 47.829 1.00 42.37 409 VAL A O 1
ATOM 3140 N N . LEU A 1 410 ? -1.197 39.764 46.314 1.00 42.29 410 LEU A N 1
ATOM 3141 C CA . LEU A 1 410 ? -1.891 38.925 47.289 1.00 41.71 410 LEU A CA 1
ATOM 3142 C C . LEU A 1 410 ? -1.035 37.736 47.700 1.00 43.44 410 LEU A C 1
ATOM 3143 O O . LEU A 1 410 ? -0.497 37.029 46.842 1.00 38.53 410 LEU A O 1
ATOM 3148 N N . PHE A 1 411 ? -0.936 37.488 49.015 1.00 40.96 411 PHE A N 1
ATOM 3149 C CA . PHE A 1 411 ? -0.182 36.348 49.514 1.00 39.51 411 PHE A CA 1
ATOM 3150 C C . PHE A 1 411 ? -0.993 35.601 50.563 1.00 46.98 411 PHE A C 1
ATOM 3151 O O . PHE A 1 411 ? -1.659 36.218 51.398 1.00 42.77 411 PHE A O 1
ATOM 3159 N N . ALA A 1 412 ? -0.919 34.271 50.519 1.00 43.95 412 ALA A N 1
ATOM 3160 C CA . ALA A 1 412 ? -1.394 33.462 51.628 1.00 46.75 412 ALA A CA 1
ATOM 3161 C C . ALA A 1 412 ? -0.711 33.912 52.914 1.00 44.42 412 ALA A C 1
ATOM 3162 O O . ALA A 1 412 ? 0.492 34.191 52.935 1.00 42.46 412 ALA A O 1
ATOM 3164 N N . GLY A 1 413 ? -1.490 34.016 53.981 1.00 45.58 413 GLY A N 1
ATOM 3165 C CA . GLY A 1 413 ? -0.941 34.377 55.271 1.00 44.19 413 GLY A CA 1
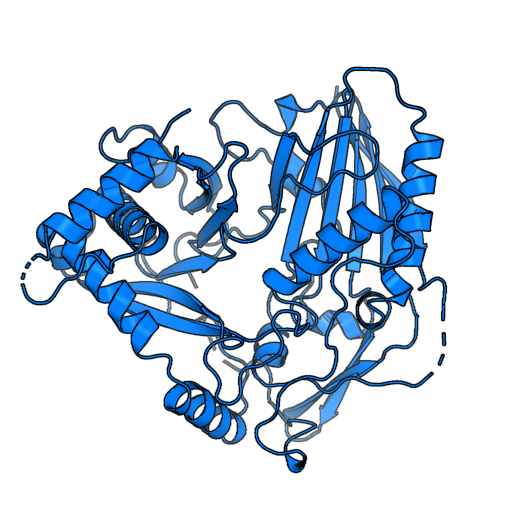ATOM 3166 C C . GLY A 1 413 ? -0.402 33.179 56.038 1.00 43.56 413 GLY A C 1
ATOM 3167 O O . GLY A 1 413 ? -0.732 32.033 55.757 1.00 47.64 413 GLY A O 1
ATOM 3168 N N . ALA A 1 414 ? 0.446 33.464 57.026 1.00 49.86 414 ALA A N 1
ATOM 3169 C CA . ALA A 1 414 ? 1.040 32.396 57.827 1.00 52.11 414 ALA A CA 1
ATOM 3170 C C . ALA A 1 414 ? -0.028 31.571 58.545 1.00 56.78 414 ALA A C 1
ATOM 3171 O O . ALA A 1 414 ? 0.105 30.349 58.669 1.00 56.51 414 ALA A O 1
ATOM 3173 N N . GLU A 1 415 ? -1.111 32.207 58.989 1.00 54.84 415 GLU A N 1
ATOM 3174 C CA . GLU A 1 415 ? -2.200 31.485 59.644 1.00 58.86 415 GLU A CA 1
ATOM 3175 C C . GLU A 1 415 ? -3.240 31.018 58.643 1.00 59.00 415 GLU A C 1
ATOM 3176 O O . GLU A 1 415 ? -3.596 31.739 57.706 1.00 52.83 415 GLU A O 1
ATOM 3182 N N . GLU A 1 416 ? -3.723 29.802 58.869 1.00 62.00 416 GLU A N 1
ATOM 3183 C CA . GLU A 1 416 ? -4.822 29.179 58.146 1.00 60.07 416 GLU A CA 1
ATOM 3184 C C . GLU A 1 416 ? -5.903 30.182 57.747 1.00 58.15 416 GLU A C 1
ATOM 3185 O O . GLU A 1 416 ? -6.603 30.718 58.608 1.00 56.11 416 GLU A O 1
ATOM 3191 N N . GLY A 1 417 ? -6.034 30.468 56.451 1.00 53.64 417 GLY A N 1
ATOM 3192 C CA . GLY A 1 417 ? -7.136 31.283 55.973 1.00 48.77 417 GLY A CA 1
ATOM 3193 C C . GLY A 1 417 ? -6.948 32.781 56.081 1.00 48.31 417 GLY A C 1
ATOM 3194 O O . GLY A 1 417 ? -7.883 33.530 55.778 1.00 50.60 417 GLY A O 1
ATOM 3195 N N . SER A 1 418 ? -5.789 33.246 56.518 1.00 43.52 418 SER A N 1
ATOM 3196 C CA . SER A 1 418 ? -5.492 34.665 56.500 1.00 47.09 418 SER A CA 1
ATOM 3197 C C . SER A 1 418 ? -4.824 35.045 55.175 1.00 46.24 418 SER A C 1
ATOM 3198 O O . SER A 1 418 ? -4.427 34.187 54.379 1.00 42.85 418 SER A O 1
ATOM 3201 N N . ILE A 1 419 ? -4.698 36.351 54.945 1.00 44.68 419 ILE A N 1
ATOM 3202 C CA . ILE A 1 419 ? -4.151 36.871 53.691 1.00 46.36 419 ILE A CA 1
ATOM 3203 C C . ILE A 1 419 ? -3.284 38.084 53.995 1.00 45.21 419 ILE A C 1
ATOM 3204 O O . ILE A 1 419 ? -3.726 39.011 54.679 1.00 44.28 419 ILE A O 1
ATOM 3209 N N . ASP A 1 420 ? -2.052 38.077 53.490 1.00 43.20 420 ASP A N 1
ATOM 3210 C CA . ASP A 1 420 ? -1.185 39.250 53.489 1.00 42.36 420 ASP A CA 1
ATOM 3211 C C . ASP A 1 420 ? -1.245 39.940 52.127 1.00 43.85 420 ASP A C 1
ATOM 3212 O O . ASP A 1 420 ? -1.145 39.276 51.089 1.00 46.20 420 ASP A O 1
ATOM 3217 N N . ILE A 1 421 ? -1.417 41.259 52.122 1.00 41.06 421 ILE A N 1
ATOM 3218 C CA . ILE A 1 421 ? -1.406 42.028 50.878 1.00 45.00 421 ILE A CA 1
ATOM 3219 C C . ILE A 1 421 ? -0.227 42.993 50.917 1.00 45.83 421 ILE A C 1
ATOM 3220 O O . ILE A 1 421 ? 0.024 43.653 51.935 1.00 42.87 421 ILE A O 1
ATOM 3225 N N . GLU A 1 422 ? 0.529 43.022 49.830 1.00 39.64 422 GLU A N 1
ATOM 3226 C CA . GLU A 1 422 ? 1.633 43.950 49.652 1.00 39.24 422 GLU A CA 1
ATOM 3227 C C . GLU A 1 422 ? 1.144 45.094 48.774 1.00 46.05 422 GLU A C 1
ATOM 3228 O O . GLU A 1 422 ? 0.766 44.874 47.608 1.00 40.29 422 GLU A O 1
ATOM 3234 N N . VAL A 1 423 ? 1.145 46.307 49.318 1.00 39.06 423 VAL A N 1
ATOM 3235 C CA . VAL A 1 423 ? 0.503 47.442 48.667 1.00 41.07 423 VAL A CA 1
ATOM 3236 C C . VAL A 1 423 ? 1.559 48.440 48.228 1.00 43.18 423 VAL A C 1
ATOM 3237 O O . VAL A 1 423 ? 2.392 48.867 49.035 1.00 40.67 423 VAL A O 1
ATOM 3241 N N . CYS A 1 424 ? 1.518 48.821 46.945 1.00 40.17 424 CYS A N 1
ATOM 3242 C CA . CYS A 1 424 ? 2.456 49.784 46.390 1.00 38.41 424 CYS A CA 1
ATOM 3243 C C . CYS A 1 424 ? 1.675 51.038 46.007 1.00 44.29 424 CYS A C 1
ATOM 3244 O O . CYS A 1 424 ? 0.908 51.036 45.029 1.00 42.00 424 CYS A O 1
ATOM 3247 N N . LEU A 1 425 ? 1.875 52.111 46.766 1.00 41.59 425 LEU A N 1
ATOM 3248 C CA . LEU A 1 425 ? 1.097 53.319 46.639 1.00 43.55 425 LEU A CA 1
ATOM 3249 C C . LEU A 1 425 ? 1.945 54.498 47.094 1.00 43.84 425 LEU A C 1
ATOM 3250 O O . LEU A 1 425 ? 3.034 54.296 47.663 1.00 44.12 425 LEU A O 1
ATOM 3255 N N . PRO A 1 426 ? 1.501 55.723 46.866 1.00 42.84 426 PRO A N 1
ATOM 3256 C CA . PRO A 1 426 ? 2.188 56.866 47.464 1.00 44.38 426 PRO A CA 1
ATOM 3257 C C . PRO A 1 426 ? 2.219 56.751 48.987 1.00 48.34 426 PRO A C 1
ATOM 3258 O O . PRO A 1 426 ? 1.261 56.292 49.615 1.00 42.58 426 PRO A O 1
ATOM 3262 N N . TYR A 1 427 ? 3.342 57.181 49.567 1.00 49.01 427 TYR A N 1
ATOM 3263 C CA . TYR A 1 427 ? 3.562 57.068 51.011 1.00 51.44 427 TYR A CA 1
ATOM 3264 C C . TYR A 1 427 ? 2.385 57.599 51.824 1.00 50.59 427 TYR A C 1
ATOM 3265 O O . TYR A 1 427 ? 1.957 56.967 52.796 1.00 54.36 427 TYR A O 1
ATOM 3274 N N . GLU A 1 428 ? 1.838 58.752 51.436 1.00 52.67 428 GLU A N 1
ATOM 3275 C CA . GLU A 1 428 ? 0.786 59.376 52.233 1.00 54.59 428 GLU A CA 1
ATOM 3276 C C . GLU A 1 428 ? -0.497 58.551 52.242 1.00 52.62 428 GLU A C 1
ATOM 3277 O O . GLU A 1 428 ? -1.234 58.569 53.233 1.00 49.11 428 GLU A O 1
ATOM 3283 N N . ILE A 1 429 ? -0.787 57.822 51.162 1.00 48.93 429 ILE A N 1
ATOM 3284 C CA . ILE A 1 429 ? -1.968 56.964 51.180 1.00 47.61 429 ILE A CA 1
ATOM 3285 C C . ILE A 1 429 ? -1.728 55.741 52.054 1.00 44.43 429 ILE A C 1
ATOM 3286 O O . ILE A 1 429 ? -2.635 55.278 52.760 1.00 44.66 429 ILE A O 1
ATOM 3291 N N . LEU A 1 430 ? -0.519 55.176 51.998 1.00 44.16 430 LEU A N 1
ATOM 3292 C CA . LEU A 1 430 ? -0.211 54.047 52.870 1.00 46.18 430 LEU A CA 1
ATOM 3293 C C . LEU A 1 430 ? -0.269 54.458 54.339 1.00 47.33 430 LEU A C 1
ATOM 3294 O O . LEU A 1 430 ? -0.642 53.650 55.192 1.00 47.60 430 LEU A O 1
ATOM 3299 N N . GLU A 1 431 ? 0.096 55.704 54.646 1.00 47.25 431 GLU A N 1
ATOM 3300 C CA . GLU A 1 431 ? 0.006 56.201 56.018 1.00 52.61 431 GLU A CA 1
ATOM 3301 C C . GLU A 1 431 ? -1.447 56.331 56.450 1.00 53.17 431 GLU A C 1
ATOM 3302 O O . GLU A 1 431 ? -1.820 55.913 57.554 1.00 52.57 431 GLU A O 1
ATOM 3308 N N . ALA A 1 432 ? -2.284 56.907 55.581 1.00 49.60 432 ALA A N 1
ATOM 3309 C CA . ALA A 1 432 ? -3.712 56.983 55.863 1.00 48.89 432 ALA A CA 1
ATOM 3310 C C . ALA A 1 432 ? -4.315 55.596 56.055 1.00 49.13 432 ALA A C 1
ATOM 3311 O O . ALA A 1 432 ? -5.124 55.392 56.960 1.00 47.11 432 ALA A O 1
ATOM 3313 N N . LEU A 1 433 ? -3.935 54.623 55.213 1.00 48.44 433 LEU A N 1
ATOM 3314 C CA . LEU A 1 433 ? -4.490 53.277 55.361 1.00 47.21 433 LEU A CA 1
ATOM 3315 C C . LEU A 1 433 ? -4.147 52.675 56.725 1.00 45.82 433 LEU A C 1
ATOM 3316 O O . LEU A 1 433 ? -4.991 52.031 57.356 1.00 44.81 433 LEU A O 1
ATOM 3321 N N . GLY A 1 434 ? -2.903 52.845 57.174 1.00 45.20 434 GLY A N 1
ATOM 3322 C CA . GLY A 1 434 ? -2.473 52.289 58.445 1.00 52.04 434 GLY A CA 1
ATOM 3323 C C . GLY A 1 434 ? -3.101 52.954 59.653 1.00 54.03 434 GLY A C 1
ATOM 3324 O O . GLY A 1 434 ? -3.053 52.393 60.752 1.00 54.17 434 GLY A O 1
ATOM 3325 N N . ASN A 1 435 ? -3.684 54.137 59.473 1.00 54.74 435 ASN A N 1
ATOM 3326 C CA . ASN A 1 435 ? -4.367 54.861 60.533 1.00 56.17 435 ASN A CA 1
ATOM 3327 C C . ASN A 1 435 ? -5.883 54.746 60.450 1.00 61.35 435 ASN A C 1
ATOM 3328 O O . ASN A 1 435 ? -6.583 55.295 61.308 1.00 59.96 435 ASN A O 1
ATOM 3333 N N . ASP A 1 436 ? -6.403 54.041 59.452 1.00 53.22 436 ASP A N 1
ATOM 3334 C CA . ASP A 1 436 ? -7.838 53.950 59.212 1.00 58.14 436 ASP A CA 1
ATOM 3335 C C . ASP A 1 436 ? -8.382 52.721 59.928 1.00 61.06 436 ASP A C 1
ATOM 3336 O O . ASP A 1 436 ? -8.073 51.589 59.551 1.00 61.82 436 ASP A O 1
ATOM 3341 N N . ALA A 1 437 ? -9.209 52.938 60.952 1.00 64.03 437 ALA A N 1
ATOM 3342 C CA . ALA A 1 437 ? -9.816 51.807 61.648 1.00 62.99 437 ALA A CA 1
ATOM 3343 C C . ALA A 1 437 ? -10.858 51.090 60.796 1.00 63.41 437 ALA A C 1
ATOM 3344 O O . ALA A 1 437 ? -11.187 49.936 61.086 1.00 68.52 437 ALA A O 1
ATOM 3346 N N . GLU A 1 438 ? -11.380 51.740 59.750 1.00 65.91 438 GLU A N 1
ATOM 3347 C CA . GLU A 1 438 ? -12.313 51.070 58.843 1.00 69.07 438 GLU A CA 1
ATOM 3348 C C . GLU A 1 438 ? -11.600 50.052 57.955 1.00 65.04 438 GLU A C 1
ATOM 3349 O O . GLU A 1 438 ? -12.174 49.009 57.613 1.00 58.61 438 GLU A O 1
ATOM 3355 N N . PHE A 1 439 ? -10.366 50.354 57.545 1.00 65.13 439 PHE A N 1
ATOM 3356 C CA . PHE A 1 439 ? -9.447 49.360 56.999 1.00 63.69 439 PHE A CA 1
ATOM 3357 C C . PHE A 1 439 ? -9.196 48.306 58.068 1.00 65.55 439 PHE A C 1
ATOM 3358 O O . PHE A 1 439 ? -8.478 48.572 59.034 1.00 68.44 439 PHE A O 1
ATOM 3366 N N . LEU A 1 440 ? -9.772 47.115 57.925 1.00 68.81 440 LEU A N 1
ATOM 3367 C CA . LEU A 1 440 ? -9.832 46.167 59.045 1.00 64.58 440 LEU A CA 1
ATOM 3368 C C . LEU A 1 440 ? -8.634 45.215 59.045 1.00 63.15 440 LEU A C 1
ATOM 3369 O O . LEU A 1 440 ? -8.771 43.991 59.075 1.00 62.00 440 LEU A O 1
ATOM 3374 N N . ASP A 1 441 ? -7.439 45.796 59.009 1.00 62.68 441 ASP A N 1
ATOM 3375 C CA . ASP A 1 441 ? -6.218 45.008 59.088 1.00 62.47 441 ASP A CA 1
ATOM 3376 C C . ASP A 1 441 ? -5.867 44.732 60.556 1.00 62.56 441 ASP A C 1
ATOM 3377 O O . ASP A 1 441 ? -6.543 45.192 61.477 1.00 63.56 441 ASP A O 1
ATOM 3382 N N . ASN A 1 442 ? -4.802 43.953 60.772 1.00 60.57 442 ASN A N 1
ATOM 3383 C CA . ASN A 1 442 ? -4.297 43.653 62.107 1.00 73.14 442 ASN A CA 1
ATOM 3384 C C . ASN A 1 442 ? -2.774 43.527 62.041 1.00 73.71 442 ASN A C 1
ATOM 3385 O O . ASN A 1 442 ? -2.235 43.029 61.052 1.00 69.75 442 ASN A O 1
ATOM 3390 N N . HIS A 1 443 ? -2.098 43.967 63.105 1.00 78.58 443 HIS A N 1
ATOM 3391 C CA . HIS A 1 443 ? -0.635 44.146 63.171 1.00 82.82 443 HIS A CA 1
ATOM 3392 C C . HIS A 1 443 ? -0.125 45.082 62.078 1.00 85.37 443 HIS A C 1
ATOM 3393 O O . HIS A 1 443 ? 0.213 46.231 62.368 1.00 90.57 443 HIS A O 1
#

Radius of gyration: 21.73 Å; Cα contacts (8 Å, |Δi|>4): 930; chains: 1; bounding box: 62×52×58 Å

Solvent-accessible surface area: 19068 Å² total; per-residue (Å²): 218,60,64,60,121,112,74,40,73,37,88,16,93,13,58,162,136,139,97,16,47,4,0,9,20,0,2,55,11,0,52,73,55,23,18,16,13,0,0,0,8,83,28,101,114,189,40,94,34,105,86,1,5,102,72,1,46,112,8,0,18,33,0,0,36,47,0,41,0,0,1,0,37,4,51,32,54,116,89,180,90,128,28,0,10,5,41,0,13,20,77,52,40,0,1,34,0,4,24,0,15,2,73,86,8,38,11,77,60,0,41,66,84,47,109,45,23,19,122,45,0,43,51,0,7,17,46,48,36,46,78,2,63,83,2,50,136,65,22,1,0,1,0,3,0,0,41,16,103,40,3,7,0,2,0,2,9,1,11,62,0,0,0,12,15,61,0,1,4,16,0,1,33,2,0,0,21,18,8,99,61,79,140,117,7,79,113,108,22,45,50,151,13,36,32,56,76,85,123,27,64,79,10,98,0,28,35,74,210,67,55,71,58,44,130,0,28,12,35,30,7,39,0,28,129,116,29,6,33,88,4,58,62,103,0,4,51,88,24,107,66,113,28,117,132,110,0,40,40,51,22,0,0,9,0,12,0,0,35,0,0,0,66,26,33,212,38,81,77,133,60,62,0,53,0,32,12,120,8,46,0,2,92,77,3,122,110,87,27,111,91,30,6,1,0,11,2,15,15,53,7,65,1,94,10,98,2,9,79,0,60,157,38,19,5,0,44,0,0,28,48,0,17,106,33,39,77,129,10,45,25,92,84,2,46,64,78,10,108,57,37,51,186,70,31,108,7,65,77,83,48,75,139,9,83,21,1,0,30,25,0,41,11,26,37,19,27,218,33,81,2,32,28,0,34,5,53,80,29,137,7,88,9,3,34,14,4,28,70,41,99,70,13,11,53,0,15,3,0,18,9,58,91,156,49,6,12,24,0,10,0,8,0,1,109,105,12,0,60,35,0,32,127,28,92,107,3,57,35,70,184

CATH classification: 3.30.559.10 (+1 more: 3.30.559.10)

Nearest PDB structures (foldseek):
  8hbt-assembly1_A  TM=1.002E+00  e=6.970E-101  Astragalus membranaceus
  8h8i-assembly1_A  TM=1.002E+00  e=5.627E-98  Astragalus membranaceus
  6zbs-assembly1_A  TM=9.351E-01  e=7.032E-58  Lathyrus sativus
  6wao-assembly1_A  TM=8.957E-01  e=3.620E-47  Arabidopsis thaliana
  4kec-assembly1_A  TM=8.217E-01  e=3.035E-31  Sorghum bicolor

B-factor: mean 51.47, std 9.91, range [33.17, 100.06]

Secondary structure (DSSP, 8-state):
--EEEEEEEEEE------EEE--HHHHTTTTSPPEEEEEEEE-SS---HHHHHHHHHHHHHHHHTT-GGGGSEEEEEE-TTS-EEEEEE-----EEEEEEEEET--HHHHS-TTSBPPGGGGGGSSSTT--GGGGGTS-SEEEEEEE-SSEEEEEEEE-TTT--HHHHHHHHHHHHHHHTT-SS-SSPPB-SPP-SSGGGPSP-BB----TTTT--EEEEEEE-HHHHHHHHHHHHHH-----SS---HHHHHHHHHHHHHHHHH---TT-EEEEEEEEESTTTSSSPPPTTB-S--EEEEEEEEEHHHHHHT-HHHHHHHHHHHHHT--HHHHHHHHHHHHHS-BPPP-----SSTTSEEEEEE-TTS--TT---SS---SEEEE-----SS-EEEEEE-SSTT-EEEEEEE-HHHHHHHHH-SSS--B-